Protein 3D37 (pdb70)

Organism: Neisseria meningitidis serogroup B (strain ATCC BAA-335 / MC58) (NCBI:txid122586)

Sequence (642 aa):
YGYAVSVRVGGKEHRHWERYDIDSDFLIPADSFDFVIGRPDLSGESCEVVIDGQIVMTGIIGSQRHGKSKGSRELSLSGRDLAGFLVDCSAPQLNVKGMTVLDAAKKLAAPWPQIKAVVLKAENNPALGKIDIEPGETVWQALTHIANSVGLHPWLEPDGTLVVGGADYSSPPVATLCWSRTDSRCNIERMDIEWDTDNRFSEVTFLAQSHGHDLKWVYKDPTMTLHRPKTVVVSDNLAALQKQAKKQLADWRLEGFTLTITVGGHKTRDGVLWQPGLRVHVIDDEHGIDAVFFLMGRRFMLSRMDGTQTELRLKEDGIWTPDAYPYGYAVSVRVGGKEHRHWERYDIDSDFLIPADSFDFVIPDLSGESCEVVIDGQIVMTGIIGSQRHGKSKGSRELSLSGRDLAGFLVDCSAPQLNVKGMTVLDAAKKLAAPWPQIKAVVLKAENNPALGKIDIEPGETVWQALTHIANSVGLHPWLEPDGTLVVGGADYSSPPVATLCWSRTDSRCNIERMDIEWDTDNRFSEVTFLLKWVYKDPTMTLHRPKTVVVDNLAALQKQAKKQLADWRLEGFTLTITVGGHKTRDGVLWQPGLRVHVIDDEHGIDAVFFLMGRRFMLSRMDGTQTELRLKEDGIWTPDAYP

Solvent-accessible surface area: 32482 Å² total; per-residue (Å²): 174,23,41,50,8,3,0,68,12,74,72,137,57,42,110,137,19,18,87,7,50,0,30,3,17,12,86,103,54,14,18,43,2,57,0,14,30,24,193,127,109,20,44,56,79,82,5,50,1,4,0,64,63,99,52,5,5,26,2,39,0,58,43,48,110,94,36,146,77,210,86,67,116,66,46,14,1,21,8,94,4,7,0,3,56,0,47,90,44,72,14,54,112,32,94,4,100,53,55,34,0,32,66,0,1,101,106,0,2,62,79,27,93,81,11,188,47,21,58,32,66,17,114,105,59,42,72,7,47,130,28,113,20,128,110,69,24,29,0,12,90,0,1,31,77,4,0,41,30,20,7,4,13,0,26,13,51,35,99,4,17,0,0,1,0,6,5,41,48,95,50,106,52,44,20,73,10,27,64,37,132,66,58,65,186,22,47,12,90,140,37,54,34,105,167,70,88,90,50,115,18,12,81,0,37,0,43,6,64,40,162,108,131,100,17,116,45,52,69,134,32,130,123,22,134,127,160,89,77,79,95,30,92,22,124,74,76,80,74,30,2,58,95,63,0,108,37,59,32,21,44,29,138,8,97,18,45,24,0,21,0,14,6,32,6,0,62,9,144,104,43,59,11,4,43,17,27,35,28,0,43,0,46,8,90,64,104,67,26,97,42,40,18,0,0,4,0,0,81,0,28,40,38,195,177,79,29,34,23,0,26,0,42,0,22,59,42,32,27,3,3,68,74,2,59,136,172,24,31,32,4,0,5,84,4,61,82,139,66,47,120,157,24,62,88,4,39,0,16,9,20,13,81,98,55,14,15,44,7,58,3,7,79,132,116,29,45,56,75,77,5,76,1,14,0,46,77,64,62,8,4,22,2,35,1,58,59,50,142,105,11,152,69,222,74,74,173,62,35,25,5,34,10,88,3,6,1,4,56,0,43,93,46,82,17,64,140,34,93,0,112,55,52,30,0,38,67,0,0,89,116,3,3,63,89,31,91,78,14,180,42,14,53,41,84,16,117,102,56,38,70,7,37,122,18,109,13,105,125,68,41,30,1,12,94,0,0,30,76,0,0,44,16,19,1,5,14,0,26,13,28,22,89,3,15,1,0,0,0,6,6,55,44,91,54,98,51,57,17,64,7,28,65,40,123,66,53,64,158,27,30,12,99,138,38,48,36,107,170,78,78,98,50,127,20,11,78,0,29,0,78,140,130,55,59,60,141,33,120,119,25,132,125,155,79,77,81,81,29,133,78,129,92,86,69,31,10,60,86,46,0,108,18,57,33,15,34,26,141,5,89,20,46,24,1,20,0,16,4,33,12,0,48,9,108,128,38,61,11,4,67,16,29,38,29,0,47,0,44,7,103,73,107,67,32,100,42,45,17,1,0,6,0,3,73,0,36,30,40,160,175,85,29,36,21,0,37,0,44,0,23,55,39,34,28,1,1,60,53,2,65,133

Radius of gyration: 34.71 Å; Cα contacts (8 Å, |Δi|>4): 1489; chains: 2; bounding box: 81×76×82 Å

InterPro domains:
  IPR023399 Baseplate-like, two-layer sandwich fold [G3DSA:3.30.1920.10] (208-276)
  IPR026276 Baseplate protein GpP [PIRSF004440] (9-359)
  IPR049354 Baseplate hub protein gp44-like, N-terminal [PF21683] (10-93)
  IPR053981 Baseplate hub protein gp44/GpP-like, second domain [PF22255] (95-177)
  IPR054034 Tail protein NMB1110-like, C-terminal domain [PF22174] (272-340)
  IPR054482 Tail protein NMB1110-like, third domain [PF22630] (212-270)

Secondary structure (DSSP, 8-state):
----EEEEETTEEE---SEEEEEEESSSSS-EEEEEE-----TT-EEEEEETTEEEEEEEEEEEEEEEETTEEEEEEEEEETHHHHHHSBP-----BTSBHHHHHHHHHTT-TTS--EEEESS--PBB------TT-BHHHHHHHHHHHTT-EEEE-TTS-EEEE---TTSPPSEEEEE-SS-TT---SEEEEEE--TT--SEEEEEE------EEEEEE-TT--S---EEEE----HHHHHHHHHHHHHHHHHHTEEEEEEEESSB-TTSPBP-BTBEEEEEETTTTEEEEEEEEEEEEEEETTTEEEEEEEEEETT-SSTTS--/----EEEEETTEEE---SEEEEEEESSSSS-EEEEE----TT-EEEEEETTEEEEEEEEEEEEEEE-SS-EEEEEEEEETHHHHHHSBPP----TTSBHHHHHHHHHTT-TTS--EEEESS--PBP------TT-BHHHHHHHHHHHTT-EEEE-TTS-EEEE-----SPP--EEEE-SS-TT--EEEEEEEE--TT--SEEEE---EEEE-SS--S--EEEE----SHHHHHHHHHHHHHHHHHTEEEEEEEESSB-TTSPBP-TT-EEEEEETTTTEEEEEEEEEEEEEEETTTEEEEEEEEEETT-S-TTT--

Foldseek 3Di:
DAKFKFKQFPNDTDTAFQKKKWKDFQPPQWTKMKTKHKVPDQAQTWIFIAINRHTFATWGFHDWDWDDDVPIIMIMTMTTGPSVQQQVAWFDPDWPAFDWLQVVLCVLCVVPCVQVAEEEAFPDGGGFHTQDDDGRHGSQNSNQSRLVLQLWGWHAGRVRHIYTFWADPVDDFPEEAEDDPPDPVHFWPDKDKAFDCPLPAAKEWEAEDAPVSPAIDMDGDPVDPDHGYYYYYDPHDNVSSVVNVLLVVLVSVFVGIKMKTKGFGQAHPVGHGDDFNHKYFYYYPVVPDTDIWGFRMKMWIAHPVRGTMMITITTDPCRRSNNRYD/DAKQWWKAWPRDIDGDFQKKKWKDFQPDQWTKMKTKRPDQAQTWMWIDIPPHTFATQGFHDWDWDDDPVDTMIMTMTTGPSVQQQPAAFDFDFQAQPWLQVVLCVLCVVPCSQPAEDELFDDTDRFHGDGDDPPDGSQNVNQLSLLLQLWGWDAGRVNHIYTFWADLPDDFDAEAEDDPPDPVHFFPDKDKAFDCPLPAQWEWEVCIDIDGDDPPPDHGYYYYYRPDVVSGCSSVLQVVLVSQFVRIKMKTKGFDQAHPVGHGDDFRHKYFYYYVPVPDTDIWGFRMKMWIAHPVRGTMMITITTDPCRGSVNRYD

B-factor: mean 41.51, std 10.55, range [17.81, 77.07]
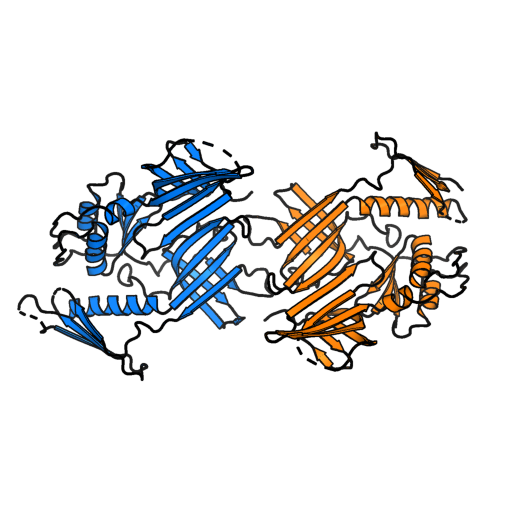
CATH classification: 2.30.300.10 (+2 more: 3.55.50.10, 3.30.1920.10)

Structure (mmCIF, N/CA/C/O backbone):
data_3D37
#
_entry.id   3D37
#
_cell.length_a   137.460
_cell.length_b   137.460
_cell.length_c   137.460
_cell.angle_alpha   90.00
_cell.angle_beta   90.00
_cell.angle_gamma   90.00
#
_symmetry.space_group_name_H-M   'P 21 3'
#
loop_
_entity.id
_entity.type
_entity.pdbx_description
1 polymer 'Tail protein, 43 kDa'
2 non-polymer 'CHLORIDE ION'
3 water water
#
loop_
_atom_site.group_PDB
_atom_site.id
_atom_site.type_symbol
_atom_site.label_atom_id
_atom_site.label_alt_id
_atom_site.label_comp_id
_atom_site.label_asym_id
_atom_site.label_entity_id
_atom_site.label_seq_id
_atom_site.pdbx_PDB_ins_code
_atom_site.Cartn_x
_atom_site.Cartn_y
_atom_site.Cartn_z
_atom_site.occupancy
_atom_site.B_iso_or_equiv
_atom_site.auth_seq_id
_atom_site.auth_comp_id
_atom_site.auth_asym_id
_atom_site.auth_atom_id
_atom_site.pdbx_PDB_model_num
ATOM 1 N N . TYR A 1 6 ? -8.706 54.439 110.650 1.00 55.48 6 TYR A N 1
ATOM 2 C CA . TYR A 1 6 ? -9.099 54.469 109.185 1.00 54.88 6 TYR A CA 1
ATOM 3 C C . TYR A 1 6 ? -10.610 54.644 108.884 1.00 54.73 6 TYR A C 1
ATOM 4 O O . TYR A 1 6 ? -10.973 54.947 107.710 1.00 55.76 6 TYR A O 1
ATOM 13 N N . GLY A 1 7 ? -11.463 54.386 109.896 1.00 52.62 7 GLY A N 1
ATOM 14 C CA . GLY A 1 7 ? -12.902 54.744 109.895 1.00 50.38 7 GLY A CA 1
ATOM 15 C C . GLY A 1 7 ? -13.150 55.602 111.141 1.00 48.60 7 GLY A C 1
ATOM 16 O O . GLY A 1 7 ? -12.203 56.112 111.728 1.00 50.20 7 GLY A O 1
ATOM 17 N N . TYR A 1 8 ? -14.395 55.716 111.593 1.00 45.70 8 TYR A N 1
ATOM 18 C CA . TYR A 1 8 ? -14.715 56.508 112.795 1.00 42.86 8 TYR A CA 1
ATOM 19 C C . TYR A 1 8 ? -14.490 55.756 114.115 1.00 40.78 8 TYR A C 1
ATOM 20 O O . TYR A 1 8 ? -14.914 54.619 114.260 1.00 39.86 8 TYR A O 1
ATOM 29 N N . ALA A 1 9 ? -13.887 56.429 115.095 1.00 38.46 9 ALA A N 1
ATOM 30 C CA . ALA A 1 9 ? -13.874 55.957 116.464 1.00 37.59 9 ALA A CA 1
ATOM 31 C C . ALA A 1 9 ? -15.143 56.493 117.146 1.00 35.95 9 ALA A C 1
ATOM 32 O O . ALA A 1 9 ? -15.298 57.688 117.348 1.00 35.75 9 ALA A O 1
ATOM 34 N N . VAL A 1 10 ? -16.067 55.586 117.434 1.00 34.50 10 VAL A N 1
ATOM 35 C CA . VAL A 1 10 ? -17.328 55.922 118.062 1.00 33.87 10 VAL A CA 1
ATOM 36 C C . VAL A 1 10 ? -17.322 55.232 119.421 1.00 34.21 10 VAL A C 1
ATOM 37 O O . VAL A 1 10 ? -17.174 53.973 119.503 1.00 34.14 10 VAL A O 1
ATOM 41 N N . SER A 1 11 ? -17.494 56.014 120.487 1.00 34.36 11 SER A N 1
ATOM 42 C CA . SER A 1 11 ? -17.583 55.418 121.818 1.00 35.11 11 SER A CA 1
ATOM 43 C C . SER A 1 11 ? -18.739 55.927 122.677 1.00 34.90 11 SER A C 1
ATOM 44 O O . SER A 1 11 ? -19.282 57.010 122.457 1.00 35.31 11 SER A O 1
ATOM 47 N N . VAL A 1 12 ? -19.081 55.121 123.681 1.00 34.70 12 VAL A N 1
ATOM 48 C CA . VAL A 1 12 ? -19.976 55.504 124.754 1.00 34.48 12 VAL A CA 1
ATOM 49 C C . VAL A 1 12 ? -19.043 55.667 125.917 1.00 34.69 12 VAL A C 1
ATOM 50 O O . VAL A 1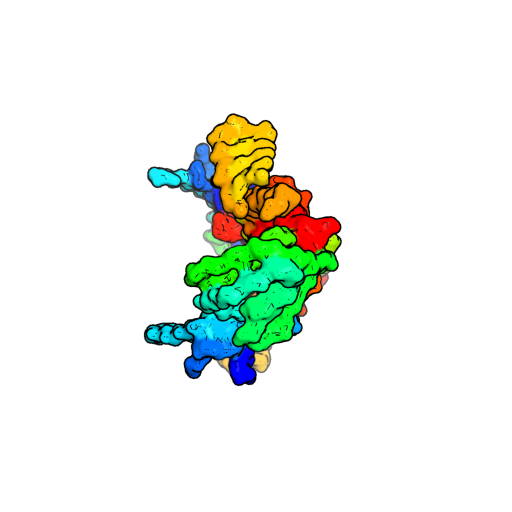 12 ? -18.476 54.693 126.377 1.00 34.17 12 VAL A O 1
ATOM 54 N N . ARG A 1 13 ? -18.827 56.911 126.338 1.00 34.75 13 ARG A N 1
ATOM 55 C CA . ARG A 1 13 ? -17.941 57.207 127.431 1.00 36.44 13 ARG A CA 1
ATOM 56 C C . ARG A 1 13 ? -18.735 57.186 128.739 1.00 37.29 13 ARG A C 1
ATOM 57 O O . ARG A 1 13 ? -19.695 57.929 128.884 1.00 35.23 13 ARG A O 1
ATOM 65 N N . VAL A 1 14 ? -18.364 56.298 129.661 1.00 39.06 14 VAL A N 1
ATOM 66 C CA . VAL A 1 14 ? -19.008 56.201 130.967 1.00 41.33 14 VAL A CA 1
ATOM 67 C C . VAL A 1 14 ? -17.912 56.071 132.024 1.00 43.53 14 VAL A C 1
ATOM 68 O O . VAL A 1 14 ? -17.089 55.114 131.954 1.00 44.53 14 VAL A O 1
ATOM 72 N N . GLY A 1 15 ? -17.897 56.980 132.997 1.00 45.42 15 GLY A N 1
ATOM 73 C CA . GLY A 1 15 ? -16.885 56.939 134.055 1.00 47.15 15 GLY A CA 1
ATOM 74 C C . GLY A 1 15 ? -15.499 56.907 133.434 1.00 48.87 15 GLY A C 1
ATOM 75 O O . GLY A 1 15 ? -14.743 55.938 133.609 1.00 49.11 15 GLY A O 1
ATOM 76 N N . GLY A 1 16 ? -15.219 57.952 132.638 1.00 50.40 16 GLY A N 1
ATOM 77 C CA . GLY A 1 16 ? -13.922 58.162 131.979 1.00 50.14 16 GLY A CA 1
ATOM 78 C C . GLY A 1 16 ? -13.533 57.070 131.009 1.00 50.82 16 GLY A C 1
ATOM 79 O O . GLY A 1 16 ? -12.560 57.208 130.261 1.00 52.89 16 GLY A O 1
ATOM 80 N N . LYS A 1 17 ? -14.305 55.996 131.002 1.00 50.20 17 LYS A N 1
ATOM 81 C CA . LYS A 1 17 ? -13.974 54.787 130.309 1.00 49.62 17 LYS A CA 1
ATOM 82 C C . LYS A 1 17 ? -14.687 54.799 128.962 1.00 48.41 17 LYS A C 1
ATOM 83 O O . LYS A 1 17 ? -15.862 55.122 128.891 1.00 46.98 17 LYS A O 1
ATOM 89 N N . GLU A 1 18 ? -13.950 54.470 127.908 1.00 47.48 18 GLU A N 1
ATOM 90 C CA . GLU A 1 18 ? -14.453 54.464 126.546 1.00 47.17 18 GLU A CA 1
ATOM 91 C C . GLU A 1 18 ? -14.893 53.071 126.219 1.00 46.59 18 GLU A C 1
ATOM 92 O O . GLU A 1 18 ? -14.116 52.135 126.375 1.00 46.67 18 GLU A O 1
ATOM 98 N N . HIS A 1 19 ? -16.120 52.922 125.758 1.00 45.77 19 HIS A N 1
ATOM 99 C CA . HIS A 1 19 ? -16.574 51.667 125.182 1.00 45.52 19 HIS A CA 1
ATOM 100 C C . HIS A 1 19 ? -16.753 51.854 123.691 1.00 46.49 19 HIS A C 1
ATOM 101 O O . HIS A 1 19 ? -17.568 52.673 123.219 1.00 45.34 19 HIS A O 1
ATOM 108 N N . ARG A 1 20 ? -16.014 51.027 122.968 1.00 47.16 20 ARG A N 1
ATOM 109 C CA . ARG A 1 20 ? -15.710 51.196 121.574 1.00 48.34 20 ARG A CA 1
ATOM 110 C C . ARG A 1 20 ? -16.084 49.881 120.858 1.00 47.64 20 ARG A C 1
ATOM 111 O O . ARG A 1 20 ? -16.609 48.966 121.468 1.00 47.88 20 ARG A O 1
ATOM 119 N N . HIS A 1 21 ? -15.855 49.793 119.569 1.00 47.03 21 HIS A N 1
ATOM 120 C CA . HIS A 1 21 ? -15.919 48.486 118.902 1.00 47.29 21 HIS A CA 1
ATOM 121 C C . HIS A 1 21 ? -17.347 47.903 118.716 1.00 46.08 21 HIS A C 1
ATOM 122 O O . HIS A 1 21 ? -17.548 46.713 118.777 1.00 47.79 21 HIS A O 1
ATOM 129 N N . TRP A 1 22 ? -18.295 48.740 118.379 1.00 43.25 22 TRP A N 1
ATOM 130 C CA . TRP A 1 22 ? -19.671 48.333 118.161 1.00 41.81 22 TRP A CA 1
ATOM 131 C C . TRP A 1 22 ? -19.852 47.623 116.855 1.00 40.13 22 TRP A C 1
ATOM 132 O O . TRP A 1 22 ? -19.193 47.943 115.884 1.00 38.60 22 TRP A O 1
ATOM 143 N N . GLU A 1 23 ? -20.756 46.656 116.809 1.00 38.33 23 GLU A N 1
ATOM 144 C CA . GLU A 1 23 ? -21.162 46.146 115.532 1.00 37.50 23 GLU A CA 1
ATOM 145 C C . GLU A 1 23 ? -22.280 46.918 114.876 1.00 35.74 23 GLU A C 1
ATOM 146 O O . GLU A 1 23 ? -22.360 46.936 113.670 1.00 32.93 23 GLU A O 1
ATOM 152 N N . ARG A 1 24 ? -23.174 47.541 115.676 1.00 33.96 24 ARG A N 1
ATOM 153 C CA . ARG A 1 24 ? -24.224 48.354 115.112 1.00 34.08 24 ARG A CA 1
ATOM 154 C C . ARG A 1 24 ? -24.621 49.490 116.090 1.00 30.10 24 ARG A C 1
ATOM 155 O O . ARG A 1 24 ? -24.369 49.404 117.264 1.00 29.54 24 ARG A O 1
ATOM 163 N N . TYR A 1 25 ? -25.068 50.610 115.553 1.00 27.46 25 TYR A N 1
ATOM 164 C CA . TYR A 1 25 ? -25.624 51.658 116.394 1.00 26.73 25 TYR A CA 1
ATOM 165 C C . TYR A 1 25 ? -26.568 52.514 115.591 1.00 25.23 25 TYR A C 1
ATOM 166 O O . TYR A 1 25 ? -26.585 52.486 114.348 1.00 25.51 25 TYR A O 1
ATOM 175 N N . ASP A 1 26 ? -27.360 53.277 116.337 1.00 24.61 26 ASP A N 1
ATOM 176 C CA . ASP A 1 26 ? -28.285 54.254 115.824 1.00 25.29 26 ASP A CA 1
ATOM 177 C C . ASP A 1 26 ? -28.249 55.387 116.812 1.00 25.00 26 ASP A C 1
ATOM 178 O O . ASP A 1 26 ? -28.538 55.189 117.988 1.00 24.73 26 ASP A O 1
ATOM 183 N N . ILE A 1 27 ? -27.935 56.597 116.339 1.00 26.07 27 ILE A N 1
ATOM 184 C CA . ILE A 1 27 ? -27.857 57.789 117.175 1.00 25.03 27 ILE A CA 1
ATOM 185 C C . ILE A 1 27 ? -28.742 58.825 116.487 1.00 25.31 27 ILE A C 1
ATOM 186 O O . ILE A 1 27 ? -28.410 59.288 115.392 1.00 24.24 27 ILE A O 1
ATOM 191 N N . ASP A 1 28 ? -29.881 59.137 117.124 1.00 25.11 28 ASP A N 1
ATOM 192 C CA . ASP A 1 28 ? -30.917 59.895 116.519 1.00 26.04 28 ASP A CA 1
ATOM 193 C C . ASP A 1 28 ? -31.190 61.197 117.236 1.00 25.57 28 ASP A C 1
ATOM 194 O O . ASP A 1 28 ? -31.423 61.217 118.445 1.00 26.64 28 ASP A O 1
ATOM 199 N N . SER A 1 29 ? -30.990 62.288 116.497 1.00 25.45 29 SER A N 1
ATOM 200 C CA . SER A 1 29 ? -31.312 63.660 116.958 1.00 26.69 29 SER A CA 1
ATOM 201 C C . SER A 1 29 ? -32.316 64.352 116.041 1.00 26.16 29 SER A C 1
ATOM 202 O O . SER A 1 29 ? -32.253 64.230 114.830 1.00 25.37 29 SER A O 1
ATOM 205 N N . ASP A 1 30 ? -33.206 65.111 116.653 1.00 27.40 30 ASP A N 1
ATOM 206 C CA . ASP A 1 30 ? -34.402 65.677 115.995 1.00 28.42 30 ASP A CA 1
ATOM 207 C C . ASP A 1 30 ? -34.903 66.900 116.763 1.00 28.49 30 ASP A C 1
ATOM 208 O O . ASP A 1 30 ? -35.030 66.883 117.971 1.00 30.23 30 ASP A O 1
ATOM 213 N N . PHE A 1 31 ? -35.177 67.997 116.082 1.00 28.36 31 PHE A N 1
ATOM 214 C CA . PHE A 1 31 ? -35.700 69.153 116.805 1.00 29.05 31 PHE A CA 1
ATOM 215 C C . PHE A 1 31 ? -37.104 68.936 117.434 1.00 28.82 31 PHE A C 1
ATOM 216 O O . PHE A 1 31 ? -37.407 69.530 118.448 1.00 28.59 31 PHE A O 1
ATOM 224 N N . LEU A 1 32 ? -37.924 68.106 116.808 1.00 29.46 32 LEU A N 1
ATOM 225 C CA . LEU A 1 32 ? -39.292 67.925 117.196 1.00 30.85 32 LEU A CA 1
ATOM 226 C C . LEU A 1 32 ? -39.486 66.743 118.123 1.00 30.87 32 LEU A C 1
ATOM 227 O O . LEU A 1 32 ? -40.280 66.838 119.039 1.00 34.95 32 LEU A O 1
ATOM 232 N N . ILE A 1 33 ? -38.743 65.672 117.993 1.00 29.62 33 ILE A N 1
ATOM 233 C CA . ILE A 1 33 ? -38.834 64.622 118.991 1.00 29.33 33 ILE A CA 1
ATOM 234 C C . ILE A 1 33 ? -38.074 65.110 120.249 1.00 28.93 33 ILE A C 1
ATOM 235 O O . ILE A 1 33 ? -36.911 65.445 120.166 1.00 29.79 33 ILE A O 1
ATOM 240 N N . PRO A 1 34 ? -38.755 65.199 121.411 1.00 28.60 34 PRO A N 1
ATOM 241 C CA . PRO A 1 34 ? -38.187 65.759 122.658 1.00 29.40 34 PRO A CA 1
ATOM 242 C C . PRO A 1 34 ? -36.805 65.220 123.074 1.00 29.36 34 PRO A C 1
ATOM 243 O O . PRO A 1 34 ? -35.859 65.990 123.162 1.00 31.54 34 PRO A O 1
ATOM 247 N N . ALA A 1 35 ? -36.688 63.922 123.298 1.00 29.36 35 ALA A N 1
ATOM 248 C CA . ALA A 1 35 ? -35.441 63.331 123.801 1.00 29.30 35 ALA A CA 1
ATOM 249 C C . ALA A 1 35 ? -34.730 62.597 122.656 1.00 29.34 35 ALA A C 1
ATOM 250 O O . ALA A 1 35 ? -35.249 61.607 122.155 1.00 30.98 35 ALA A O 1
ATOM 252 N N . ASP A 1 36 ? -33.571 63.106 122.233 1.00 28.90 36 ASP A N 1
ATOM 253 C CA . ASP A 1 36 ? -32.702 62.400 121.293 1.00 28.01 36 ASP A CA 1
ATOM 254 C C . ASP A 1 36 ? -32.294 61.067 121.950 1.00 27.95 36 ASP A C 1
ATOM 255 O O . ASP A 1 36 ? -32.331 60.929 123.162 1.00 28.46 36 ASP A O 1
ATOM 260 N N . SER A 1 37 ? -31.985 60.065 121.134 1.00 28.79 37 SER A N 1
ATOM 261 C CA . SER A 1 37 ? -31.723 58.750 121.626 1.00 28.70 37 SER A CA 1
ATOM 262 C C . SER A 1 37 ? -30.560 58.050 120.920 1.00 27.89 37 SER A C 1
ATOM 263 O O . SER A 1 3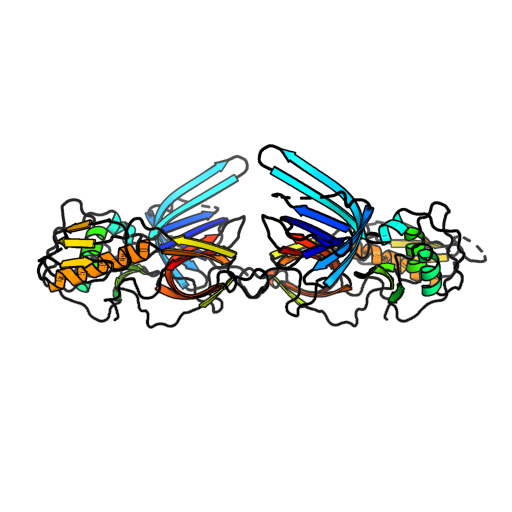7 ? -30.061 58.428 119.851 1.00 26.11 37 SER A O 1
ATOM 266 N N . PHE A 1 38 ? -30.110 57.025 121.590 1.00 28.12 38 PHE A N 1
ATOM 267 C CA . PHE A 1 38 ? -29.028 56.225 121.114 1.00 28.90 38 PHE A CA 1
ATOM 268 C C . PHE A 1 38 ? -29.276 54.767 121.450 1.00 29.11 38 PHE A C 1
ATOM 269 O O . PHE A 1 38 ? -29.956 54.427 122.433 1.00 27.02 38 PHE A O 1
ATOM 277 N N . ASP A 1 39 ? -28.673 53.944 120.601 1.00 29.44 39 ASP A N 1
ATOM 278 C CA . ASP A 1 39 ? -28.730 52.511 120.658 1.00 30.97 39 ASP A CA 1
ATOM 279 C C . ASP A 1 39 ? -27.452 51.863 120.094 1.00 29.53 39 ASP A C 1
ATOM 280 O O . ASP A 1 39 ? -27.089 52.155 118.971 1.00 28.17 39 ASP A O 1
ATOM 285 N N . PHE A 1 40 ? -26.770 51.055 120.900 1.00 29.52 40 PHE A N 1
ATOM 286 C CA . PHE A 1 40 ? -25.504 50.397 120.545 1.00 31.48 40 PHE A CA 1
ATOM 287 C C . PHE A 1 40 ? -25.529 48.881 120.806 1.00 32.15 40 PHE A C 1
ATOM 288 O O . PHE A 1 40 ? -26.050 48.444 121.825 1.00 30.45 40 PHE A O 1
ATOM 296 N N . VAL A 1 41 ? -24.947 48.105 119.897 1.00 33.62 41 VAL A N 1
ATOM 297 C CA . VAL A 1 41 ? -24.826 46.667 120.039 1.00 37.19 41 VAL A CA 1
ATOM 298 C C . VAL A 1 41 ? -23.402 46.243 119.651 1.00 40.00 41 VAL A C 1
ATOM 299 O O . VAL A 1 41 ? -22.859 46.725 118.659 1.00 38.21 41 VAL A O 1
ATOM 303 N N . ILE A 1 42 ? -22.782 45.409 120.476 1.00 42.82 42 ILE A N 1
ATOM 304 C CA . ILE A 1 42 ? -21.613 44.648 120.010 1.00 45.72 42 ILE A CA 1
ATOM 305 C C . ILE A 1 42 ? -21.963 43.142 120.113 1.00 48.12 42 ILE A C 1
ATOM 306 O O . ILE A 1 42 ? -22.742 42.713 120.987 1.00 45.70 42 ILE A O 1
ATOM 311 N N . GLY A 1 43 ? -21.416 42.350 119.192 1.00 51.07 43 GLY A N 1
ATOM 312 C CA . GLY A 1 43 ? -21.754 40.920 119.113 1.00 53.22 43 GLY A CA 1
ATOM 313 C C . GLY A 1 43 ? -20.572 39.988 118.872 1.00 55.73 43 GLY A C 1
ATOM 314 O O . GLY A 1 43 ? -20.428 39.454 117.757 1.00 56.71 43 GLY A O 1
ATOM 315 N N . ARG A 1 44 ? -19.711 39.832 119.891 1.00 57.77 44 ARG A N 1
ATOM 316 C CA . ARG A 1 44 ? -18.540 38.938 119.812 1.00 59.60 44 ARG A CA 1
ATOM 317 C C . ARG A 1 44 ? -18.368 38.186 121.132 1.00 60.03 44 ARG A C 1
ATOM 318 O O . ARG A 1 44 ? -18.223 38.807 122.186 1.00 60.04 44 ARG A O 1
ATOM 326 N N . PRO A 1 52 ? -20.360 44.369 132.751 1.00 51.41 52 PRO A N 1
ATOM 327 C CA . PRO A 1 52 ? -20.621 45.410 133.743 1.00 51.01 52 PRO A CA 1
ATOM 328 C C . PRO A 1 52 ? -22.010 46.079 133.543 1.00 50.36 52 PRO A C 1
ATOM 329 O O . PRO A 1 52 ? -22.361 46.421 132.422 1.00 50.01 52 PRO A O 1
ATOM 333 N N . ASP A 1 53 ? -22.796 46.248 134.599 1.00 50.12 53 ASP A N 1
ATOM 334 C CA . ASP A 1 53 ? -24.080 46.971 134.459 1.00 49.58 53 ASP A CA 1
ATOM 335 C C . ASP A 1 53 ? -23.901 48.513 134.407 1.00 48.78 53 ASP A C 1
ATOM 336 O O . ASP A 1 53 ? -23.615 49.162 135.423 1.00 49.39 53 ASP A O 1
ATOM 341 N N . LEU A 1 54 ? -24.107 49.076 133.215 1.00 47.28 54 LEU A N 1
ATOM 342 C CA . LEU A 1 54 ? -23.997 50.513 132.985 1.00 45.95 54 LEU A CA 1
ATOM 343 C C . LEU A 1 54 ? -25.370 51.191 132.975 1.00 44.69 54 LEU A C 1
ATOM 344 O O . LEU A 1 54 ? -25.441 52.374 132.773 1.00 43.24 54 LEU A O 1
ATOM 349 N N . SER A 1 55 ? -26.452 50.444 133.196 1.00 43.87 55 SER A N 1
ATOM 350 C CA . SER A 1 55 ? -27.783 51.033 133.174 1.00 43.13 55 SER A CA 1
ATOM 351 C C . SER A 1 55 ? -27.891 52.050 134.283 1.00 41.74 55 SER A C 1
ATOM 352 O O . SER A 1 55 ? -27.423 51.830 135.417 1.00 41.47 55 SER A O 1
ATOM 355 N N . GLY A 1 56 ? -28.483 53.190 133.934 1.00 39.70 56 GLY A N 1
ATOM 356 C CA . GLY A 1 56 ? -28.630 54.279 134.839 1.00 38.72 56 GLY A CA 1
ATOM 357 C C . GLY A 1 56 ? -27.416 55.163 134.964 1.00 37.91 56 GLY A C 1
ATOM 358 O O . GLY A 1 56 ? -27.478 56.133 135.692 1.00 39.38 56 GLY A O 1
ATOM 359 N N . GLU A 1 57 ? -26.324 54.840 134.275 1.00 37.42 57 GLU A N 1
ATOM 360 C CA . GLU A 1 57 ? -25.086 55.653 134.301 1.00 36.82 57 GLU A CA 1
ATOM 361 C C . GLU A 1 57 ? -25.166 56.824 133.312 1.00 35.22 57 GLU A C 1
ATOM 362 O O . GLU A 1 57 ? -25.780 56.718 132.266 1.00 34.58 57 GLU A O 1
ATOM 368 N N . SER A 1 58 ? -24.510 57.919 133.659 1.00 34.25 58 SER A N 1
ATOM 369 C CA . SER A 1 58 ? -24.381 59.070 132.808 1.00 34.06 58 SER A CA 1
ATOM 370 C C . SER A 1 58 ? -23.392 58.750 131.717 1.00 32.78 58 SER A C 1
ATOM 371 O O . SER A 1 58 ? -22.433 58.043 131.946 1.00 31.76 58 SER A O 1
ATOM 374 N N . CYS A 1 59 ? -23.637 59.243 130.513 1.00 31.58 59 CYS A N 1
ATOM 375 C CA . CYS A 1 59 ? -22.721 58.927 129.414 1.00 31.05 59 CYS A CA 1
ATOM 376 C C . CYS A 1 59 ? -22.598 60.060 128.402 1.00 29.79 59 CYS A C 1
ATOM 377 O O . CYS A 1 59 ? -23.385 60.976 128.377 1.00 29.15 59 CYS A O 1
ATOM 380 N N . GLU A 1 60 ? -21.599 59.931 127.561 1.00 30.21 60 GLU A N 1
ATOM 381 C CA . GLU A 1 60 ? -21.435 60.791 126.401 1.00 31.12 60 GLU A CA 1
ATOM 382 C C . GLU A 1 60 ? -21.197 59.906 125.208 1.00 29.98 60 GLU A C 1
ATOM 383 O O . GLU A 1 60 ? -20.539 58.866 125.306 1.00 30.47 60 GLU A O 1
ATOM 389 N N . VAL A 1 61 ? -21.787 60.288 124.078 1.00 29.42 61 VAL A N 1
ATOM 390 C CA . VAL A 1 61 ? -21.582 59.567 122.869 1.00 27.93 61 VAL A CA 1
ATOM 391 C C . VAL A 1 61 ? -20.532 60.381 122.112 1.00 28.61 61 VAL A C 1
ATOM 392 O O . VAL A 1 61 ? -20.652 61.566 122.006 1.00 28.62 61 VAL A O 1
ATOM 396 N N . VAL A 1 62 ? -19.467 59.743 121.647 1.00 29.74 62 VAL A N 1
ATOM 397 C CA . VAL A 1 62 ? -18.340 60.500 121.092 1.00 30.10 62 VAL A CA 1
ATOM 398 C C . VAL A 1 62 ? -17.980 59.899 119.736 1.00 29.90 62 VAL A C 1
ATOM 399 O O . VAL A 1 62 ? -17.868 58.692 119.590 1.00 28.89 62 VAL A O 1
ATOM 403 N N . ILE A 1 63 ? -17.823 60.757 118.749 1.00 29.96 63 ILE A N 1
ATOM 404 C CA . ILE A 1 63 ? -17.340 60.355 117.430 1.00 31.08 63 ILE A CA 1
ATOM 405 C C . ILE A 1 63 ? -16.049 61.154 117.162 1.00 31.62 63 ILE A C 1
ATOM 406 O O . ILE A 1 63 ? -16.078 62.376 117.163 1.00 32.57 63 ILE A O 1
ATOM 411 N N . ASP A 1 64 ? -14.950 60.444 116.947 1.00 32.82 64 ASP A N 1
ATOM 412 C CA . ASP A 1 64 ? -13.612 61.033 116.682 1.00 34.22 64 ASP A CA 1
ATOM 413 C C . ASP A 1 64 ? -13.324 62.113 117.672 1.00 34.19 64 ASP A C 1
ATOM 414 O O . ASP A 1 64 ? -12.936 63.210 117.282 1.00 34.77 64 ASP A O 1
ATOM 419 N N . GLY A 1 65 ? -13.543 61.800 118.953 1.00 34.28 65 GLY A N 1
ATOM 420 C CA . GLY A 1 65 ? -13.271 62.714 120.052 1.00 33.84 65 GLY A CA 1
ATOM 421 C C . GLY A 1 65 ? -14.208 63.861 120.169 1.00 34.28 65 GLY A C 1
ATOM 422 O O . GLY A 1 65 ? -14.031 64.705 121.029 1.00 32.77 65 GLY A O 1
ATOM 423 N N . GLN A 1 66 ? -15.246 63.912 119.337 1.00 34.01 66 GLN A N 1
ATOM 424 C CA . GLN A 1 66 ? -16.229 64.977 119.509 1.00 34.53 66 GLN A CA 1
ATOM 425 C C . GLN A 1 66 ? -17.528 64.417 120.108 1.00 33.59 66 GLN A C 1
ATOM 426 O O . GLN A 1 66 ? -18.117 63.422 119.598 1.00 32.86 66 GLN A O 1
ATOM 432 N N . ILE A 1 67 ? -17.940 65.019 121.208 1.00 31.44 67 ILE A N 1
ATOM 433 C CA . ILE A 1 67 ? -19.157 64.608 121.867 1.00 31.76 67 ILE A CA 1
ATOM 434 C C . ILE A 1 67 ? -20.352 65.013 120.967 1.00 31.10 67 ILE A C 1
ATOM 435 O O . ILE A 1 67 ? -20.475 66.176 120.572 1.00 29.67 67 ILE A O 1
ATOM 440 N N . VAL A 1 68 ? -21.216 64.040 120.656 1.00 29.01 68 VAL A N 1
ATOM 441 C CA . VAL A 1 68 ? -22.414 64.282 119.843 1.00 27.58 68 VAL A CA 1
ATOM 442 C C . VAL A 1 68 ? -23.721 64.220 120.659 1.00 27.15 68 VAL A C 1
ATOM 443 O O . VAL A 1 68 ? -24.784 64.682 120.201 1.00 27.48 68 VAL A O 1
ATOM 447 N N . MET A 1 69 ? -23.646 63.699 121.875 1.00 26.51 69 MET A N 1
ATOM 448 C CA . MET A 1 69 ? -24.822 63.573 122.748 1.00 27.13 69 MET A CA 1
ATOM 449 C C . MET A 1 69 ? -24.372 63.322 124.175 1.00 26.60 69 MET A C 1
ATOM 450 O O . MET A 1 69 ? -23.422 62.573 124.400 1.00 26.59 69 MET A O 1
ATOM 455 N N . THR A 1 70 ? -25.104 63.923 125.112 1.00 27.88 70 THR A N 1
ATOM 456 C CA . THR A 1 70 ? -24.901 63.773 126.537 1.00 28.17 70 THR A CA 1
ATOM 457 C C . THR A 1 70 ? -26.198 63.210 127.096 1.00 28.42 70 THR A C 1
ATOM 458 O O . THR A 1 70 ? -27.255 63.757 126.864 1.00 30.38 70 THR A O 1
ATOM 462 N N . GLY A 1 71 ? -26.138 62.103 127.819 1.00 29.29 71 GLY A N 1
ATOM 463 C CA . GLY A 1 71 ? -27.352 61.473 128.321 1.00 29.34 71 GLY A CA 1
ATOM 464 C C . GLY A 1 71 ? -27.150 60.417 129.383 1.00 29.13 71 GLY A C 1
ATOM 465 O O . GLY A 1 71 ? -26.175 60.423 130.092 1.00 27.81 71 GLY A O 1
ATOM 466 N N . ILE A 1 72 ? -28.087 59.481 129.436 1.00 29.73 72 ILE A N 1
ATOM 467 C CA . ILE A 1 72 ? -28.169 58.499 130.497 1.00 29.85 72 ILE A CA 1
ATOM 468 C C . ILE A 1 72 ? -28.516 57.189 129.814 1.00 29.96 72 ILE A C 1
ATOM 469 O O . ILE A 1 72 ? -29.427 57.133 128.987 1.00 29.60 72 ILE A O 1
ATOM 474 N N . ILE A 1 73 ? -27.786 56.142 130.177 1.00 29.97 73 ILE A N 1
ATOM 475 C CA . ILE A 1 73 ? -28.104 54.771 129.736 1.00 30.54 73 ILE A CA 1
ATOM 476 C C . ILE A 1 73 ? -29.386 54.357 130.481 1.00 30.87 73 ILE A C 1
ATOM 477 O O . ILE A 1 73 ? -29.442 54.326 131.733 1.00 30.92 73 ILE A O 1
ATOM 482 N N . GLY A 1 74 ? -30.441 54.129 129.709 1.00 30.69 74 GLY A N 1
ATOM 483 C CA . GLY A 1 74 ? -31.705 53.738 130.269 1.00 31.51 74 GLY A CA 1
ATOM 484 C C . GLY A 1 74 ? -31.825 52.248 130.401 1.00 32.49 74 GLY A C 1
ATOM 485 O O . GLY A 1 74 ? -32.529 51.758 131.256 1.00 34.55 74 GLY A O 1
ATOM 486 N N . SER A 1 75 ? -31.186 51.503 129.526 1.00 32.88 75 SER A N 1
ATOM 487 C CA . SER A 1 75 ? -31.353 50.082 129.545 1.00 33.02 75 SER A CA 1
ATOM 488 C C . SER A 1 75 ? -30.193 49.341 128.920 1.00 31.93 75 SER A C 1
ATOM 489 O O . SER A 1 75 ? -29.443 49.865 128.096 1.00 30.02 75 SER A O 1
ATOM 492 N N . GLN A 1 76 ? -30.041 48.110 129.373 1.00 31.69 76 GLN A N 1
ATOM 493 C CA . GLN A 1 76 ? -28.957 47.245 128.932 1.00 31.80 76 GLN A CA 1
ATOM 494 C C . GLN A 1 76 ? -29.450 45.830 128.784 1.00 30.44 76 GLN A C 1
ATOM 495 O O . GLN A 1 76 ? -30.176 45.325 129.626 1.00 29.95 76 GLN A O 1
ATOM 501 N N . ARG A 1 77 ? -29.033 45.167 127.713 1.00 31.71 77 ARG A N 1
ATOM 502 C CA . ARG A 1 77 ? -29.298 43.765 127.497 1.00 32.42 77 ARG A CA 1
ATOM 503 C C . ARG A 1 77 ? -27.997 42.951 127.231 1.00 32.84 77 ARG A C 1
ATOM 504 O O . ARG A 1 77 ? -27.079 43.374 126.504 1.00 30.95 77 ARG A O 1
ATOM 512 N N . HIS A 1 78 ? -27.901 41.801 127.877 1.00 33.52 78 HIS A N 1
ATOM 513 C CA . HIS A 1 78 ? -26.949 40.794 127.464 1.00 33.07 78 HIS A CA 1
ATOM 514 C C . HIS A 1 78 ? -27.656 39.518 127.018 1.00 32.46 78 HIS A C 1
ATOM 515 O O . HIS A 1 78 ? -28.532 38.975 127.709 1.00 31.46 78 HIS A O 1
ATOM 522 N N . GLY A 1 79 ? -27.307 39.055 125.845 1.00 30.57 79 GLY A N 1
ATOM 523 C CA . GLY A 1 79 ? -27.870 37.839 125.298 1.00 32.15 79 GLY A CA 1
ATOM 524 C C . GLY A 1 79 ? -26.770 36.919 124.812 1.00 32.40 79 GLY A C 1
ATOM 525 O O . GLY A 1 79 ? -25.793 37.394 124.224 1.00 29.66 79 GLY A O 1
ATOM 526 N N . LYS A 1 80 ? -26.949 35.626 125.096 1.00 32.10 80 LYS A N 1
ATOM 527 C CA . LYS A 1 80 ? -26.021 34.533 124.813 1.00 34.30 80 LYS A CA 1
ATOM 528 C C . LYS A 1 80 ? -26.820 33.361 124.250 1.00 34.78 80 LYS A C 1
ATOM 529 O O . LYS A 1 80 ? -27.835 32.951 124.846 1.00 32.43 80 LYS A O 1
ATOM 535 N N . SER A 1 81 ? -26.347 32.783 123.166 1.00 35.54 81 SER A N 1
ATOM 536 C CA . SER A 1 81 ? -26.737 31.433 122.776 1.00 38.54 81 SER A CA 1
ATOM 537 C C . SER A 1 81 ? -25.448 30.747 122.281 1.00 39.03 81 SER A C 1
ATOM 538 O O . SER A 1 81 ? -24.384 31.335 122.387 1.00 37.77 81 SER A O 1
ATOM 541 N N . LYS A 1 82 ? -25.511 29.506 121.801 1.00 41.44 82 LYS A N 1
ATOM 542 C CA . LYS A 1 82 ? -24.273 28.843 121.342 1.00 42.63 82 LYS A CA 1
ATOM 543 C C . LYS A 1 82 ? -23.960 29.511 120.015 1.00 42.67 82 LYS A C 1
ATOM 544 O O . LYS A 1 82 ? -24.824 29.665 119.170 1.00 43.27 82 LYS A O 1
ATOM 550 N N . GLY A 1 83 ? -22.767 30.034 119.878 1.00 44.07 83 GLY A N 1
ATOM 551 C CA . GLY A 1 83 ? -22.469 30.856 118.704 1.00 45.15 83 GLY A CA 1
ATOM 552 C C . GLY A 1 83 ? -22.598 32.375 118.766 1.00 46.07 83 GLY A C 1
ATOM 553 O O . GLY A 1 83 ? -22.019 33.035 117.940 1.00 47.28 83 GLY A O 1
ATOM 554 N N . SER A 1 84 ? -23.334 32.968 119.704 1.00 47.26 84 SER A N 1
ATOM 555 C CA . SER A 1 84 ? -23.395 34.457 119.758 1.00 47.59 84 SER A CA 1
ATOM 556 C C . SER A 1 84 ? -23.544 34.977 121.147 1.00 47.33 84 SER A C 1
ATOM 557 O O . SER A 1 84 ? -24.134 34.305 121.970 1.00 46.47 84 SER A O 1
ATOM 560 N N . ARG A 1 85 ? -22.929 36.133 121.417 1.00 47.23 85 ARG A N 1
ATOM 561 C CA . ARG A 1 85 ? -23.128 36.917 122.628 1.00 47.91 85 ARG A CA 1
ATOM 562 C C . ARG A 1 85 ? -23.341 38.320 122.111 1.00 47.71 85 ARG A C 1
ATOM 563 O O . ARG A 1 85 ? -22.612 38.776 121.194 1.00 47.15 85 ARG A O 1
ATOM 571 N N . GLU A 1 86 ? -24.359 38.987 122.639 1.00 46.30 86 GLU A N 1
ATOM 572 C CA . GLU A 1 86 ? -24.697 40.339 122.222 1.00 46.68 86 GLU A CA 1
ATOM 573 C C . GLU A 1 86 ? -24.937 41.172 123.457 1.00 44.93 86 GLU A C 1
ATOM 574 O O . GLU A 1 86 ? -25.667 40.747 124.337 1.00 43.84 86 GLU A O 1
ATOM 580 N N . LEU A 1 87 ? -24.223 42.289 123.582 1.00 43.49 87 LEU A N 1
ATOM 581 C CA . LEU A 1 87 ? -24.468 43.261 124.634 1.00 42.46 87 LEU A CA 1
ATOM 582 C C . LEU A 1 87 ? -25.047 44.503 123.950 1.00 40.99 87 LEU A C 1
ATOM 583 O O . LEU A 1 87 ? -24.481 44.987 122.959 1.00 39.38 87 LEU A O 1
ATOM 588 N N . SER A 1 88 ? -26.194 44.977 124.435 1.00 38.36 88 SER A N 1
ATOM 589 C CA . SER A 1 88 ? -26.748 46.246 123.958 1.00 37.40 88 SER A CA 1
ATOM 590 C C . SER A 1 88 ? -27.058 47.228 125.047 1.00 35.11 88 SER A C 1
ATOM 591 O O . SER A 1 88 ? -27.282 46.854 126.199 1.00 34.20 88 SER A O 1
ATOM 594 N N . LEU A 1 89 ? -26.978 48.504 124.663 1.00 34.34 89 LEU A N 1
ATOM 595 C CA . LEU A 1 89 ? -27.235 49.691 125.517 1.00 34.13 89 LEU A CA 1
ATOM 596 C C . LEU A 1 89 ? -28.169 50.659 124.773 1.00 32.88 89 LEU A C 1
ATOM 597 O O . LEU A 1 89 ? -27.952 50.916 123.564 1.00 32.03 89 LEU A O 1
ATOM 602 N N . SER A 1 90 ? -29.150 51.210 125.485 1.00 30.40 90 SER A N 1
ATOM 603 C CA . SER A 1 90 ? -29.939 52.308 124.961 1.00 31.01 90 SER A CA 1
ATOM 604 C C . SER A 1 90 ? -30.065 53.383 125.981 1.00 27.83 90 SER A C 1
ATOM 605 O O . SER A 1 90 ? -29.941 53.155 127.172 1.00 27.66 90 SER A O 1
ATOM 608 N N . GLY A 1 91 ? -30.428 54.527 125.472 1.00 26.17 91 GLY A N 1
ATOM 609 C CA . GLY A 1 91 ? -30.664 55.674 126.281 1.00 26.41 91 GLY A CA 1
ATOM 610 C C . GLY A 1 91 ? -31.151 56.870 125.530 1.00 26.03 91 GLY A C 1
ATOM 611 O O . GLY A 1 91 ? -31.442 56.852 124.303 1.00 23.36 91 GLY A O 1
ATOM 612 N N . ARG A 1 92 ? -31.284 57.916 126.319 1.00 26.23 92 ARG A N 1
ATOM 613 C CA . ARG A 1 92 ? -31.796 59.207 125.857 1.00 28.53 92 ARG A CA 1
ATOM 614 C C . ARG A 1 92 ? -30.883 60.316 126.319 1.00 28.27 92 ARG A C 1
ATOM 615 O O . ARG A 1 92 ? -30.095 60.118 127.240 1.00 27.49 92 ARG A O 1
ATOM 623 N N . ASP A 1 93 ? -30.995 61.469 125.660 1.00 29.24 93 ASP A N 1
ATOM 624 C CA . ASP A 1 93 ? -30.323 62.712 126.117 1.00 29.92 93 ASP A CA 1
ATOM 625 C C . ASP A 1 93 ? -30.971 63.270 127.407 1.00 29.75 93 ASP A C 1
ATOM 626 O O . ASP A 1 93 ? -31.891 62.670 127.948 1.00 29.21 93 ASP A O 1
ATOM 631 N N . LEU A 1 94 ? -30.472 64.408 127.901 1.00 31.32 94 LEU A N 1
ATOM 632 C CA . LEU A 1 94 ? -30.886 64.905 129.205 1.00 32.87 94 LEU A CA 1
ATOM 633 C C . LEU A 1 94 ? -32.322 65.427 129.206 1.00 33.92 94 LEU A C 1
ATOM 634 O O . LEU A 1 94 ? -32.903 65.626 130.272 1.00 35.10 94 LEU A O 1
ATOM 639 N N . ALA A 1 95 ? -32.898 65.651 128.017 1.00 34.10 95 ALA A N 1
ATOM 640 C CA . ALA A 1 95 ? -34.322 65.969 127.907 1.00 33.68 95 ALA A CA 1
ATOM 641 C C . ALA A 1 95 ? -35.155 64.865 128.454 1.00 33.59 95 ALA A C 1
ATOM 642 O O . ALA A 1 95 ? -36.242 65.114 128.802 1.00 34.14 95 ALA A O 1
ATOM 644 N N . GLY A 1 96 ? -34.670 63.617 128.470 1.00 34.66 96 GLY A N 1
ATOM 645 C CA . GLY A 1 96 ? -35.368 62.512 129.122 1.00 34.70 96 GLY A CA 1
ATOM 646 C C . GLY A 1 96 ? -35.872 62.796 130.538 1.00 35.90 96 GLY A C 1
ATOM 647 O O . GLY A 1 96 ? -36.962 62.417 130.865 1.00 34.43 96 GLY A O 1
ATOM 648 N N . PHE A 1 97 ? -35.065 63.447 131.378 1.00 36.84 97 PHE A N 1
ATOM 649 C CA . PHE A 1 97 ? -35.525 63.962 132.659 1.00 38.40 97 PHE A CA 1
ATOM 650 C C . PHE A 1 97 ? -36.748 64.897 132.567 1.00 39.55 97 PHE A C 1
ATOM 651 O O . PHE A 1 97 ? -37.732 64.733 133.280 1.00 39.69 97 PHE A O 1
ATOM 659 N N . LEU A 1 98 ? -36.672 65.894 131.694 1.00 40.37 98 LEU A N 1
ATOM 660 C CA . LEU A 1 98 ? -37.772 66.857 131.533 1.00 40.15 98 LEU A CA 1
ATOM 661 C C . LEU A 1 98 ? -39.030 66.214 130.937 1.00 39.84 98 LEU A C 1
ATOM 662 O O . LEU A 1 98 ? -40.129 66.541 131.332 1.00 39.74 98 LEU A O 1
ATOM 667 N N . VAL A 1 99 ? -38.852 65.269 130.009 1.00 39.53 99 VAL A N 1
ATOM 668 C CA . VAL A 1 99 ? -39.957 64.488 129.435 1.00 39.36 99 VAL A CA 1
ATOM 669 C C . VAL A 1 99 ? -40.648 63.600 130.446 1.00 40.07 99 VAL A C 1
ATOM 670 O O . VAL A 1 99 ? -41.878 63.367 130.373 1.00 39.79 99 VAL A O 1
ATOM 674 N N . ASP A 1 100 ? -39.857 63.064 131.370 1.00 40.79 100 ASP A N 1
ATOM 675 C CA . ASP A 1 100 ? -40.359 62.121 132.363 1.00 41.66 100 ASP A CA 1
ATOM 676 C C . ASP A 1 100 ? -40.960 62.854 133.571 1.00 42.67 100 ASP A C 1
ATOM 677 O O . ASP A 1 100 ? -41.981 62.449 134.085 1.00 41.73 100 ASP A O 1
ATOM 682 N N . CYS A 1 101 ? -40.278 63.902 134.029 1.00 44.72 101 CYS A N 1
ATOM 683 C CA . CYS A 1 101 ? -40.550 64.551 135.332 1.00 46.08 101 CYS A CA 1
ATOM 684 C C . CYS A 1 101 ? -41.570 65.680 135.232 1.00 46.69 101 CYS A C 1
ATOM 685 O O . CYS A 1 101 ? -41.947 66.110 134.135 1.00 47.06 101 CYS A O 1
ATOM 688 N N . SER A 1 102 ? -42.043 66.144 136.372 1.00 46.92 102 SER A N 1
ATOM 689 C CA . SER A 1 102 ? -43.159 67.124 136.343 1.00 48.06 102 SER A CA 1
ATOM 690 C C . SER A 1 102 ? -42.742 68.584 136.408 1.00 48.09 102 SER A C 1
ATOM 691 O O . SER A 1 102 ? -41.796 68.941 137.112 1.00 47.53 102 SER A O 1
ATOM 694 N N . ALA A 1 103 ? -43.453 69.415 135.642 1.00 48.78 103 ALA A N 1
ATOM 695 C CA . ALA A 1 103 ? -43.223 70.842 135.693 1.00 50.33 103 ALA A CA 1
ATOM 696 C C . ALA A 1 103 ? -43.653 71.293 137.097 1.00 50.76 103 ALA A C 1
ATOM 697 O O . ALA A 1 103 ? -44.521 70.648 137.704 1.00 50.85 103 ALA A O 1
ATOM 699 N N . PRO A 1 104 ? -42.977 72.317 137.648 1.00 52.08 104 PRO A N 1
ATOM 700 C CA . PRO A 1 104 ? -43.571 73.101 138.756 1.00 52.25 104 PRO A CA 1
ATOM 701 C C . PRO A 1 104 ? -44.711 73.997 138.257 1.00 52.65 104 PRO A C 1
ATOM 702 O O . PRO A 1 104 ? -44.948 74.092 137.031 1.00 51.65 104 PRO A O 1
ATOM 706 N N . GLN A 1 105 ? -45.404 74.682 139.177 1.00 53.39 105 GLN A N 1
ATOM 707 C CA . GLN A 1 105 ? -46.384 75.662 138.729 1.00 53.36 105 GLN A CA 1
ATOM 708 C C . GLN A 1 105 ? -45.828 77.097 138.835 1.00 53.55 105 GLN A C 1
ATOM 709 O O . GLN A 1 105 ? -46.276 77.958 139.619 1.00 54.37 105 GLN A O 1
ATOM 715 N N . LEU A 1 106 ? -44.809 77.298 138.010 1.00 52.41 106 LEU A N 1
ATOM 716 C CA . LEU A 1 106 ? -44.190 78.576 137.734 1.00 51.29 106 LEU A CA 1
ATOM 717 C C . LEU A 1 106 ? -45.162 79.445 136.912 1.00 50.32 106 LEU A C 1
ATOM 718 O O . LEU A 1 106 ? -45.873 78.933 136.044 1.00 50.83 106 LEU A O 1
ATOM 723 N N . ASN A 1 107 ? -45.214 80.739 137.221 1.00 48.24 107 ASN A N 1
ATOM 724 C CA . ASN A 1 107 ? -45.879 81.725 136.403 1.00 47.41 107 ASN A CA 1
ATOM 725 C C . ASN A 1 107 ? -44.772 82.501 135.657 1.00 46.64 107 ASN A C 1
ATOM 726 O O . ASN A 1 107 ? -43.835 82.973 136.303 1.00 46.31 107 ASN A O 1
ATOM 731 N N . VAL A 1 108 ? -44.863 82.670 134.334 1.00 45.26 108 VAL A N 1
ATOM 732 C CA . VAL A 1 108 ? -43.685 83.142 133.544 1.00 45.06 108 VAL A CA 1
ATOM 733 C C . VAL A 1 108 ? -43.683 84.642 133.065 1.00 44.11 108 VAL A C 1
ATOM 734 O O . VAL A 1 108 ? -42.734 85.179 132.496 1.00 43.95 108 VAL A O 1
ATOM 738 N N . LYS A 1 109 ? -44.726 85.329 133.426 1.00 43.87 109 LYS A N 1
ATOM 739 C CA . LYS A 1 109 ? -45.102 86.585 132.812 1.00 42.70 109 LYS A CA 1
ATOM 740 C C . LYS A 1 109 ? -44.436 87.708 133.590 1.00 43.86 109 LYS A C 1
ATOM 741 O O . LYS A 1 109 ? -44.481 87.722 134.863 1.00 44.65 109 LYS A O 1
ATOM 747 N N . GLY A 1 110 ? -43.756 88.655 132.948 1.00 44.07 110 GLY A N 1
ATOM 748 C CA . GLY A 1 110 ? -42.920 88.525 131.831 1.00 43.27 110 GLY A CA 1
ATOM 749 C C . GLY A 1 110 ? -41.511 88.520 132.435 1.00 43.32 110 GLY A C 1
ATOM 750 O O . GLY A 1 110 ? -40.797 89.554 132.525 1.00 41.80 110 GLY A O 1
ATOM 751 N N . MET A 1 111 ? -41.210 87.329 132.954 1.00 43.59 111 MET A N 1
ATOM 752 C CA . MET A 1 111 ? -39.920 86.671 132.815 1.00 43.57 111 MET A CA 1
ATOM 753 C C . MET A 1 111 ? -39.646 86.503 131.313 1.00 42.73 111 MET A C 1
ATOM 754 O O . MET A 1 111 ? -40.509 86.070 130.556 1.00 41.71 111 MET A O 1
ATOM 759 N N . THR A 1 112 ? -38.459 86.936 130.921 1.00 41.67 112 THR A N 1
ATOM 760 C CA . THR A 1 112 ? -37.744 86.516 129.741 1.00 41.00 112 THR A CA 1
ATOM 761 C C . THR A 1 112 ? -37.883 84.995 129.458 1.00 40.91 112 THR A C 1
ATOM 762 O O . THR A 1 112 ? -38.128 84.184 130.395 1.00 39.90 112 THR A O 1
ATOM 766 N N . VAL A 1 113 ? -37.794 84.613 128.171 1.00 39.19 113 VAL A N 1
ATOM 767 C CA . VAL A 1 113 ? -37.938 83.192 127.803 1.00 38.99 113 VAL A CA 1
ATOM 768 C C . VAL A 1 113 ? -36.696 82.465 128.351 1.00 37.74 113 VAL A C 1
ATOM 769 O O . VAL A 1 113 ? -36.825 81.404 128.904 1.00 35.89 113 VAL A O 1
ATOM 773 N N . LEU A 1 114 ? -35.522 83.107 128.305 1.00 37.73 114 LEU A N 1
ATOM 774 C CA . LEU A 1 114 ? -34.285 82.497 128.772 1.00 37.80 114 LEU A CA 1
ATOM 775 C C . LEU A 1 114 ? -34.320 82.209 130.247 1.00 38.39 114 LEU A C 1
ATOM 776 O O . LEU A 1 114 ? -33.726 81.240 130.660 1.00 37.46 114 LEU A O 1
ATOM 781 N N . ASP A 1 115 ? -34.982 83.090 131.036 1.00 38.71 115 ASP A N 1
ATOM 782 C CA . ASP A 1 115 ? -35.118 82.929 132.498 1.00 38.65 115 ASP A CA 1
ATOM 783 C C . ASP A 1 115 ? -36.194 81.944 132.901 1.00 37.85 115 ASP A C 1
ATOM 784 O O . ASP A 1 115 ? -35.982 81.173 133.823 1.00 38.57 115 ASP A O 1
ATOM 789 N N . ALA A 1 116 ? -37.332 81.925 132.230 1.00 37.36 116 ALA A N 1
ATOM 790 C CA . ALA A 1 116 ? -38.301 80.835 132.454 1.00 38.07 116 ALA A CA 1
ATOM 791 C C . ALA A 1 116 ? -37.730 79.423 132.036 1.00 38.99 116 ALA A C 1
ATOM 792 O O . ALA A 1 116 ? -38.122 78.383 132.623 1.00 38.98 116 ALA A O 1
ATOM 794 N N . ALA A 1 117 ? -36.798 79.383 131.076 1.00 38.86 117 ALA A N 1
ATOM 795 C CA . ALA A 1 117 ? -36.160 78.084 130.707 1.00 39.89 117 ALA A CA 1
ATOM 796 C C . ALA A 1 117 ? -35.150 77.668 131.782 1.00 40.38 117 ALA A C 1
ATOM 797 O O . ALA A 1 117 ? -35.124 76.492 132.188 1.00 40.63 117 ALA A O 1
ATOM 799 N N . LYS A 1 118 ? -34.321 78.639 132.208 1.00 41.01 118 LYS A N 1
ATOM 800 C CA . LYS A 1 118 ? -33.322 78.457 133.271 1.00 42.11 118 LYS A CA 1
ATOM 801 C C . LYS A 1 118 ? -34.018 77.916 134.505 1.00 43.02 118 LYS A C 1
ATOM 802 O O . LYS A 1 118 ? -33.518 76.974 135.151 1.00 43.96 118 LYS A O 1
ATOM 808 N N . LYS A 1 119 ? -35.181 78.480 134.803 1.00 43.80 119 LYS A N 1
ATOM 809 C CA . LYS A 1 119 ? -35.934 78.090 135.995 1.00 44.10 119 LYS A CA 1
ATOM 810 C C . LYS A 1 119 ? -36.285 76.642 135.900 1.00 43.70 119 LYS A C 1
ATOM 811 O O . LYS A 1 119 ? -35.894 75.869 136.747 1.00 43.50 119 LYS A O 1
ATOM 817 N N . LEU A 1 120 ? -36.977 76.276 134.837 1.00 44.23 120 LEU A N 1
ATOM 818 C CA . LEU A 1 120 ? -37.508 74.896 134.634 1.00 43.33 120 LEU A CA 1
ATOM 819 C C . LEU A 1 120 ? -36.463 73.796 134.554 1.00 42.75 120 LEU A C 1
ATOM 820 O O . LEU A 1 120 ? -36.755 72.643 134.856 1.00 43.41 120 LEU A O 1
ATOM 825 N N . ALA A 1 121 ? -35.259 74.138 134.105 1.00 42.53 121 ALA A N 1
ATOM 826 C CA . ALA A 1 121 ? -34.130 73.190 134.025 1.00 42.11 121 ALA A CA 1
ATOM 827 C C . ALA A 1 121 ? -33.273 73.156 135.319 1.00 41.97 121 ALA A C 1
ATOM 828 O O . ALA A 1 121 ? -32.373 72.329 135.447 1.00 40.35 121 ALA A O 1
ATOM 830 N N . ALA A 1 122 ? -33.510 74.120 136.217 1.00 40.98 122 ALA A N 1
ATOM 831 C CA . ALA A 1 122 ? -32.759 74.256 137.477 1.00 41.87 122 ALA A CA 1
ATOM 832 C C . ALA A 1 122 ? -32.574 72.959 138.288 1.00 41.61 122 ALA A C 1
ATOM 833 O O . ALA A 1 122 ? -31.434 72.664 138.670 1.00 41.78 122 ALA A O 1
ATOM 835 N N . PRO A 1 123 ? -33.672 72.192 138.545 1.00 42.01 123 PRO A N 1
ATOM 836 C CA . PRO A 1 123 ? -33.565 70.900 139.267 1.00 42.75 123 PRO A CA 1
ATOM 837 C C . PRO A 1 123 ? -32.626 69.842 138.666 1.00 43.38 123 PRO A C 1
ATOM 838 O O . PRO A 1 123 ? -32.307 68.854 139.327 1.00 44.75 123 PRO A O 1
ATOM 842 N N . TRP A 1 124 ? -32.187 70.020 137.422 1.00 43.74 124 TRP A N 1
ATOM 843 C CA . TRP A 1 124 ? -31.322 69.083 136.794 1.00 43.10 124 TRP A CA 1
ATOM 844 C C . TRP A 1 124 ? -29.997 69.711 136.519 1.00 44.01 124 TRP A C 1
ATOM 845 O O . TRP A 1 124 ? -29.716 70.114 135.393 1.00 42.99 124 TRP A O 1
ATOM 856 N N . PRO A 1 125 ? -29.139 69.762 137.570 1.00 45.64 125 PRO A N 1
ATOM 857 C CA . PRO A 1 125 ? -27.870 70.448 137.445 1.00 45.93 125 PRO A CA 1
ATOM 858 C C . PRO A 1 125 ? -26.997 69.785 136.445 1.00 46.37 125 PRO A C 1
ATOM 859 O O . PRO A 1 125 ? -26.049 70.413 135.948 1.00 46.58 125 PRO A O 1
ATOM 863 N N . GLN A 1 126 ? -27.334 68.521 136.160 1.00 47.12 126 GLN A N 1
ATOM 864 C CA . GLN A 1 126 ? -26.809 67.771 135.035 1.00 47.00 126 GLN A CA 1
ATOM 865 C C . GLN A 1 126 ? -26.909 68.582 133.696 1.00 47.32 126 GLN A C 1
ATOM 866 O O . GLN A 1 126 ? -26.002 68.547 132.840 1.00 46.71 126 GLN A O 1
ATOM 872 N N . ILE A 1 127 ? -27.979 69.366 133.549 1.00 47.63 127 ILE A N 1
ATOM 873 C CA . ILE A 1 127 ? -28.061 70.396 132.492 1.00 47.76 127 ILE A CA 1
ATOM 874 C C . ILE A 1 127 ? -27.288 71.635 133.009 1.00 48.07 127 ILE A C 1
ATOM 875 O O . ILE A 1 127 ? -27.789 72.407 133.818 1.00 47.78 127 ILE A O 1
ATOM 880 N N . LYS A 1 128 ? -26.065 71.812 132.521 1.00 48.75 128 LYS A N 1
ATOM 881 C CA . LYS A 1 128 ? -25.120 72.760 133.100 1.00 48.87 128 LYS A CA 1
ATOM 882 C C . LYS A 1 128 ? -25.129 74.162 132.479 1.00 48.31 128 LYS A C 1
ATOM 883 O O . LYS A 1 128 ? -24.464 75.052 133.012 1.00 49.33 128 LYS A O 1
ATOM 889 N N . ALA A 1 129 ? -25.850 74.367 131.371 1.00 47.27 129 ALA A N 1
ATOM 890 C CA . ALA A 1 129 ? -26.104 75.716 130.840 1.00 46.07 129 ALA A CA 1
ATOM 891 C C . ALA A 1 129 ? -27.409 75.745 130.084 1.00 45.68 129 ALA A C 1
ATOM 892 O O . ALA A 1 129 ? -27.808 74.742 129.469 1.00 43.86 129 ALA A O 1
ATOM 894 N N . VAL A 1 130 ? -28.086 76.896 130.157 1.00 44.12 130 VAL A N 1
ATOM 895 C CA . VAL A 1 130 ? -29.263 77.178 129.340 1.00 44.02 130 VAL A CA 1
ATOM 896 C C . VAL A 1 130 ? -28.959 78.423 128.478 1.00 44.72 130 VAL A C 1
ATOM 897 O O . VAL A 1 130 ? -28.543 79.460 128.989 1.00 45.08 130 VAL A O 1
ATOM 901 N N . VAL A 1 131 ? -29.192 78.306 127.183 1.00 44.93 131 VAL A N 1
ATOM 902 C CA . VAL A 1 131 ? -28.793 79.298 126.205 1.00 45.42 131 VAL A CA 1
ATOM 903 C C . VAL A 1 131 ? -30.030 79.632 125.369 1.00 45.75 131 VAL A C 1
ATOM 904 O O . VAL A 1 131 ? -30.989 78.822 125.278 1.00 44.30 131 VAL A O 1
ATOM 908 N N . LEU A 1 132 ? -30.048 80.858 124.832 1.00 46.00 132 LEU A N 1
ATOM 909 C CA . LEU A 1 132 ? -31.140 81.319 123.968 1.00 46.49 132 LEU A CA 1
ATOM 910 C C . LEU A 1 132 ? -30.516 81.350 122.590 1.00 47.11 132 LEU A C 1
ATOM 911 O O . LEU A 1 132 ? -29.404 81.861 122.391 1.00 47.20 132 LEU A O 1
ATOM 916 N N . LYS A 1 133 ? -31.198 80.708 121.652 1.00 47.95 133 LYS A N 1
ATOM 917 C CA . LYS A 1 133 ? -30.695 80.612 120.283 1.00 48.56 133 LYS A CA 1
ATOM 918 C C . LYS A 1 133 ? -31.656 81.439 119.411 1.00 48.77 133 LYS A C 1
ATOM 919 O O . LYS A 1 133 ? -32.410 80.929 118.563 1.00 48.35 133 LYS A O 1
ATOM 925 N N . ALA A 1 134 ? -31.628 82.749 119.668 1.00 49.39 134 ALA A N 1
ATOM 926 C CA . ALA A 1 134 ? -32.589 83.690 119.085 1.00 49.87 134 ALA A CA 1
ATOM 927 C C . ALA A 1 134 ? -32.058 85.143 119.188 1.00 50.83 134 ALA A C 1
ATOM 928 O O . ALA A 1 134 ? -31.184 85.445 120.015 1.00 50.97 134 ALA A O 1
ATOM 930 N N . GLU A 1 135 ? -32.554 86.030 118.329 1.00 51.95 135 GLU A N 1
ATOM 931 C CA . GLU A 1 135 ? -32.065 87.403 118.300 1.00 53.09 135 GLU A CA 1
ATOM 932 C C . GLU A 1 135 ? -32.486 88.131 119.583 1.00 53.81 135 GLU A C 1
ATOM 933 O O . GLU A 1 135 ? -31.697 88.862 120.217 1.00 53.87 135 GLU A O 1
ATOM 939 N N . ASN A 1 136 ? -33.745 87.905 119.944 1.00 54.10 136 ASN A N 1
ATOM 940 C CA . ASN A 1 136 ? -34.395 88.606 121.006 1.00 54.11 136 ASN A CA 1
ATOM 941 C C . ASN A 1 136 ? -34.900 87.657 122.071 1.00 53.84 136 ASN A C 1
ATOM 942 O O . ASN A 1 136 ? -35.187 86.495 121.820 1.00 54.30 136 ASN A O 1
ATOM 947 N N . ASN A 1 137 ? -34.994 88.174 123.280 1.00 53.24 137 ASN A N 1
ATOM 948 C CA . ASN A 1 137 ? -35.226 87.376 124.458 1.00 52.32 137 ASN A CA 1
ATOM 949 C C . ASN A 1 137 ? -36.498 87.872 125.119 1.00 52.82 137 ASN A C 1
ATOM 950 O O . ASN A 1 137 ? -36.456 88.587 126.164 1.00 52.03 137 ASN A O 1
ATOM 955 N N . PRO A 1 138 ? -37.642 87.534 124.497 1.00 52.42 138 PRO A N 1
ATOM 956 C CA . PRO A 1 138 ? -38.893 88.211 124.821 1.00 52.30 138 PRO A CA 1
ATOM 957 C C . PRO A 1 138 ? -39.328 87.955 126.241 1.00 51.98 138 PRO A C 1
ATOM 958 O O . PRO A 1 138 ? -39.159 86.836 126.744 1.00 51.56 138 PRO A O 1
ATOM 962 N N . ALA A 1 139 ? -39.870 89.007 126.861 1.00 51.66 139 ALA A N 1
ATOM 963 C CA . ALA A 1 139 ? -40.711 88.881 128.047 1.00 50.96 139 ALA A CA 1
ATOM 964 C C . ALA A 1 139 ? -41.902 88.036 127.631 1.00 50.06 139 ALA A C 1
ATOM 965 O O . ALA A 1 139 ? -42.499 88.273 126.601 1.00 50.30 139 ALA A O 1
ATOM 967 N N . LEU A 1 140 ? -42.207 87.026 128.424 1.00 49.66 140 LEU A N 1
ATOM 968 C CA . LEU A 1 140 ? -43.278 86.094 128.128 1.00 49.15 140 LEU A CA 1
ATOM 969 C C . LEU A 1 140 ? -44.588 86.691 128.508 1.00 49.75 140 LEU A C 1
ATOM 970 O O . LEU A 1 140 ? -44.653 87.538 129.423 1.00 49.81 140 LEU A O 1
ATOM 975 N N . GLY A 1 141 ? -45.636 86.243 127.831 1.00 50.37 141 GLY A N 1
ATOM 976 C CA . GLY A 1 141 ? -47.001 86.615 128.146 1.00 51.04 141 GLY A CA 1
ATOM 977 C C . GLY A 1 141 ? -47.554 85.726 129.236 1.00 51.33 141 GLY A C 1
ATOM 978 O O . GLY A 1 141 ? -46.819 85.243 130.074 1.00 51.56 141 GLY A O 1
ATOM 979 N N . LYS A 1 142 ? -48.859 85.513 129.219 1.00 52.49 142 LYS A N 1
ATOM 980 C CA . LYS A 1 142 ? -49.526 84.634 130.170 1.00 53.66 142 LYS A CA 1
ATOM 981 C C . LYS A 1 142 ? -49.550 83.203 129.663 1.00 54.43 142 LYS A C 1
ATOM 982 O O . LYS A 1 142 ? -50.239 82.904 128.697 1.00 55.46 142 LYS A O 1
ATOM 988 N N . ILE A 1 143 ? -48.808 82.312 130.304 1.00 55.53 143 ILE A N 1
ATOM 989 C CA . ILE A 1 143 ? -48.804 80.903 129.878 1.00 56.18 143 ILE A CA 1
ATOM 990 C C . ILE A 1 143 ? -49.408 80.027 130.984 1.00 57.50 143 ILE A C 1
ATOM 991 O O . ILE A 1 143 ? -48.841 79.899 132.076 1.00 58.04 143 ILE A O 1
ATOM 996 N N . ASP A 1 144 ? -50.589 79.477 130.681 1.00 58.48 144 ASP A N 1
ATOM 997 C CA . ASP A 1 144 ? -51.377 78.666 131.595 1.00 58.74 144 ASP A CA 1
ATOM 998 C C . ASP A 1 144 ? -51.047 77.219 131.288 1.00 59.75 144 ASP A C 1
ATOM 999 O O . ASP A 1 144 ? -51.443 76.702 130.236 1.00 60.47 144 ASP A O 1
ATOM 1004 N N . ILE A 1 145 ? -50.322 76.576 132.200 1.00 60.31 145 ILE A N 1
ATOM 1005 C CA . ILE A 1 145 ? -49.944 75.166 132.080 1.00 60.43 145 ILE A CA 1
ATOM 1006 C C . ILE A 1 145 ? -50.761 74.286 133.054 1.00 60.93 145 ILE A C 1
ATOM 1007 O O . ILE A 1 145 ? -51.069 74.715 134.175 1.00 61.93 145 ILE A O 1
ATOM 1012 N N . GLU A 1 146 ? -51.122 73.072 132.641 1.00 60.81 146 GLU A N 1
ATOM 1013 C CA . GLU A 1 146 ? -51.909 72.166 133.510 1.00 60.96 146 GLU A CA 1
ATOM 1014 C C . GLU A 1 146 ? -51.009 71.194 134.329 1.00 60.57 146 GLU A C 1
ATOM 1015 O O . GLU A 1 146 ? -49.988 70.737 133.827 1.00 60.80 146 GLU A O 1
ATOM 1021 N N . PRO A 1 147 ? -51.401 70.865 135.587 1.00 60.04 147 PRO A N 1
ATOM 1022 C CA . PRO A 1 147 ? -50.441 70.366 136.631 1.00 59.24 147 PRO A CA 1
ATOM 1023 C C . PRO A 1 147 ? -49.634 69.080 136.336 1.00 58.69 147 PRO A C 1
ATOM 1024 O O . PRO A 1 147 ? -48.431 68.991 136.689 1.00 59.18 147 PRO A O 1
ATOM 1028 N N . GLY A 1 148 ? -50.256 68.095 135.692 1.00 57.37 148 GLY A N 1
ATOM 1029 C CA . GLY A 1 148 ? -49.506 66.911 135.222 1.00 55.91 148 GLY A CA 1
ATOM 1030 C C . GLY A 1 148 ? -48.594 67.148 134.010 1.00 54.75 148 GLY A C 1
ATOM 1031 O O . GLY A 1 148 ? -48.077 66.200 133.424 1.00 53.38 148 GLY A O 1
ATOM 1032 N N . GLU A 1 149 ? -48.408 68.407 133.607 1.00 53.32 149 GLU A N 1
ATOM 1033 C CA . GLU A 1 149 ? -47.500 68.703 132.489 1.00 52.60 149 GLU A CA 1
ATOM 1034 C C . GLU A 1 149 ? -46.070 68.408 132.907 1.00 49.31 149 GLU A C 1
ATOM 1035 O O . GLU A 1 149 ? -45.677 68.566 134.111 1.00 49.20 149 GLU A O 1
ATOM 1041 N N . THR A 1 150 ? -45.321 67.958 131.902 1.00 45.19 150 THR A N 1
ATOM 1042 C CA . THR A 1 150 ? -43.992 67.565 132.084 1.00 42.07 150 THR A CA 1
ATOM 1043 C C . THR A 1 150 ? -43.217 68.842 131.964 1.00 41.31 150 THR A C 1
ATOM 1044 O O . THR A 1 150 ? -43.680 69.807 131.390 1.00 39.74 150 THR A O 1
ATOM 1048 N N . VAL A 1 151 ? -42.010 68.854 132.475 1.00 40.18 151 VAL A N 1
ATOM 1049 C CA . VAL A 1 151 ? -41.131 70.005 132.249 1.00 39.70 151 VAL A CA 1
ATOM 1050 C C . VAL A 1 151 ? -41.011 70.330 130.727 1.00 38.66 151 VAL A C 1
ATOM 1051 O O . VAL A 1 151 ? -41.045 71.521 130.319 1.00 37.43 151 VAL A O 1
ATOM 1055 N N . TRP A 1 152 ? -40.861 69.265 129.917 1.00 37.91 152 TRP A N 1
ATOM 1056 C CA . TRP A 1 152 ? -40.750 69.360 128.466 1.00 36.89 152 TRP A CA 1
ATOM 1057 C C . TRP A 1 152 ? -41.972 70.007 127.810 1.00 35.94 152 TRP A C 1
ATOM 1058 O O . TRP A 1 152 ? -41.827 70.971 127.094 1.00 35.39 152 TRP A O 1
ATOM 1069 N N . GLN A 1 153 ? -43.150 69.464 128.044 1.00 36.92 153 GLN A N 1
ATOM 1070 C CA . GLN A 1 153 ? -44.406 70.094 127.600 1.00 38.21 153 GLN A CA 1
ATOM 1071 C C . GLN A 1 153 ? -44.504 71.549 127.954 1.00 38.85 153 GLN A C 1
ATOM 1072 O O . GLN A 1 153 ? -44.873 72.368 127.106 1.00 39.73 153 GLN A O 1
ATOM 1078 N N . ALA A 1 154 ? -44.140 71.878 129.197 1.00 38.88 154 ALA A N 1
ATOM 1079 C CA . ALA A 1 154 ? -44.220 73.226 129.675 1.00 38.65 154 ALA A CA 1
ATOM 1080 C C . ALA A 1 154 ? -43.212 74.091 128.955 1.00 38.64 154 ALA A C 1
ATOM 1081 O O . ALA A 1 154 ? -43.469 75.255 128.619 1.00 37.52 154 ALA A O 1
ATOM 1083 N N . LEU A 1 155 ? -42.042 73.526 128.732 1.00 37.76 155 LEU A N 1
ATOM 1084 C CA . LEU A 1 155 ? -41.000 74.261 128.085 1.00 38.20 155 LEU A CA 1
ATOM 1085 C C . LEU A 1 155 ? -41.363 74.537 126.589 1.00 37.62 155 LEU A C 1
ATOM 1086 O O . LEU A 1 155 ? -41.023 75.599 126.038 1.00 35.67 155 LEU A O 1
ATOM 1091 N N . THR A 1 156 ? -42.049 73.579 125.978 1.00 37.91 156 THR A N 1
ATOM 1092 C CA . THR A 1 156 ? -42.426 73.649 124.570 1.00 39.28 156 THR A CA 1
ATOM 1093 C C . THR A 1 156 ? -43.489 74.754 124.396 1.00 39.91 156 THR A C 1
ATOM 1094 O O . THR A 1 156 ? -43.328 75.671 123.582 1.00 39.56 156 THR A O 1
ATOM 1098 N N . HIS A 1 157 ? -44.506 74.700 125.253 1.00 41.29 157 HIS A N 1
ATOM 1099 C CA . HIS A 1 157 ? -45.563 75.742 125.389 1.00 40.52 157 HIS A CA 1
ATOM 1100 C C . HIS A 1 157 ? -44.960 77.148 125.489 1.00 40.40 157 HIS A C 1
ATOM 1101 O O . HIS A 1 157 ? -45.144 78.009 124.630 1.00 40.47 157 HIS A O 1
ATOM 1108 N N . ILE A 1 158 ? -44.174 77.364 126.520 1.00 39.54 158 ILE A N 1
ATOM 1109 C CA . ILE A 1 158 ? -43.512 78.617 126.731 1.00 38.46 158 ILE A CA 1
ATOM 1110 C C . ILE A 1 158 ? -42.707 79.077 125.507 1.00 37.00 158 ILE A C 1
ATOM 1111 O O . ILE A 1 158 ? -42.830 80.226 125.019 1.00 35.33 158 ILE A O 1
ATOM 1116 N N . ALA A 1 159 ? -41.855 78.178 125.038 1.00 35.87 159 ALA A N 1
ATOM 1117 C CA . ALA A 1 159 ? -40.969 78.441 123.908 1.00 36.02 159 ALA A CA 1
ATOM 1118 C C . ALA A 1 159 ? -41.790 78.802 122.666 1.00 34.45 159 ALA A C 1
ATOM 1119 O O . ALA A 1 159 ? -41.479 79.781 121.981 1.00 33.92 159 ALA A O 1
ATOM 1121 N N . ASN A 1 160 ? -42.849 78.034 122.438 1.00 34.51 160 ASN A N 1
ATOM 1122 C CA . ASN A 1 160 ? -43.613 78.102 121.219 1.00 35.17 160 ASN A CA 1
ATOM 1123 C C . ASN A 1 160 ? -44.446 79.389 121.199 1.00 36.44 160 ASN A C 1
ATOM 1124 O O . ASN A 1 160 ? -44.602 80.017 120.125 1.00 35.86 160 ASN A O 1
ATOM 1129 N N . SER A 1 161 ? -44.866 79.845 122.405 1.00 36.15 161 SER A N 1
ATOM 1130 C CA . SER A 1 161 ? -45.554 81.128 122.601 1.00 35.46 161 SER A CA 1
ATOM 1131 C C . SER A 1 161 ? -44.818 82.297 121.978 1.00 36.28 161 SER A C 1
ATOM 1132 O O . SER A 1 161 ? -45.426 83.324 121.646 1.00 37.39 161 SER A O 1
ATOM 1135 N N . VAL A 1 162 ? -43.504 82.202 121.922 1.00 36.46 162 VAL A N 1
ATOM 1136 C CA . VAL A 1 162 ? -42.673 83.279 121.406 1.00 36.60 162 VAL A CA 1
ATOM 1137 C C . VAL A 1 162 ? -42.010 82.827 120.125 1.00 36.85 162 VAL A C 1
ATOM 1138 O O . VAL A 1 162 ? -40.958 83.366 119.759 1.00 38.04 162 VAL A O 1
ATOM 1142 N N . GLY A 1 163 ? -42.637 81.866 119.448 1.00 36.83 163 GLY A N 1
ATOM 1143 C CA . GLY A 1 163 ? -42.131 81.340 118.161 1.00 37.06 163 GLY A CA 1
ATOM 1144 C C . GLY A 1 163 ? -40.766 80.660 118.283 1.00 37.55 163 GLY A C 1
ATOM 1145 O O . GLY A 1 163 ? -39.929 80.738 117.358 1.00 39.28 163 GLY A O 1
ATOM 1146 N N . LEU A 1 164 ? -40.529 80.019 119.428 1.00 36.30 164 LEU A N 1
ATOM 1147 C CA . LEU A 1 164 ? -39.276 79.301 119.664 1.00 34.93 164 LEU A CA 1
ATOM 1148 C C . LEU A 1 164 ? -39.552 77.827 119.978 1.00 33.23 164 LEU A C 1
ATOM 1149 O O . LEU A 1 164 ? -40.697 77.377 119.979 1.00 32.15 164 LEU A O 1
ATOM 1154 N N . HIS A 1 165 ? -38.482 77.056 120.178 1.00 32.10 165 HIS A N 1
ATOM 1155 C CA . HIS A 1 165 ? -38.619 75.656 120.526 1.00 31.62 165 HIS A CA 1
ATOM 1156 C C . HIS A 1 165 ? -37.429 75.231 121.376 1.00 30.28 165 HIS A C 1
ATOM 1157 O O . HIS A 1 165 ? -36.324 75.719 121.153 1.00 29.79 165 HIS A O 1
ATOM 1164 N N . PRO A 1 166 ? -37.625 74.280 122.312 1.00 30.00 166 PRO A N 1
ATOM 1165 C CA . PRO A 1 166 ? -36.509 73.764 123.090 1.00 30.28 166 PRO A CA 1
ATOM 1166 C C . PRO A 1 166 ? -35.787 72.569 122.455 1.00 30.15 166 PRO A C 1
ATOM 1167 O O . PRO A 1 166 ? -36.433 71.732 121.835 1.00 27.70 166 PRO A O 1
ATOM 1171 N N . TRP A 1 167 ? -34.466 72.493 122.639 1.00 30.72 167 TRP A N 1
ATOM 1172 C CA . TRP A 1 167 ? -33.748 71.235 122.417 1.00 31.72 167 TRP A CA 1
ATOM 1173 C C . TRP A 1 167 ? -32.515 71.189 123.247 1.00 32.15 167 TRP A C 1
ATOM 1174 O O . TRP A 1 167 ? -32.037 72.226 123.675 1.00 29.50 167 TRP A O 1
ATOM 1185 N N . LEU A 1 168 ? -31.985 69.977 123.414 1.00 31.88 168 LEU A N 1
ATOM 1186 C CA . LEU A 1 168 ? -30.630 69.763 123.909 1.00 32.07 168 LEU A CA 1
ATOM 1187 C C . LEU A 1 168 ? -29.591 69.720 122.814 1.00 32.16 168 LEU A C 1
ATOM 1188 O O . LEU A 1 168 ? -29.769 69.077 121.778 1.00 31.77 168 LEU A O 1
ATOM 1193 N N . GLU A 1 169 ? -28.480 70.392 123.095 1.00 33.09 169 GLU A N 1
ATOM 1194 C CA . GLU A 1 169 ? -27.297 70.352 122.289 1.00 34.11 169 GLU A CA 1
ATOM 1195 C C . GLU A 1 169 ? -26.418 69.195 122.690 1.00 32.63 169 GLU A C 1
ATOM 1196 O O . GLU A 1 169 ? -26.570 68.632 123.762 1.00 32.76 169 GLU A O 1
ATOM 1202 N N . PRO A 1 170 ? -25.519 68.817 121.810 1.00 31.65 170 PRO A N 1
ATOM 1203 C CA . PRO A 1 170 ? -24.605 67.724 122.055 1.00 32.58 170 PRO A CA 1
ATOM 1204 C C . PRO A 1 170 ? -23.891 67.695 123.425 1.00 32.35 170 PRO A C 1
ATOM 1205 O O . PRO A 1 170 ? -23.740 66.614 124.027 1.00 32.03 170 PRO A O 1
ATOM 1209 N N . ASP A 1 171 ? -23.421 68.837 123.894 1.00 32.06 171 ASP A N 1
ATOM 1210 C CA . ASP A 1 171 ? -22.757 68.891 125.194 1.00 32.67 171 ASP A CA 1
ATOM 1211 C C . ASP A 1 171 ? -23.691 68.959 126.392 1.00 31.95 171 ASP A C 1
ATOM 1212 O O . ASP A 1 171 ? -23.216 69.175 127.470 1.00 32.48 171 ASP A O 1
ATOM 1217 N N . GLY A 1 172 ? -25.004 68.818 126.209 1.00 31.43 172 GLY A N 1
ATOM 1218 C CA . GLY A 1 172 ? -25.924 68.798 127.335 1.00 31.63 172 GLY A CA 1
ATOM 1219 C C . GLY A 1 172 ? -26.556 70.158 127.700 1.00 31.89 172 GLY A C 1
ATOM 1220 O O . GLY A 1 172 ? -27.315 70.227 128.662 1.00 30.08 172 GLY A O 1
ATOM 1221 N N . THR A 1 173 ? -26.247 71.214 126.936 1.00 32.65 173 THR A N 1
ATOM 1222 C CA . THR A 1 173 ? -26.887 72.551 127.114 1.00 33.39 173 THR A CA 1
ATOM 1223 C C . THR A 1 173 ? -28.309 72.510 126.579 1.00 33.70 173 THR A C 1
ATOM 1224 O O . THR A 1 173 ? -28.561 71.994 125.487 1.00 32.21 173 THR A O 1
ATOM 1228 N N . LEU A 1 174 ? -29.248 73.034 127.373 1.00 33.64 174 LEU A N 1
ATOM 1229 C CA . LEU A 1 174 ? -30.600 73.225 126.936 1.00 34.20 174 LEU A CA 1
ATOM 1230 C C . LEU A 1 174 ? -30.659 74.558 126.120 1.00 35.02 174 LEU A C 1
ATOM 1231 O O . LEU A 1 174 ? -30.139 75.597 126.570 1.00 34.35 174 LEU A O 1
ATOM 1236 N N . VAL A 1 175 ? -31.250 74.505 124.924 1.00 34.48 175 VAL A N 1
ATOM 1237 C CA . VAL A 1 175 ? -31.397 75.678 124.085 1.00 34.67 175 VAL A CA 1
ATOM 1238 C C . VAL A 1 175 ? -32.884 75.926 123.990 1.00 35.50 175 VAL A C 1
ATOM 1239 O O . VAL A 1 175 ? -33.639 74.974 123.968 1.00 35.14 175 VAL A O 1
ATOM 1243 N N . VAL A 1 176 ? -33.312 77.197 124.100 1.00 37.14 176 VAL A N 1
ATOM 1244 C CA . VAL A 1 176 ? -34.637 77.626 123.579 1.00 37.35 176 VAL A CA 1
ATOM 1245 C C . VAL A 1 176 ? -34.275 78.560 122.464 1.00 37.18 176 VAL A C 1
ATOM 1246 O O . VAL A 1 176 ? -33.380 79.418 122.604 1.00 38.43 176 VAL A O 1
ATOM 1250 N N . GLY A 1 177 ? -34.885 78.329 121.311 1.00 36.41 177 GLY A N 1
ATOM 1251 C CA . GLY A 1 177 ? -34.430 78.992 120.109 1.00 36.42 177 GLY A CA 1
ATOM 1252 C C . GLY A 1 177 ? -35.118 78.567 118.833 1.00 36.01 177 GLY A C 1
ATOM 1253 O O . GLY A 1 177 ? -36.227 78.056 118.836 1.00 35.78 177 GLY A O 1
ATOM 1254 N N . GLY A 1 178 ? -34.445 78.825 117.725 1.00 37.11 178 GLY A N 1
ATOM 1255 C CA . GLY A 1 178 ? -35.001 78.539 116.416 1.00 37.26 178 GLY A CA 1
ATOM 1256 C C . GLY A 1 178 ? -33.930 78.475 115.379 1.00 38.15 178 GLY A C 1
ATOM 1257 O O . GLY A 1 178 ? -32.731 78.566 115.688 1.00 38.18 178 GLY A O 1
ATOM 1258 N N . ALA A 1 179 ? -34.365 78.312 114.138 1.00 38.46 179 ALA A N 1
ATOM 1259 C CA . ALA A 1 179 ? -33.441 78.167 113.035 1.00 39.56 179 ALA A CA 1
ATOM 1260 C C . ALA A 1 179 ? -32.788 79.500 112.626 1.00 40.08 179 ALA A C 1
ATOM 1261 O O . ALA A 1 179 ? -33.439 80.555 112.581 1.00 39.32 179 ALA A O 1
ATOM 1263 N N . ASP A 1 180 ? -31.520 79.409 112.236 1.00 40.70 180 ASP A N 1
ATOM 1264 C CA . ASP A 1 180 ? -30.864 80.508 111.583 1.00 41.73 180 ASP A CA 1
ATOM 1265 C C . ASP A 1 180 ? -30.641 80.262 110.096 1.00 41.67 180 ASP A C 1
ATOM 1266 O O . ASP A 1 180 ? -29.741 79.505 109.720 1.00 43.30 180 ASP A O 1
ATOM 1271 N N . TYR A 1 181 ? -31.451 80.915 109.269 1.00 40.47 181 TYR A N 1
ATOM 1272 C CA . TYR A 1 181 ? -31.390 80.784 107.836 1.00 40.86 181 TYR A CA 1
ATOM 1273 C C . TYR A 1 181 ? -30.382 81.726 107.148 1.00 41.56 181 TYR A C 1
ATOM 1274 O O . TYR A 1 181 ? -30.311 81.766 105.918 1.00 41.46 181 TYR A O 1
ATOM 1283 N N . SER A 1 182 ? -29.638 82.502 107.938 1.00 42.95 182 SER A N 1
ATOM 1284 C CA . SER A 1 182 ? -28.538 83.328 107.442 1.00 43.48 182 SER A CA 1
ATOM 1285 C C . SER A 1 182 ? -27.288 82.474 107.249 1.00 44.52 182 SER A C 1
ATOM 1286 O O . SER A 1 182 ? -26.510 82.722 106.340 1.00 45.78 182 SER A O 1
ATOM 1289 N N . SER A 1 183 ? -27.129 81.432 108.065 1.00 44.77 183 SER A N 1
ATOM 1290 C CA . SER A 1 183 ? -26.001 80.505 107.951 1.00 44.94 183 SER A CA 1
ATOM 1291 C C . SER A 1 183 ? -25.946 79.829 106.569 1.00 45.01 183 SER A C 1
ATOM 1292 O O . SER A 1 183 ? -26.909 79.170 106.171 1.00 45.21 183 SER A O 1
ATOM 1295 N N . PRO A 1 184 ? -24.821 80.002 105.831 1.00 44.31 184 PRO A N 1
ATOM 1296 C CA . PRO A 1 184 ? -24.678 79.393 104.508 1.00 42.89 184 PRO A CA 1
ATOM 1297 C C . PRO A 1 184 ? -24.768 77.868 104.557 1.00 41.35 184 PRO A C 1
ATOM 1298 O O . PRO A 1 184 ? -24.346 77.264 105.543 1.00 41.47 184 PRO A O 1
ATOM 1302 N N . PRO A 1 185 ? -25.322 77.246 103.509 1.00 39.94 185 PRO A N 1
ATOM 1303 C CA . PRO A 1 185 ? -25.419 75.776 103.553 1.00 39.61 185 PRO A CA 1
ATOM 1304 C C . PRO A 1 185 ? -24.045 75.163 103.799 1.00 39.13 185 PRO A C 1
ATOM 1305 O O . PRO A 1 185 ? -23.068 75.700 103.323 1.00 38.49 185 PRO A O 1
ATOM 1309 N N . VAL A 1 186 ? -23.964 74.031 104.498 1.00 38.85 186 VAL A N 1
ATOM 1310 C CA . VAL A 1 186 ? -22.664 73.500 104.900 1.00 38.79 186 VAL A CA 1
ATOM 1311 C C . VAL A 1 186 ? -22.119 72.544 103.908 1.00 37.25 186 VAL A C 1
ATOM 1312 O O . VAL A 1 186 ? -20.950 72.178 104.008 1.00 37.70 186 VAL A O 1
ATOM 1316 N N . ALA A 1 187 ? -22.969 72.123 102.976 1.00 36.35 187 ALA A N 1
ATOM 1317 C CA . ALA A 1 187 ? -22.658 71.065 102.051 1.00 35.53 187 ALA A CA 1
ATOM 1318 C C . ALA A 1 187 ? -23.634 71.137 100.881 1.00 35.65 187 ALA A C 1
ATOM 1319 O O . ALA A 1 187 ? -24.734 71.674 101.017 1.00 34.50 187 ALA A O 1
ATOM 1321 N N . THR A 1 188 ? -23.172 70.637 99.738 1.00 35.67 188 THR A N 1
ATOM 1322 C CA . THR A 1 188 ? -23.961 70.356 98.573 1.00 35.97 188 THR A CA 1
ATOM 1323 C C . THR A 1 188 ? -23.915 68.864 98.316 1.00 36.00 188 THR A C 1
ATOM 1324 O O . THR A 1 188 ? -22.844 68.261 98.103 1.00 36.69 188 THR A O 1
ATOM 1328 N N . LEU A 1 189 ? -25.091 68.249 98.377 1.00 35.59 189 LEU A N 1
ATOM 1329 C CA . LEU A 1 189 ? -25.216 66.830 98.106 1.00 34.74 189 LEU A CA 1
ATOM 1330 C C . LEU A 1 189 ? -25.929 66.668 96.774 1.00 34.27 189 LEU A C 1
ATOM 1331 O O . LEU A 1 189 ? -26.823 67.427 96.443 1.00 33.23 189 LEU A O 1
ATOM 1336 N N . CYS A 1 190 ? -25.520 65.683 96.000 1.00 35.02 190 CYS A N 1
ATOM 1337 C CA . CYS A 1 190 ? -26.134 65.460 94.701 1.00 36.34 190 CYS A CA 1
ATOM 1338 C C . CYS A 1 190 ? -26.325 63.981 94.414 1.00 35.56 190 CYS A C 1
ATOM 1339 O O . CYS A 1 190 ? -25.655 63.107 94.980 1.00 33.56 190 CYS A O 1
ATOM 1342 N N . TRP A 1 191 ? -27.330 63.729 93.584 1.00 36.84 191 TRP A N 1
ATOM 1343 C CA . TRP A 1 191 ? -27.722 62.399 93.160 1.00 38.48 191 TRP A CA 1
ATOM 1344 C C . TRP A 1 191 ? -27.388 62.248 91.701 1.00 40.25 191 TRP A C 1
ATOM 1345 O O . TRP A 1 191 ? -27.761 63.094 90.892 1.00 40.61 191 TRP A O 1
ATOM 1356 N N . SER A 1 192 ? -26.706 61.161 91.358 1.00 43.18 192 SER A N 1
ATOM 1357 C CA . SER A 1 192 ? -26.477 60.816 89.958 1.00 45.35 192 SER A CA 1
ATOM 1358 C C . SER A 1 192 ? -26.181 59.322 89.752 1.00 47.25 192 SER A C 1
ATOM 1359 O O . SER A 1 192 ? -25.384 58.731 90.474 1.00 47.96 192 SER A O 1
ATOM 1362 N N . ARG A 1 193 ? -26.819 58.724 88.747 1.00 49.21 193 ARG A N 1
ATOM 1363 C CA . ARG A 1 193 ? -26.532 57.336 88.365 1.00 50.48 193 ARG A CA 1
ATOM 1364 C C . ARG A 1 193 ? -25.312 57.200 87.470 1.00 50.65 193 ARG A C 1
ATOM 1365 O O . ARG A 1 193 ? -24.903 56.086 87.145 1.00 51.68 193 ARG A O 1
ATOM 1373 N N . THR A 1 194 ? -24.735 58.324 87.048 1.00 51.21 194 THR A N 1
ATOM 1374 C CA . THR A 1 194 ? -23.526 58.317 86.212 1.00 50.82 194 THR A CA 1
ATOM 1375 C C . THR A 1 194 ? -22.390 59.196 86.752 1.00 50.77 194 THR A C 1
ATOM 1376 O O . THR A 1 194 ? -21.219 58.941 86.465 1.00 49.94 194 THR A O 1
ATOM 1380 N N . ASP A 1 195 ? -22.716 60.233 87.521 1.00 50.93 195 ASP A N 1
ATOM 1381 C CA . ASP A 1 195 ? -21.677 61.058 88.144 1.00 50.82 195 ASP A CA 1
ATOM 1382 C C . ASP A 1 195 ? -21.243 60.449 89.497 1.00 51.01 195 ASP A C 1
ATOM 1383 O O . ASP A 1 195 ? -22.004 60.428 90.489 1.00 49.22 195 ASP A O 1
ATOM 1388 N N . SER A 1 196 ? -20.005 59.928 89.501 1.00 51.04 196 SER A N 1
ATOM 1389 C CA . SER A 1 196 ? -19.387 59.317 90.693 1.00 51.28 196 SER A CA 1
ATOM 1390 C C . SER A 1 196 ? -19.037 60.343 91.786 1.00 50.76 196 SER A C 1
ATOM 1391 O O . SER A 1 196 ? -18.823 59.974 92.949 1.00 49.65 196 SER A O 1
ATOM 1394 N N . ARG A 1 197 ? -18.953 61.619 91.402 1.00 50.33 197 ARG A N 1
ATOM 1395 C CA . ARG A 1 197 ? -18.740 62.691 92.362 1.00 50.59 197 ARG A CA 1
ATOM 1396 C C . ARG A 1 197 ? -20.026 62.840 93.272 1.00 49.73 197 ARG A C 1
ATOM 1397 O O . ARG A 1 197 ? -19.959 63.358 94.397 1.00 49.56 197 ARG A O 1
ATOM 1405 N N . CYS A 1 198 ? -21.171 62.345 92.785 1.00 48.14 198 CYS A N 1
ATOM 1406 C CA . CYS A 1 198 ? -22.419 62.419 93.511 1.00 47.25 198 CYS A CA 1
ATOM 1407 C C . CYS A 1 198 ? -22.537 61.263 94.461 1.00 45.83 198 CYS A C 1
ATOM 1408 O O . CYS A 1 198 ? -22.404 60.100 94.131 1.00 47.34 198 CYS A O 1
ATOM 1411 N N . ASN A 1 199 ? -22.880 61.631 95.655 1.00 43.83 199 ASN A N 1
ATOM 1412 C CA . ASN A 1 199 ? -22.598 60.876 96.828 1.00 41.52 199 ASN A CA 1
ATOM 1413 C C . ASN A 1 199 ? -23.873 60.386 97.578 1.00 40.05 199 ASN A C 1
ATOM 1414 O O . ASN A 1 199 ? -23.791 59.610 98.513 1.00 40.12 199 ASN A O 1
ATOM 1419 N N . ILE A 1 200 ? -25.042 60.869 97.186 1.00 37.32 200 ILE A N 1
ATOM 1420 C CA . ILE A 1 200 ? -26.310 60.418 97.805 1.00 36.46 200 ILE A CA 1
ATOM 1421 C C . ILE A 1 200 ? -26.498 58.929 97.480 1.00 35.01 200 ILE A C 1
ATOM 1422 O O . ILE A 1 200 ? -26.463 58.552 96.319 1.00 31.85 200 ILE A O 1
ATOM 1427 N N . GLU A 1 201 ? -26.662 58.111 98.513 1.00 33.66 201 GLU A N 1
ATOM 1428 C CA . GLU A 1 201 ? -26.908 56.676 98.369 1.00 35.74 201 GLU A CA 1
ATOM 1429 C C . GLU A 1 201 ? -28.404 56.301 98.217 1.00 35.64 201 GLU A C 1
ATOM 1430 O O . GLU A 1 201 ? -28.755 55.354 97.525 1.00 33.84 201 GLU A O 1
ATOM 1436 N N . ARG A 1 202 ? -29.263 57.124 98.812 1.00 35.33 202 ARG A N 1
ATOM 1437 C CA . ARG A 1 202 ? -30.648 56.872 98.838 1.00 36.74 202 ARG A CA 1
ATOM 1438 C C . ARG A 1 202 ? -31.375 58.220 99.066 1.00 35.56 202 ARG A C 1
ATOM 1439 O O . ARG A 1 202 ? -30.941 59.096 99.863 1.00 33.01 202 ARG A O 1
ATOM 1447 N N . MET A 1 203 ? -32.410 58.445 98.268 1.00 35.06 203 MET A N 1
ATOM 1448 C CA . MET A 1 203 ? -33.237 59.655 98.338 1.00 36.49 203 MET A CA 1
ATOM 1449 C C . MET A 1 203 ? -34.712 59.217 98.442 1.00 35.65 203 MET A C 1
ATOM 1450 O O . MET A 1 203 ? -35.171 58.431 97.596 1.00 35.12 203 MET A O 1
ATOM 1455 N N . ASP A 1 204 ? -35.398 59.621 99.520 1.00 33.79 204 ASP A N 1
ATOM 1456 C CA . ASP A 1 204 ? -36.825 59.358 99.708 1.00 33.72 204 ASP A CA 1
ATOM 1457 C C . ASP A 1 204 ? -37.595 60.669 99.917 1.00 31.58 204 ASP A C 1
ATOM 1458 O O . ASP A 1 204 ? -37.242 61.459 100.777 1.00 30.27 204 ASP A O 1
ATOM 1463 N N . ILE A 1 205 ? -38.598 60.917 99.096 1.00 30.07 205 ILE A N 1
ATOM 1464 C CA . ILE A 1 205 ? -39.439 62.077 99.234 1.00 32.25 205 ILE A CA 1
ATOM 1465 C C . ILE A 1 205 ? -40.881 61.644 99.575 1.00 31.79 205 ILE A C 1
ATOM 1466 O O . ILE A 1 205 ? -41.405 60.683 99.005 1.00 29.36 205 ILE A O 1
ATOM 1471 N N . GLU A 1 206 ? -41.468 62.333 100.545 1.00 31.71 206 GLU A N 1
ATOM 1472 C CA . GLU A 1 206 ? -42.830 62.117 100.956 1.00 34.42 206 GLU A CA 1
ATOM 1473 C C . GLU A 1 206 ? -43.624 63.386 101.002 1.00 33.23 206 GLU A C 1
ATOM 1474 O O . GLU A 1 206 ? -43.208 64.376 101.627 1.00 30.69 206 GLU A O 1
ATOM 1480 N N . TRP A 1 207 ? -44.785 63.335 100.363 1.00 33.45 207 TRP A N 1
ATOM 1481 C CA . TRP A 1 207 ? -45.734 64.396 100.389 1.00 34.27 207 TRP A CA 1
ATOM 1482 C C . TRP A 1 207 ? -47.021 63.842 100.992 1.00 34.02 207 TRP A C 1
ATOM 1483 O O . TRP A 1 207 ? -47.497 62.746 100.630 1.00 30.84 207 TRP A O 1
ATOM 1494 N N . ASP A 1 208 ? -47.602 64.641 101.859 1.00 33.72 208 ASP A N 1
ATOM 1495 C CA . ASP A 1 208 ? -48.759 64.246 102.630 1.00 35.75 208 ASP A CA 1
ATOM 1496 C C . ASP A 1 208 ? -49.686 65.456 102.740 1.00 35.71 208 ASP A C 1
ATOM 1497 O O . ASP A 1 208 ? -49.255 66.523 103.125 1.00 34.56 208 ASP A O 1
ATOM 1502 N N . THR A 1 209 ? -50.953 65.281 102.407 1.00 36.74 209 THR A N 1
ATOM 1503 C CA . THR A 1 209 ? -51.923 66.368 102.427 1.00 37.24 209 THR A CA 1
ATOM 1504 C C . THR A 1 209 ? -52.917 66.288 103.609 1.00 37.52 209 THR A C 1
ATOM 1505 O O . THR A 1 209 ? -53.952 66.952 103.628 1.00 36.94 209 THR A O 1
ATOM 1509 N N . ASP A 1 210 ? -52.594 65.486 104.610 1.00 38.17 210 ASP A N 1
ATOM 1510 C CA . ASP A 1 210 ? -53.427 65.338 105.797 1.00 39.33 210 ASP A CA 1
ATOM 1511 C C . ASP A 1 210 ? -53.934 66.648 106.418 1.00 39.73 210 ASP A C 1
ATOM 1512 O O . ASP A 1 210 ? -55.097 66.784 106.811 1.00 39.46 210 ASP A O 1
ATOM 1517 N N . ASN A 1 211 ? -52.999 67.566 106.610 1.00 39.72 211 ASN A N 1
ATOM 1518 C CA . ASN A 1 211 ? -53.230 68.768 107.359 1.00 40.21 211 ASN A CA 1
ATOM 1519 C C . ASN A 1 211 ? -53.149 69.980 106.449 1.00 40.25 211 ASN A C 1
ATOM 1520 O O . ASN A 1 211 ? -52.723 71.047 106.851 1.00 39.57 211 ASN A O 1
ATOM 1525 N N . ARG A 1 212 ? -53.574 69.778 105.208 1.00 41.73 212 ARG A N 1
ATOM 1526 C CA . ARG A 1 212 ? -53.703 70.845 104.253 1.00 42.80 212 ARG A CA 1
ATOM 1527 C C . ARG A 1 212 ? -55.188 71.174 104.138 1.00 43.82 212 ARG A C 1
ATOM 1528 O O . ARG A 1 212 ? -55.986 70.434 103.535 1.00 44.46 212 ARG A O 1
ATOM 1536 N N . PHE A 1 213 ? -55.557 72.293 104.742 1.00 43.60 213 PHE A N 1
ATOM 1537 C CA . PHE A 1 213 ? -56.934 72.666 104.871 1.00 43.91 213 PHE A CA 1
ATOM 1538 C C . PHE A 1 213 ? -57.261 73.796 103.899 1.00 44.32 213 PHE A C 1
ATOM 1539 O O . PHE A 1 213 ? -56.361 74.539 103.466 1.00 44.45 213 PHE A O 1
ATOM 1547 N N . SER A 1 214 ? -58.542 73.880 103.531 1.00 44.51 214 SER A N 1
ATOM 1548 C CA . SER A 1 214 ? -59.018 74.867 102.569 1.00 44.79 214 SER A CA 1
ATOM 1549 C C . SER A 1 214 ? -59.208 76.252 103.223 1.00 45.04 214 SER A C 1
ATOM 1550 O O . SER A 1 214 ? -58.680 77.257 102.732 1.00 45.52 214 SER A O 1
ATOM 1553 N N . GLU A 1 215 ? -59.992 76.298 104.299 1.00 44.76 215 GLU A N 1
ATOM 1554 C CA . GLU A 1 215 ? -60.084 77.463 105.150 1.00 44.79 215 GLU A CA 1
ATOM 1555 C C . GLU A 1 215 ? -59.822 76.971 106.564 1.00 44.15 215 GLU A C 1
ATOM 1556 O O . GLU A 1 215 ? -60.215 75.856 106.915 1.00 44.66 215 GLU A O 1
ATOM 1562 N N . VAL A 1 216 ? -59.175 77.792 107.381 1.00 42.91 216 VAL A N 1
ATOM 1563 C CA . VAL A 1 216 ? -59.008 77.457 108.786 1.00 41.95 216 VAL A CA 1
ATOM 1564 C C . VAL A 1 216 ? -59.411 78.670 109.576 1.00 42.10 216 VAL A C 1
ATOM 1565 O O . VAL A 1 216 ? -58.871 79.750 109.389 1.00 41.06 216 VAL A O 1
ATOM 1569 N N . THR A 1 217 ? -60.387 78.486 110.443 1.00 42.65 217 THR A N 1
ATOM 1570 C CA . THR A 1 217 ? -60.851 79.565 111.246 1.00 43.18 217 THR A CA 1
ATOM 1571 C C . THR A 1 217 ? -60.235 79.408 112.628 1.00 43.25 217 THR A C 1
ATOM 1572 O O . THR A 1 217 ? -60.396 78.379 113.283 1.00 42.53 217 THR A O 1
ATOM 1576 N N . PHE A 1 218 ? -59.475 80.428 113.035 1.00 43.77 218 PHE A N 1
ATOM 1577 C CA . PHE A 1 218 ? -58.802 80.457 114.327 1.00 44.12 218 PHE A CA 1
ATOM 1578 C C . PHE A 1 218 ? -59.601 81.352 115.275 1.00 45.44 218 PHE A C 1
ATOM 1579 O O . PHE A 1 218 ? -59.995 82.477 114.897 1.00 44.66 218 PHE A O 1
ATOM 1587 N N . LEU A 1 219 ? -59.839 80.844 116.495 1.00 46.42 219 LEU A N 1
ATOM 1588 C CA . LEU A 1 219 ? -60.672 81.535 117.490 1.00 47.10 219 LEU A CA 1
ATOM 1589 C C . LEU A 1 219 ? -59.898 81.739 118.772 1.00 48.02 219 LEU A C 1
ATOM 1590 O O . LEU A 1 219 ? -59.093 80.887 119.173 1.00 47.93 219 LEU A O 1
ATOM 1595 N N . ALA A 1 220 ? -60.131 82.877 119.411 1.00 49.05 220 ALA A N 1
ATOM 1596 C CA . ALA A 1 220 ? -59.617 83.098 120.760 1.00 50.46 220 ALA A CA 1
ATOM 1597 C C . ALA A 1 220 ? -60.510 84.078 121.516 1.00 51.16 220 ALA A C 1
ATOM 1598 O O . ALA A 1 220 ? -61.297 84.832 120.920 1.00 51.19 220 ALA A O 1
ATOM 1600 N N . GLN A 1 221 ? -60.418 84.014 122.833 1.00 52.50 221 GLN A N 1
ATOM 1601 C CA . GLN A 1 221 ? -61.188 84.875 123.696 1.00 53.81 221 GLN A CA 1
ATOM 1602 C C . GLN A 1 221 ? -60.220 85.890 124.324 1.00 54.98 221 GLN A C 1
ATOM 1603 O O . GLN A 1 221 ? -59.164 85.499 124.844 1.00 55.39 221 GLN A O 1
ATOM 1605 N N . SER A 1 222 ? -60.581 87.180 124.244 1.00 56.22 222 SER A N 1
ATOM 1606 C CA . SER A 1 222 ? -59.777 88.316 124.779 1.00 56.92 222 SER A CA 1
ATOM 1607 C C . SER A 1 222 ? -59.507 88.316 126.284 1.00 57.84 222 SER A C 1
ATOM 1608 O O . SER A 1 222 ? -60.178 87.631 127.058 1.00 58.41 222 SER A O 1
ATOM 1611 N N . HIS A 1 223 ? -58.534 89.138 126.676 1.00 58.56 223 HIS A N 1
ATOM 1612 C CA . HIS A 1 223 ? -58.289 89.477 128.079 1.00 58.73 223 HIS A CA 1
ATOM 1613 C C . HIS A 1 223 ? -59.552 90.050 128.747 1.00 58.67 223 HIS A C 1
ATOM 1614 O O . HIS A 1 223 ? -59.884 89.682 129.869 1.00 59.26 223 HIS A O 1
ATOM 1621 N N . GLY A 1 224 ? -60.262 90.933 128.055 1.00 58.53 224 GLY A N 1
ATOM 1622 C CA . GLY A 1 224 ? -61.491 91.503 128.605 1.00 58.49 224 GLY A CA 1
ATOM 1623 C C . GLY A 1 224 ? -62.376 92.141 127.559 1.00 58.21 224 GLY A C 1
ATOM 1624 O O . GLY A 1 224 ? -63.029 93.144 127.834 1.00 58.04 224 GLY A O 1
ATOM 1625 N N . HIS A 1 232 ? -66.038 83.726 121.898 1.00 50.75 232 HIS A N 1
ATOM 1626 C CA . HIS A 1 232 ? -64.804 83.899 121.123 1.00 50.78 232 HIS A CA 1
ATOM 1627 C C . HIS A 1 232 ? -64.865 85.198 120.309 1.00 50.82 232 HIS A C 1
ATOM 1628 O O . HIS A 1 232 ? -65.365 85.221 119.169 1.00 50.99 232 HIS A O 1
ATOM 1635 N N . ASP A 1 233 ? -64.346 86.273 120.908 1.00 50.58 233 ASP A N 1
ATOM 1636 C CA . ASP A 1 233 ? -64.374 87.607 120.269 1.00 50.27 233 ASP A CA 1
ATOM 1637 C C . ASP A 1 233 ? -63.199 87.824 119.296 1.00 49.73 233 ASP A C 1
ATOM 1638 O O . ASP A 1 233 ? -63.256 88.734 118.465 1.00 50.46 233 ASP A O 1
ATOM 1643 N N . LEU A 1 234 ? -62.160 86.996 119.394 1.00 48.70 234 LEU A N 1
ATOM 1644 C CA . LEU A 1 234 ? -61.014 87.062 118.486 1.00 48.12 234 LEU A CA 1
ATOM 1645 C C . LEU A 1 234 ? -61.096 85.951 117.432 1.00 46.89 234 LEU A C 1
ATOM 1646 O O . LEU A 1 234 ? -61.351 84.788 117.741 1.00 45.58 234 LEU A O 1
ATOM 1651 N N . LYS A 1 235 ? -60.835 86.346 116.196 1.00 45.88 235 LYS A N 1
ATOM 1652 C CA . LYS A 1 235 ? -61.146 85.555 115.053 1.00 45.78 235 LYS A CA 1
ATOM 1653 C C . LYS A 1 235 ? -60.284 86.065 113.892 1.00 45.80 235 LYS A C 1
ATOM 1654 O O . LYS A 1 235 ? -60.256 87.278 113.591 1.00 44.73 235 LYS A O 1
ATOM 1660 N N . TRP A 1 236 ? -59.540 85.117 113.306 1.00 45.23 236 TRP A N 1
ATOM 1661 C CA . TRP A 1 236 ? -58.763 85.326 112.093 1.00 45.04 236 TRP A CA 1
ATOM 1662 C C . TRP A 1 236 ? -58.937 84.081 111.237 1.00 44.81 236 TRP A C 1
ATOM 1663 O O . TRP A 1 236 ? -58.734 82.966 111.712 1.00 44.96 236 TRP A O 1
ATOM 1674 N N . VAL A 1 237 ? -59.292 84.247 109.972 1.00 45.18 237 VAL A N 1
ATOM 1675 C CA . VAL A 1 237 ? -59.422 83.092 109.085 1.00 45.21 237 VAL A CA 1
ATOM 1676 C C . VAL A 1 237 ? -58.438 83.143 107.922 1.00 45.52 237 VAL A C 1
ATOM 1677 O O . VAL A 1 237 ? -58.191 84.195 107.319 1.00 45.34 237 VAL A O 1
ATOM 1681 N N . TYR A 1 238 ? -57.870 81.974 107.654 1.00 45.06 238 TYR A N 1
ATOM 1682 C CA . TYR A 1 238 ? -56.880 81.778 106.646 1.00 45.94 238 TYR A CA 1
ATOM 1683 C C . TYR A 1 238 ? -57.581 81.033 105.516 1.00 46.30 238 TYR A C 1
ATOM 1684 O O . TYR A 1 238 ? -58.466 80.230 105.773 1.00 45.70 238 TYR A O 1
ATOM 1693 N N . LYS A 1 239 ? -57.198 81.329 104.277 1.00 47.93 239 LYS A N 1
ATOM 1694 C CA . LYS A 1 239 ? -57.657 80.597 103.082 1.00 49.58 239 LYS A CA 1
ATOM 1695 C C . LYS A 1 239 ? -56.473 80.454 102.127 1.00 50.20 239 LYS A C 1
ATOM 1696 O O . LYS A 1 239 ? -55.677 81.368 101.997 1.00 49.47 239 LYS A O 1
ATOM 1702 N N . ASP A 1 240 ? -56.311 79.300 101.491 1.00 52.49 240 ASP A N 1
ATOM 1703 C CA . ASP A 1 240 ? -55.456 79.252 100.283 1.00 54.39 240 ASP A CA 1
ATOM 1704 C C . ASP A 1 240 ? -56.384 79.123 99.082 1.00 55.76 240 ASP A C 1
ATOM 1705 O O . ASP A 1 240 ? -57.128 78.134 98.975 1.00 56.18 240 ASP A O 1
ATOM 1710 N N . PRO A 1 241 ? -56.399 80.147 98.203 1.00 56.97 241 PRO A N 1
ATOM 1711 C CA . PRO A 1 241 ? -57.254 80.017 97.031 1.00 57.51 241 PRO A CA 1
ATOM 1712 C C . PRO A 1 241 ? -56.843 78.919 96.035 1.00 58.36 241 PRO A C 1
ATOM 1713 O O . PRO A 1 241 ? -57.544 78.736 95.035 1.00 59.46 241 PRO A O 1
ATOM 1717 N N . THR A 1 242 ? -55.752 78.191 96.299 1.00 58.61 242 THR A N 1
ATOM 1718 C CA . THR A 1 242 ? -55.369 77.036 95.456 1.00 58.53 242 THR A CA 1
ATOM 1719 C C . THR A 1 242 ? -55.991 75.678 95.887 1.00 58.58 242 THR A C 1
ATOM 1720 O O . THR A 1 242 ? -55.894 74.698 95.146 1.00 58.79 242 THR A O 1
ATOM 1724 N N . MET A 1 243 ? -56.603 75.630 97.076 1.00 58.40 243 MET A N 1
ATOM 1725 C CA . MET A 1 243 ? -57.442 74.493 97.523 1.00 57.73 243 MET A CA 1
ATOM 1726 C C . MET A 1 243 ? -58.835 74.579 96.882 1.00 57.08 243 MET A C 1
ATOM 1727 O O . MET A 1 243 ? -59.601 75.500 97.189 1.00 56.88 243 MET A O 1
ATOM 1732 N N . THR A 1 244 ? -59.170 73.624 96.013 1.00 55.96 244 THR A N 1
ATOM 1733 C CA . THR A 1 244 ? -60.542 73.514 95.503 1.00 55.49 244 THR A CA 1
ATOM 1734 C C . THR A 1 244 ? -61.432 72.689 96.448 1.00 54.86 244 THR A C 1
ATOM 1735 O O . THR A 1 244 ? -62.619 73.001 96.627 1.00 55.14 244 THR A O 1
ATOM 1739 N N . LEU A 1 245 ? -60.847 71.663 97.065 1.00 53.76 245 LEU A N 1
ATOM 1740 C CA . LEU A 1 245 ? -61.583 70.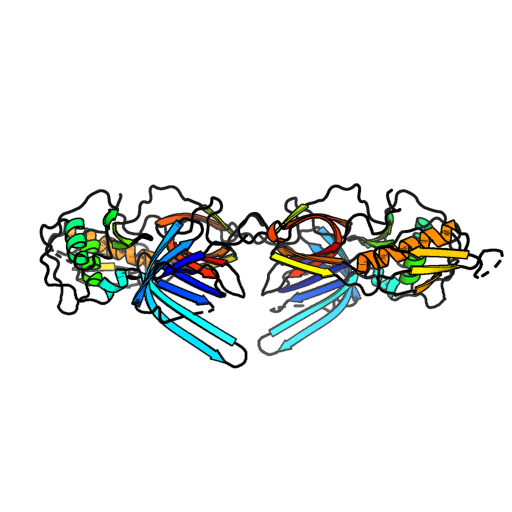736 97.938 1.00 52.64 245 LEU A CA 1
ATOM 1741 C C . LEU A 1 245 ? -62.008 71.405 99.239 1.00 51.45 245 LEU A C 1
ATOM 1742 O O . LEU A 1 245 ? -61.227 72.099 99.875 1.00 52.21 245 LEU A O 1
ATOM 1747 N N . HIS A 1 246 ? -63.254 71.180 99.630 1.00 49.86 246 HIS A N 1
ATOM 1748 C CA . HIS A 1 246 ? -63.780 71.664 100.891 1.00 49.00 246 HIS A CA 1
ATOM 1749 C C . HIS A 1 246 ? -63.217 70.862 102.069 1.00 47.68 246 HIS A C 1
ATOM 1750 O O . HIS A 1 246 ? -63.574 69.705 102.271 1.00 45.87 246 HIS A O 1
ATOM 1757 N N . ARG A 1 247 ? -62.372 71.504 102.870 1.00 47.01 247 ARG A N 1
ATOM 1758 C CA . ARG A 1 247 ? -61.771 70.846 104.024 1.00 46.91 247 ARG A CA 1
ATOM 1759 C C . ARG A 1 247 ? -61.528 71.864 105.140 1.00 46.69 247 ARG A C 1
ATOM 1760 O O . ARG A 1 247 ? -60.385 72.231 105.416 1.00 46.27 247 ARG A O 1
ATOM 1768 N N . PRO A 1 248 ? -62.621 72.355 105.758 1.00 46.65 248 PRO A N 1
ATOM 1769 C CA . PRO A 1 248 ? -62.559 73.394 106.773 1.00 46.83 248 PRO A CA 1
ATOM 1770 C C . PRO A 1 248 ? -62.185 72.892 108.151 1.00 46.48 248 PRO A C 1
ATOM 1771 O O . PRO A 1 248 ? -62.533 71.781 108.548 1.00 46.78 248 PRO A O 1
ATOM 1775 N N . LYS A 1 249 ? -61.491 73.727 108.889 1.00 45.66 249 LYS A N 1
ATOM 1776 C CA . LYS A 1 249 ? -61.089 73.357 110.218 1.00 45.42 249 LYS A CA 1
ATOM 1777 C C . LYS A 1 249 ? -61.264 74.586 111.086 1.00 44.94 249 LYS A C 1
ATOM 1778 O O . LYS A 1 249 ? -61.123 75.717 110.624 1.00 44.38 249 LYS A O 1
ATOM 1784 N N . THR A 1 250 ? -61.595 74.367 112.342 1.00 45.06 250 THR A N 1
ATOM 1785 C CA . THR A 1 250 ? -61.665 75.471 113.248 1.00 45.90 250 THR A CA 1
ATOM 1786 C C . THR A 1 250 ? -60.782 75.083 114.404 1.00 46.20 250 THR A C 1
ATOM 1787 O O . THR A 1 250 ? -60.850 73.947 114.872 1.00 46.16 250 THR A O 1
ATOM 1791 N N . VAL A 1 251 ? -59.937 76.015 114.848 1.00 46.65 251 VAL A N 1
ATOM 1792 C CA . VAL A 1 251 ? -58.992 75.766 115.938 1.00 46.61 251 VAL A CA 1
ATOM 1793 C C . VAL A 1 251 ? -59.157 76.863 117.028 1.00 46.87 251 VAL A C 1
ATOM 1794 O O . VAL A 1 251 ? -59.188 78.046 116.702 1.00 46.15 251 VAL A O 1
ATOM 1798 N N . VAL A 1 252 ? -59.254 76.460 118.298 1.00 47.56 252 VAL A N 1
ATOM 1799 C CA . VAL A 1 252 ? -59.206 77.409 119.404 1.00 48.80 252 VAL A CA 1
ATOM 1800 C C . VAL A 1 252 ? -57.762 77.571 119.877 1.00 49.85 252 VAL A C 1
ATOM 1801 O O . VAL A 1 252 ? -57.096 76.600 120.206 1.00 50.75 252 VAL A O 1
ATOM 1805 N N . VAL A 1 253 ? -57.297 78.820 119.908 1.00 50.98 253 VAL A N 1
ATOM 1806 C CA . VAL A 1 253 ? -55.953 79.173 120.353 1.00 51.34 253 VAL A CA 1
ATOM 1807 C C . VAL A 1 253 ? -56.011 79.814 121.747 1.00 52.43 253 VAL A C 1
ATOM 1808 O O . VAL A 1 253 ? -56.754 80.786 121.959 1.00 52.40 253 VAL A O 1
ATOM 1812 N N . SER A 1 254 ? -55.225 79.281 122.688 1.00 53.06 254 SER A N 1
ATOM 1813 C CA . SER A 1 254 ? -55.074 79.895 124.028 1.00 53.22 254 SER A CA 1
ATOM 1814 C C . SER A 1 254 ? -53.670 80.499 124.190 1.00 53.47 254 SER A C 1
ATOM 1815 O O . SER A 1 254 ? -53.515 81.718 124.351 1.00 53.93 254 SER A O 1
ATOM 1818 N N . ASP A 1 257 ? -54.456 87.053 123.025 1.00 60.41 257 ASP A N 1
ATOM 1819 C CA . ASP A 1 257 ? -55.468 87.907 123.653 1.00 59.88 257 ASP A CA 1
ATOM 1820 C C . ASP A 1 257 ? -55.747 89.184 122.860 1.00 59.59 257 ASP A C 1
ATOM 1821 O O . ASP A 1 257 ? -56.275 90.167 123.395 1.00 60.05 257 ASP A O 1
ATOM 1826 N N . ASN A 1 258 ? -55.414 89.144 121.579 1.00 59.02 258 ASN A N 1
ATOM 1827 C CA . ASN A 1 258 ? -55.611 90.257 120.641 1.00 58.53 258 ASN A CA 1
ATOM 1828 C C . ASN A 1 258 ? -55.401 89.696 119.221 1.00 57.73 258 ASN A C 1
ATOM 1829 O O . ASN A 1 258 ? -54.781 88.635 119.067 1.00 57.05 258 ASN A O 1
ATOM 1834 N N . LEU A 1 259 ? -55.919 90.392 118.203 1.00 57.20 259 LEU A N 1
ATOM 1835 C CA . LEU A 1 259 ? -55.809 89.923 116.807 1.00 56.65 259 LEU A CA 1
ATOM 1836 C C . LEU A 1 259 ? -54.353 89.695 116.380 1.00 56.01 259 LEU A C 1
ATOM 1837 O O . LEU A 1 259 ? -54.098 88.868 115.499 1.00 55.97 259 LEU A O 1
ATOM 1842 N N . ALA A 1 260 ? -53.419 90.418 117.002 1.00 55.01 260 ALA A N 1
ATOM 1843 C CA . ALA A 1 260 ? -51.976 90.243 116.773 1.00 54.53 260 ALA A CA 1
ATOM 1844 C C . ALA A 1 260 ? -51.431 88.917 117.326 1.00 53.83 260 ALA A C 1
ATOM 1845 O O . ALA A 1 260 ? -50.720 88.191 116.619 1.00 53.96 260 ALA A O 1
ATOM 1847 N N . ALA A 1 261 ? -51.736 88.619 118.588 1.00 52.80 261 ALA A N 1
ATOM 1848 C CA . ALA A 1 261 ? -51.299 87.367 119.202 1.00 52.13 261 ALA A CA 1
ATOM 1849 C C . ALA A 1 261 ? -52.023 86.148 118.607 1.00 51.83 261 ALA A C 1
ATOM 1850 O O . ALA A 1 261 ? -51.424 85.060 118.502 1.00 51.05 261 ALA A O 1
ATOM 1852 N N . LEU A 1 262 ? -53.302 86.311 118.240 1.00 51.11 262 LEU A N 1
ATOM 1853 C CA . LEU A 1 262 ? -54.045 85.209 117.596 1.00 50.68 262 LEU A CA 1
ATOM 1854 C C . LEU A 1 262 ? -53.415 84.867 116.248 1.00 49.94 262 LEU A C 1
ATOM 1855 O O . LEU A 1 262 ? -53.184 83.699 115.954 1.00 49.95 262 LEU A O 1
ATOM 1860 N N . GLN A 1 263 ? -53.129 85.900 115.457 1.00 49.50 263 GLN A N 1
ATOM 1861 C CA . GLN A 1 263 ? -52.522 85.772 114.126 1.00 49.70 263 GLN A CA 1
ATOM 1862 C C . GLN A 1 263 ? -51.101 85.189 114.148 1.00 49.32 263 GLN A C 1
ATOM 1863 O O . GLN A 1 263 ? -50.775 84.310 113.329 1.00 49.30 263 GLN A O 1
ATOM 1869 N N . LYS A 1 264 ? -50.263 85.666 115.070 1.00 49.08 264 LYS A N 1
ATOM 1870 C CA . LYS A 1 264 ? -48.925 85.082 115.288 1.00 48.70 264 LYS A CA 1
ATOM 1871 C C . LYS A 1 264 ? -48.979 83.564 115.536 1.00 47.62 264 LYS A C 1
ATOM 1872 O O . LYS A 1 264 ? -48.242 82.783 114.925 1.00 47.50 264 LYS A O 1
ATOM 1878 N N . GLN A 1 265 ? -49.842 83.138 116.447 1.00 46.52 265 GLN A N 1
ATOM 1879 C CA . GLN A 1 265 ? -49.876 81.711 116.802 1.00 45.66 265 GLN A CA 1
ATOM 1880 C C . GLN A 1 265 ? -50.556 80.798 115.776 1.00 43.70 265 GLN A C 1
ATOM 1881 O O . GLN A 1 265 ? -50.184 79.612 115.655 1.00 41.80 265 GLN A O 1
ATOM 1887 N N . ALA A 1 266 ? -51.571 81.347 115.092 1.00 41.68 266 ALA A N 1
ATOM 1888 C CA . ALA A 1 266 ? -52.272 80.652 114.018 1.00 41.47 266 ALA A CA 1
ATOM 1889 C C . ALA A 1 266 ? -51.270 80.368 112.927 1.00 39.66 266 ALA A C 1
ATOM 1890 O O . ALA A 1 266 ? -51.245 79.287 112.380 1.00 39.11 266 ALA A O 1
ATOM 1892 N N . LYS A 1 267 ? -50.450 81.371 112.632 1.00 39.53 267 LYS A N 1
ATOM 1893 C CA . LYS A 1 267 ? -49.430 81.276 111.600 1.00 40.11 267 LYS A CA 1
ATOM 1894 C C . LYS A 1 267 ? -48.356 80.256 111.954 1.00 39.17 267 LYS A C 1
ATOM 1895 O O . LYS A 1 267 ? -47.857 79.551 111.073 1.00 39.04 267 LYS A O 1
ATOM 1901 N N . LYS A 1 268 ? -48.033 80.140 113.234 1.00 38.27 268 LYS A N 1
ATOM 1902 C CA . LYS A 1 268 ? -47.114 79.097 113.632 1.00 37.75 268 LYS A CA 1
ATOM 1903 C C . LYS A 1 268 ? -47.757 77.743 113.404 1.00 35.67 268 LYS A C 1
ATOM 1904 O O . LYS A 1 268 ? -47.089 76.861 112.871 1.00 35.00 268 LYS A O 1
ATOM 1910 N N . GLN A 1 269 ? -49.030 77.570 113.781 1.00 34.16 269 GLN A N 1
ATOM 1911 C CA . GLN A 1 269 ? -49.733 76.313 113.440 1.00 33.28 269 GLN A CA 1
ATOM 1912 C C . GLN A 1 269 ? -49.754 75.998 111.924 1.00 31.08 269 GLN A C 1
ATOM 1913 O O . GLN A 1 269 ? -49.613 74.842 111.523 1.00 29.69 269 GLN A O 1
ATOM 1919 N N . LEU A 1 270 ? -49.966 77.016 111.094 1.00 28.87 270 LEU A N 1
ATOM 1920 C CA . LEU A 1 270 ? -49.996 76.797 109.654 1.00 28.86 270 LEU A CA 1
ATOM 1921 C C . LEU A 1 270 ? -48.631 76.356 109.191 1.00 27.89 270 LEU A C 1
ATOM 1922 O O . LEU A 1 270 ? -48.551 75.562 108.297 1.00 25.79 270 LEU A O 1
ATOM 1927 N N . ALA A 1 271 ? -47.558 76.850 109.820 1.00 27.70 271 ALA A N 1
ATOM 1928 C CA . ALA A 1 271 ? -46.190 76.513 109.386 1.00 28.07 271 ALA A CA 1
ATOM 1929 C C . ALA A 1 271 ? -45.842 75.105 109.833 1.00 28.05 271 ALA A C 1
ATOM 1930 O O . ALA A 1 271 ? -45.183 74.340 109.112 1.00 28.74 271 ALA A O 1
ATOM 1932 N N . ASP A 1 272 ? -46.324 74.736 111.009 1.00 28.66 272 ASP A N 1
ATOM 1933 C CA . ASP A 1 272 ? -46.132 73.386 111.493 1.00 29.29 272 ASP A CA 1
ATOM 1934 C C . ASP A 1 272 ? -46.811 72.384 110.571 1.00 28.45 272 ASP A C 1
ATOM 1935 O O . ASP A 1 272 ? -46.241 71.359 110.232 1.00 27.53 272 ASP A O 1
ATOM 1940 N N . TRP A 1 273 ? -48.038 72.683 110.157 1.00 28.52 273 TRP A N 1
ATOM 1941 C CA . TRP A 1 273 ? -48.748 71.811 109.240 1.00 29.34 273 TRP A CA 1
ATOM 1942 C C . TRP A 1 273 ? -48.025 71.717 107.886 1.00 28.98 273 TRP A C 1
ATOM 1943 O O . TRP A 1 273 ? -47.926 70.642 107.267 1.00 26.97 273 TRP A O 1
ATOM 1954 N N . ARG A 1 274 ? -47.511 72.861 107.435 1.00 29.05 274 ARG A N 1
ATOM 1955 C CA . ARG A 1 274 ? -46.852 72.910 106.136 1.00 29.83 274 ARG A CA 1
ATOM 1956 C C . ARG A 1 274 ? -45.586 72.036 106.158 1.00 27.60 274 ARG A C 1
ATOM 1957 O O . ARG A 1 274 ? -45.268 71.394 105.217 1.00 27.70 274 ARG A O 1
ATOM 1965 N N . LEU A 1 275 ? -44.848 72.065 107.248 1.00 27.74 275 LEU A N 1
ATOM 1966 C CA . LEU A 1 275 ? -43.674 71.212 107.415 1.00 28.29 275 LEU A CA 1
ATOM 1967 C C . LEU A 1 275 ? -44.009 69.735 107.399 1.00 28.78 275 LEU A C 1
ATOM 1968 O O . LEU A 1 275 ? -43.258 68.914 106.818 1.00 26.64 275 LEU A O 1
ATOM 1973 N N . GLU A 1 276 ? -45.124 69.381 108.050 1.00 29.72 276 GLU A N 1
ATOM 1974 C CA . GLU A 1 276 ? -45.573 67.981 108.077 1.00 31.43 276 GLU A CA 1
ATOM 1975 C C . GLU A 1 276 ? -45.884 67.417 106.712 1.00 31.05 276 GLU A C 1
ATOM 1976 O O . GLU A 1 276 ? -45.858 66.213 106.532 1.00 33.02 276 GLU A O 1
ATOM 1982 N N . GLY A 1 277 ? -46.202 68.290 105.763 1.00 30.71 277 GLY A N 1
ATOM 1983 C CA . GLY A 1 277 ? -46.602 67.894 104.451 1.00 30.21 277 GLY A CA 1
ATOM 1984 C C . GLY A 1 277 ? -45.501 67.459 103.521 1.00 30.54 277 GLY A C 1
ATOM 1985 O O . GLY A 1 277 ? -45.795 66.852 102.488 1.00 29.49 277 GLY A O 1
ATOM 1986 N N . PHE A 1 278 ? -44.232 67.727 103.864 1.00 29.97 278 PHE A N 1
ATOM 1987 C CA . PHE A 1 278 ? -43.131 67.386 102.936 1.00 29.85 278 PHE A CA 1
ATOM 1988 C C . PHE A 1 278 ? -41.900 66.977 103.736 1.00 28.88 278 PHE A C 1
ATOM 1989 O O . PHE A 1 278 ? -41.505 67.682 104.663 1.00 26.59 278 PHE A O 1
ATOM 1997 N N . THR A 1 279 ? -41.319 65.836 103.374 1.00 29.13 279 THR A N 1
ATOM 1998 C CA . THR A 1 279 ? -40.030 65.397 103.947 1.00 29.88 279 THR A CA 1
ATOM 1999 C C . THR A 1 279 ? -39.158 64.845 102.829 1.00 28.94 279 THR A C 1
ATOM 2000 O O . THR A 1 279 ? -39.619 64.048 102.020 1.00 29.73 279 THR A O 1
ATOM 2004 N N . LEU A 1 280 ? -37.908 65.296 102.798 1.00 28.65 280 LEU A N 1
ATOM 2005 C CA . LEU A 1 280 ? -36.848 64.751 101.960 1.00 27.94 280 LEU A CA 1
ATOM 2006 C C . LEU A 1 280 ? -35.870 64.046 102.878 1.00 27.35 280 LEU A C 1
ATOM 2007 O O . LEU A 1 280 ? -35.268 64.694 103.732 1.00 26.94 280 LEU A O 1
ATOM 2012 N N . THR A 1 281 ? -35.773 62.729 102.765 1.00 26.98 281 THR A N 1
ATOM 2013 C CA . THR A 1 281 ? -34.830 61.905 103.551 1.00 27.57 281 THR A CA 1
ATOM 2014 C C . THR A 1 281 ? -33.679 61.426 102.669 1.00 28.05 281 THR A C 1
ATOM 2015 O O . THR A 1 281 ? -33.869 60.661 101.715 1.00 28.51 281 THR A O 1
ATOM 2019 N N . ILE A 1 282 ? -32.477 61.946 102.932 1.00 28.26 282 ILE A N 1
ATOM 2020 C CA . ILE A 1 282 ? -31.294 61.542 102.178 1.00 27.99 282 ILE A CA 1
ATOM 2021 C C . ILE A 1 282 ? -30.390 60.667 103.028 1.00 28.52 282 ILE A C 1
ATOM 2022 O O . ILE A 1 282 ? -30.105 60.971 104.184 1.00 28.50 282 ILE A O 1
ATOM 2027 N N . THR A 1 283 ? -29.920 59.572 102.458 1.00 28.35 283 THR A N 1
ATOM 2028 C CA . THR A 1 283 ? -28.944 58.758 103.112 1.00 28.25 283 THR A CA 1
ATOM 2029 C C . THR A 1 283 ? -27.553 58.916 102.407 1.00 28.53 283 THR A C 1
ATOM 2030 O O . THR A 1 283 ? -27.487 58.852 101.159 1.00 27.11 283 THR A O 1
ATOM 2034 N N . VAL A 1 284 ? -26.513 59.176 103.231 1.00 27.77 284 VAL A N 1
ATOM 2035 C CA . VAL A 1 284 ? -25.129 59.372 102.815 1.00 27.52 284 VAL A CA 1
ATOM 2036 C C . VAL A 1 284 ? -24.220 58.420 103.541 1.00 27.70 284 VAL A C 1
ATOM 2037 O O . VAL A 1 284 ? -24.543 57.916 104.603 1.00 27.66 284 VAL A O 1
ATOM 2041 N N . GLY A 1 285 ? -23.065 58.122 102.931 1.00 28.50 285 GLY A N 1
ATOM 2042 C CA . GLY A 1 285 ? -22.092 57.263 103.593 1.00 27.48 285 GLY A CA 1
ATOM 2043 C C . GLY A 1 285 ? -21.322 58.190 104.536 1.00 27.30 285 GLY A C 1
ATOM 2044 O O . GLY A 1 285 ? -21.214 59.353 104.270 1.00 26.80 285 GLY A O 1
ATOM 2045 N N . GLY A 1 286 ? -20.773 57.653 105.613 1.00 28.45 286 GLY A N 1
ATOM 2046 C CA . GLY A 1 286 ? -20.052 58.491 106.623 1.00 28.67 286 GLY A CA 1
ATOM 2047 C C . GLY A 1 286 ? -20.988 59.226 107.572 1.00 28.63 286 GLY A C 1
ATOM 2048 O O . GLY A 1 286 ? -22.227 59.073 107.511 1.00 28.51 286 GLY A O 1
ATOM 2049 N N . HIS A 1 287 ? -20.365 60.042 108.423 1.00 27.05 287 HIS A N 1
ATOM 2050 C CA . HIS A 1 287 ? -20.981 60.891 109.403 1.00 27.43 287 HIS A CA 1
ATOM 2051 C C . HIS A 1 287 ? -20.611 62.375 109.310 1.00 27.41 287 HIS A C 1
ATOM 2052 O O . HIS A 1 287 ? -21.171 63.187 110.025 1.00 25.65 287 HIS A O 1
ATOM 2059 N N . LYS A 1 288 ? -19.687 62.715 108.399 1.00 27.09 288 LYS A N 1
ATOM 2060 C CA . LYS A 1 288 ? -19.182 64.091 108.249 1.00 28.28 288 LYS A CA 1
ATOM 2061 C C . LYS A 1 288 ? -19.341 64.596 106.839 1.00 28.54 288 LYS A C 1
ATOM 2062 O O . LYS A 1 288 ? -19.268 63.842 105.912 1.00 27.15 288 LYS A O 1
ATOM 2068 N N . THR A 1 289 ? -19.581 65.881 106.712 1.00 29.27 289 THR A N 1
ATOM 2069 C CA . THR A 1 289 ? -19.378 66.545 105.444 1.00 31.36 289 THR A CA 1
ATOM 2070 C C . THR A 1 289 ? -17.907 66.474 104.978 1.00 31.99 289 THR A C 1
ATOM 2071 O O . THR A 1 289 ? -16.995 66.195 105.738 1.00 29.46 289 THR A O 1
ATOM 2075 N N . ARG A 1 290 ? -17.707 66.782 103.710 1.00 34.33 290 ARG A N 1
ATOM 2076 C CA . ARG A 1 290 ? -16.376 66.870 103.141 1.00 36.15 290 ARG A CA 1
ATOM 2077 C C . ARG A 1 290 ? -15.428 67.800 103.923 1.00 34.26 290 ARG A C 1
ATOM 2078 O O . ARG A 1 290 ? -14.235 67.566 103.966 1.00 34.54 290 ARG A O 1
ATOM 2086 N N . ASP A 1 291 ? -15.950 68.849 104.524 1.00 35.06 291 ASP A N 1
ATOM 2087 C CA . ASP A 1 291 ? -15.120 69.743 105.332 1.00 34.69 291 ASP A CA 1
ATOM 2088 C C . ASP A 1 291 ? -15.156 69.418 106.824 1.00 32.97 291 ASP A C 1
ATOM 2089 O O . ASP A 1 291 ? -14.829 70.236 107.668 1.00 31.73 291 ASP A O 1
ATOM 2094 N N . GLY A 1 292 ? -15.506 68.184 107.138 1.00 31.58 292 GLY A N 1
ATOM 2095 C CA . GLY A 1 292 ? -15.250 67.651 108.463 1.00 30.82 292 GLY A CA 1
ATOM 2096 C C . GLY A 1 292 ? -16.274 67.970 109.501 1.00 29.28 292 GLY A C 1
ATOM 2097 O O . GLY A 1 292 ? -16.005 67.779 110.682 1.00 30.25 292 GLY A O 1
ATOM 2098 N N . VAL A 1 293 ? -17.458 68.407 109.081 1.00 28.07 293 VAL A N 1
ATOM 2099 C CA . VAL A 1 293 ? -18.544 68.792 110.042 1.00 27.94 293 VAL A CA 1
ATOM 2100 C C . VAL A 1 293 ? -19.473 67.564 110.237 1.00 27.88 293 VAL A C 1
ATOM 2101 O O . VAL A 1 293 ? -19.977 67.000 109.260 1.00 26.91 293 VAL A O 1
ATOM 2105 N N . LEU A 1 294 ? -19.631 67.142 111.488 1.00 27.74 294 LEU A N 1
ATOM 2106 C CA . LEU A 1 294 ? -20.627 66.165 111.872 1.00 28.34 294 LEU A CA 1
ATOM 2107 C C . LEU A 1 294 ? -22.043 66.651 111.540 1.00 27.68 294 LEU A C 1
ATOM 2108 O O . LEU A 1 294 ? -22.419 67.700 111.943 1.00 27.48 294 LEU A O 1
ATOM 2113 N N . TRP A 1 295 ? -22.797 65.843 110.785 1.00 27.86 295 TRP A N 1
ATOM 2114 C CA . TRP A 1 295 ? -24.190 66.150 110.484 1.00 27.00 295 TRP A CA 1
ATOM 2115 C C . TRP A 1 295 ? -24.928 66.343 111.815 1.00 26.62 295 TRP A C 1
ATOM 2116 O O . TRP A 1 295 ? -24.754 65.574 112.744 1.00 26.26 295 TRP A O 1
ATOM 2127 N N . GLN A 1 296 ? -25.732 67.382 111.877 1.00 27.94 296 GLN A N 1
ATOM 2128 C CA . GLN A 1 296 ? -26.394 67.809 113.101 1.00 28.07 296 GLN A CA 1
ATOM 2129 C C . GLN A 1 296 ? -27.589 68.637 112.714 1.00 27.15 296 GLN A C 1
ATOM 2130 O O . GLN A 1 296 ? -27.485 69.522 111.831 1.00 25.99 296 GLN A O 1
ATOM 2136 N N . PRO A 1 297 ? -28.737 68.429 113.401 1.00 27.66 297 PRO A N 1
ATOM 2137 C CA . PRO A 1 297 ? -29.902 69.299 113.063 1.00 27.27 297 PRO A CA 1
ATOM 2138 C C . PRO A 1 297 ? -29.571 70.770 113.176 1.00 28.02 297 PRO A C 1
ATOM 2139 O O . PRO A 1 297 ? -28.839 71.123 114.091 1.00 27.83 297 PRO A O 1
ATOM 2143 N N . GLY A 1 298 ? -30.138 71.632 112.290 1.00 28.48 298 GLY A N 1
ATOM 2144 C CA . GLY A 1 298 ? -29.842 73.063 112.316 1.00 28.98 298 GLY A CA 1
ATOM 2145 C C . GLY A 1 298 ? -28.965 73.517 111.177 1.00 29.95 298 GLY A C 1
ATOM 2146 O O . GLY A 1 298 ? -28.945 74.704 110.849 1.00 30.26 298 GLY A O 1
ATOM 2147 N N . LEU A 1 299 ? -28.287 72.568 110.545 1.00 29.32 299 LEU A N 1
ATOM 2148 C CA . LEU A 1 299 ? -27.580 72.790 109.278 1.00 29.82 299 LEU A CA 1
ATOM 2149 C C . LEU A 1 299 ? -28.525 72.928 108.074 1.00 30.18 299 LEU A C 1
ATOM 2150 O O . LEU A 1 299 ? -29.651 72.407 108.070 1.00 29.93 299 LEU A O 1
ATOM 2155 N N . ARG A 1 300 ? -28.076 73.683 107.078 1.00 29.74 300 ARG A N 1
ATOM 2156 C CA . ARG A 1 300 ? -28.787 73.793 105.801 1.00 30.00 300 ARG A CA 1
ATOM 2157 C C . ARG A 1 300 ? -27.935 73.097 104.762 1.00 30.26 300 ARG A C 1
ATOM 2158 O O . ARG A 1 300 ? -26.710 73.131 104.850 1.00 30.99 300 ARG A O 1
ATOM 2166 N N . VAL A 1 301 ? -28.597 72.384 103.842 1.00 29.67 301 VAL A N 1
ATOM 2167 C CA . VAL A 1 301 ? -27.965 71.520 102.888 1.00 29.94 301 VAL A CA 1
ATOM 2168 C C . VAL A 1 301 ? -28.510 71.838 101.487 1.00 31.58 301 VAL A C 1
ATOM 2169 O O . VAL A 1 301 ? -29.742 71.867 101.253 1.00 30.80 301 VAL A O 1
ATOM 2173 N N . HIS A 1 302 ? -27.595 72.164 100.578 1.00 31.55 302 HIS A N 1
ATOM 2174 C CA . HIS A 1 302 ? -27.953 72.353 99.192 1.00 32.23 302 HIS A CA 1
ATOM 2175 C C . HIS A 1 302 ? -28.041 70.986 98.526 1.00 31.37 302 HIS A C 1
ATOM 2176 O O . HIS A 1 302 ? -27.097 70.171 98.589 1.00 32.13 302 HIS A O 1
ATOM 2183 N N . VAL A 1 303 ? -29.190 70.682 97.941 1.00 31.02 303 VAL A N 1
ATOM 2184 C CA . VAL A 1 303 ? -29.392 69.379 97.270 1.00 31.30 303 VAL A CA 1
ATOM 2185 C C . VAL A 1 303 ? -29.617 69.543 95.778 1.00 31.14 303 VAL A C 1
ATOM 2186 O O . VAL A 1 303 ? -30.439 70.371 95.364 1.00 29.83 303 VAL A O 1
ATOM 2190 N N . ILE A 1 304 ? -28.879 68.751 94.983 1.00 32.99 304 ILE A N 1
ATOM 2191 C CA . ILE A 1 304 ? -29.075 68.689 93.526 1.00 34.53 304 ILE A CA 1
ATOM 2192 C C . ILE A 1 304 ? -29.426 67.272 93.051 1.00 35.26 304 ILE A C 1
ATOM 2193 O O . ILE A 1 304 ? -28.724 66.287 93.318 1.00 36.52 304 ILE A O 1
ATOM 2198 N N . ASP A 1 305 ? -30.547 67.175 92.363 1.00 36.86 305 ASP A N 1
ATOM 2199 C CA . ASP A 1 305 ? -30.912 65.944 91.672 1.00 38.59 305 ASP A CA 1
ATOM 2200 C C . ASP A 1 305 ? -31.396 66.361 90.294 1.00 39.68 305 ASP A C 1
ATOM 2201 O O . ASP A 1 305 ? -32.540 66.759 90.137 1.00 39.11 305 ASP A O 1
ATOM 2206 N N . ASP A 1 306 ? -30.504 66.294 89.313 1.00 41.83 306 ASP A N 1
ATOM 2207 C CA . ASP A 1 306 ? -30.861 66.621 87.920 1.00 43.37 306 ASP A CA 1
ATOM 2208 C C . ASP A 1 306 ? -31.980 65.740 87.364 1.00 44.42 306 ASP A C 1
ATOM 2209 O O . ASP A 1 306 ? -32.884 66.248 86.717 1.00 45.02 306 ASP A O 1
ATOM 2214 N N . GLU A 1 307 ? -31.932 64.436 87.625 1.00 46.06 307 GLU A N 1
ATOM 2215 C CA . GLU A 1 307 ? -33.020 63.511 87.214 1.00 46.63 307 GLU A CA 1
ATOM 2216 C C . GLU A 1 307 ? -34.388 64.037 87.632 1.00 46.84 307 GLU A C 1
ATOM 2217 O O . GLU A 1 307 ? -35.303 64.096 86.826 1.00 48.14 307 GLU A O 1
ATOM 2223 N N . HIS A 1 308 ? -34.506 64.435 88.885 1.00 46.50 308 HIS A N 1
ATOM 2224 C CA . HIS A 1 308 ? -35.770 64.891 89.475 1.00 45.69 308 HIS A CA 1
ATOM 2225 C C . HIS A 1 308 ? -36.055 66.399 89.261 1.00 44.73 308 HIS A C 1
ATOM 2226 O O . HIS A 1 308 ? -37.128 66.893 89.570 1.00 45.68 308 HIS A O 1
ATOM 2233 N N . GLY A 1 309 ? -35.081 67.155 88.787 1.00 43.53 309 GLY A N 1
ATOM 2234 C CA . GLY A 1 309 ? -35.238 68.599 88.696 1.00 41.90 309 GLY A CA 1
ATOM 2235 C C . GLY A 1 309 ? -35.137 69.324 90.015 1.00 40.82 309 GLY A C 1
ATOM 2236 O O . GLY A 1 309 ? -35.636 70.416 90.140 1.00 40.47 309 GLY A O 1
ATOM 2237 N N . ILE A 1 310 ? -34.507 68.736 91.030 1.00 39.55 310 ILE A N 1
ATOM 2238 C CA . ILE A 1 310 ? -34.294 69.474 92.294 1.00 38.03 310 ILE A CA 1
ATOM 2239 C C . ILE A 1 310 ? -32.953 70.205 92.296 1.00 36.50 310 ILE A C 1
ATOM 2240 O O . ILE A 1 310 ? -31.926 69.643 91.960 1.00 36.80 310 ILE A O 1
ATOM 2245 N N . ASP A 1 311 ? -32.982 71.459 92.695 1.00 36.19 311 ASP A N 1
ATOM 2246 C CA . ASP A 1 311 ? -31.784 72.229 92.992 1.00 35.53 311 ASP A CA 1
ATOM 2247 C C . ASP A 1 311 ? -32.228 73.311 93.968 1.00 34.23 311 ASP A C 1
ATOM 2248 O O . ASP A 1 311 ? -32.729 74.342 93.564 1.00 34.17 311 ASP A O 1
ATOM 2253 N N . ALA A 1 312 ? -32.077 73.039 95.266 1.00 32.86 312 ALA A N 1
ATOM 2254 C CA . ALA A 1 312 ? -32.591 73.906 96.334 1.00 31.34 312 ALA A CA 1
ATOM 2255 C C . ALA A 1 312 ? -31.880 73.626 97.636 1.00 29.67 312 ALA A C 1
ATOM 2256 O O . ALA A 1 312 ? -31.139 72.635 97.768 1.00 28.28 312 ALA A O 1
ATOM 2258 N N . VAL A 1 313 ? -32.083 74.523 98.585 1.00 28.02 313 VAL A N 1
ATOM 2259 C CA . VAL A 1 313 ? -31.544 74.401 99.912 1.00 28.82 313 VAL A CA 1
ATOM 2260 C C . VAL A 1 313 ? -32.698 73.925 100.822 1.00 28.68 313 VAL A C 1
ATOM 2261 O O . VAL A 1 313 ? -33.871 74.367 100.695 1.00 28.96 313 VAL A O 1
ATOM 2265 N N . PHE A 1 314 ? -32.336 72.991 101.688 1.00 28.23 314 PHE A N 1
ATOM 2266 C CA . PHE A 1 314 ? -33.210 72.398 102.670 1.00 28.36 314 PHE A CA 1
ATOM 2267 C C . PHE A 1 314 ? -32.578 72.530 104.059 1.00 27.88 314 PHE A C 1
ATOM 2268 O O . PHE A 1 314 ? -31.347 72.653 104.212 1.00 25.11 314 PHE A O 1
ATOM 2276 N N . PHE A 1 315 ? -33.472 72.511 105.043 1.00 27.86 315 PHE A N 1
ATOM 2277 C CA . PHE A 1 315 ? -33.162 72.638 106.456 1.00 28.00 315 PHE A CA 1
ATOM 2278 C C . PHE A 1 315 ? -33.187 71.267 107.149 1.00 27.73 315 PHE A C 1
ATOM 2279 O O . PHE A 1 315 ? -34.153 70.484 107.023 1.00 27.25 315 PHE A O 1
ATOM 2287 N N . LEU A 1 316 ? -32.094 70.954 107.819 1.00 26.56 316 LEU A N 1
ATOM 2288 C CA . LEU A 1 316 ? -31.927 69.665 108.457 1.00 27.23 316 LEU A CA 1
ATOM 2289 C C . LEU A 1 316 ? -32.578 69.627 109.844 1.00 26.15 316 LEU A C 1
ATOM 2290 O O . LEU A 1 316 ? -32.131 70.251 110.769 1.00 25.64 316 LEU A O 1
ATOM 2295 N N . MET A 1 317 ? -33.631 68.849 109.953 1.00 26.52 317 MET A N 1
ATOM 2296 C CA . MET A 1 317 ? -34.509 68.886 111.144 1.00 27.18 317 MET A CA 1
ATOM 2297 C C . MET A 1 317 ? -34.206 67.698 112.034 1.00 26.56 317 MET A C 1
ATOM 2298 O O . MET A 1 317 ? -34.477 67.716 113.208 1.00 27.44 317 MET A O 1
ATOM 2303 N N . GLY A 1 318 ? -33.698 66.636 111.429 1.00 26.90 318 GLY A N 1
ATOM 2304 C CA . GLY A 1 318 ? -33.388 65.387 112.094 1.00 26.18 318 GLY A CA 1
ATOM 2305 C C . GLY A 1 318 ? -32.274 64.639 111.409 1.00 26.53 318 GLY A C 1
ATOM 2306 O O . GLY A 1 318 ? -32.060 64.784 110.203 1.00 26.69 318 GLY A O 1
ATOM 2307 N N . ARG A 1 319 ? -31.488 63.908 112.200 1.00 26.53 319 ARG A N 1
ATOM 2308 C CA . ARG A 1 319 ? -30.439 63.125 111.656 1.00 27.48 319 ARG A CA 1
ATOM 2309 C C . ARG A 1 319 ? -30.087 61.915 112.481 1.00 25.89 319 ARG A C 1
ATOM 2310 O O . ARG A 1 319 ? -30.086 61.949 113.702 1.00 23.49 319 ARG A O 1
ATOM 2318 N N . ARG A 1 320 ? -29.768 60.849 111.769 1.00 25.95 320 ARG A N 1
ATOM 2319 C CA . ARG A 1 320 ? -29.462 59.573 112.392 1.00 27.46 320 ARG A CA 1
ATOM 2320 C C . ARG A 1 320 ? -28.137 59.026 111.876 1.00 25.46 320 ARG A C 1
ATOM 2321 O O . ARG A 1 320 ? -28.006 58.699 110.712 1.00 26.34 320 ARG A O 1
ATOM 2329 N N . PHE A 1 321 ? -27.153 58.973 112.781 1.00 25.95 321 PHE A N 1
ATOM 2330 C CA . PHE A 1 321 ? -25.919 58.238 112.603 1.00 26.17 321 PHE A CA 1
ATOM 2331 C C . PHE A 1 321 ? -26.193 56.736 112.784 1.00 25.98 321 PHE A C 1
ATOM 2332 O O . PHE A 1 321 ? -26.776 56.299 113.783 1.00 25.53 321 PHE A O 1
ATOM 2340 N N . MET A 1 322 ? -25.774 55.966 111.798 1.00 26.25 322 MET A N 1
ATOM 2341 C CA . MET A 1 322 ? -26.041 54.567 111.723 1.00 27.37 322 MET A CA 1
ATOM 2342 C C . MET A 1 322 ? -24.771 53.760 111.370 1.00 27.69 322 MET A C 1
ATOM 2343 O O . MET A 1 322 ? -23.949 54.191 110.581 1.00 27.81 322 MET A O 1
ATOM 2348 N N . LEU A 1 323 ? -24.636 52.604 111.986 1.00 29.16 323 LEU A N 1
ATOM 2349 C CA . LEU A 1 323 ? -23.704 51.561 111.585 1.00 30.37 323 LEU A CA 1
ATOM 2350 C C . LEU A 1 323 ? -24.494 50.263 111.521 1.00 31.48 323 LEU A C 1
ATOM 2351 O O . LEU A 1 323 ? -25.209 49.953 112.455 1.00 30.81 323 LEU A O 1
ATOM 2356 N N . SER A 1 324 ? -24.311 49.517 110.437 1.00 34.25 324 SER A N 1
ATOM 2357 C CA . SER A 1 324 ? -24.772 48.149 110.311 1.00 36.55 324 SER A CA 1
ATOM 2358 C C . SER A 1 324 ? -23.718 47.306 109.635 1.00 38.49 324 SER A C 1
ATOM 2359 O O . SER A 1 324 ? -22.856 47.820 108.900 1.00 37.33 324 SER A O 1
ATOM 2362 N N . ARG A 1 325 ? -23.817 45.991 109.836 1.00 41.39 325 ARG A N 1
ATOM 2363 C CA . ARG A 1 325 ? -22.961 45.056 109.107 1.00 44.37 325 ARG A CA 1
ATOM 2364 C C . ARG A 1 325 ? -23.240 45.135 107.625 1.00 43.29 325 ARG A C 1
ATOM 2365 O O . ARG A 1 325 ? -22.331 45.208 106.836 1.00 42.12 325 ARG A O 1
ATOM 2373 N N . MET A 1 326 ? -24.498 45.251 107.248 1.00 45.04 326 MET A N 1
ATOM 2374 C CA . MET A 1 326 ? -24.861 45.250 105.840 1.00 46.01 326 MET A CA 1
ATOM 2375 C C . MET A 1 326 ? -24.425 46.521 105.112 1.00 45.33 326 MET A C 1
ATOM 2376 O O . MET A 1 326 ? -23.883 46.456 104.011 1.00 45.58 326 MET A O 1
ATOM 2381 N N . ASP A 1 327 ? -24.648 47.691 105.727 1.00 43.58 327 ASP A N 1
ATOM 2382 C CA . ASP A 1 327 ? -24.444 48.960 105.053 1.00 41.92 327 ASP A CA 1
ATOM 2383 C C . ASP A 1 327 ? -23.271 49.783 105.600 1.00 39.90 327 ASP A C 1
ATOM 2384 O O . ASP A 1 327 ? -23.055 50.844 105.125 1.00 38.73 327 ASP A O 1
ATOM 2389 N N . GLY A 1 328 ? -22.502 49.294 106.576 1.00 37.36 328 GLY A N 1
ATOM 2390 C CA . GLY A 1 328 ? -21.478 50.120 107.211 1.00 35.33 328 GLY A CA 1
ATOM 2391 C C . GLY A 1 328 ? -21.996 51.428 107.832 1.00 33.43 328 GLY A C 1
ATOM 2392 O O . GLY A 1 328 ? -23.103 51.501 108.378 1.00 31.05 328 GLY A O 1
ATOM 2393 N N . THR A 1 329 ? -21.193 52.463 107.677 1.00 32.02 329 THR A N 1
ATOM 2394 C CA . THR A 1 329 ? -21.377 53.777 108.304 1.00 32.08 329 THR A CA 1
ATOM 2395 C C . THR A 1 329 ? -22.156 54.718 107.393 1.00 29.60 329 THR A C 1
ATOM 2396 O O . THR A 1 329 ? -21.749 54.987 106.300 1.00 29.57 329 THR A O 1
ATOM 2400 N N . GLN A 1 330 ? -23.290 55.212 107.861 1.00 27.24 330 GLN A N 1
ATOM 2401 C CA . GLN A 1 330 ? -24.115 56.162 107.141 1.00 28.40 330 GLN A CA 1
ATOM 2402 C C . GLN A 1 330 ? -24.778 57.184 108.051 1.00 26.45 330 GLN A C 1
ATOM 2403 O O . GLN A 1 330 ? -24.765 57.039 109.248 1.00 27.37 330 GLN A O 1
ATOM 2409 N N . THR A 1 331 ? -25.367 58.197 107.423 1.00 26.86 331 THR A N 1
ATOM 2410 C CA . THR A 1 331 ? -26.176 59.167 108.065 1.00 26.44 331 THR A CA 1
ATOM 2411 C C . THR A 1 331 ? -27.478 59.298 107.261 1.00 26.36 331 THR A C 1
ATOM 2412 O O . THR A 1 331 ? -27.473 59.472 106.026 1.00 25.85 331 THR A O 1
ATOM 2416 N N . GLU A 1 332 ? -28.593 59.206 107.985 1.00 27.15 332 GLU A N 1
ATOM 2417 C CA . GLU A 1 332 ? -29.890 59.632 107.439 1.00 27.00 332 GLU A CA 1
ATOM 2418 C C . GLU A 1 332 ? -30.138 61.041 107.790 1.00 25.55 332 GLU A C 1
ATOM 2419 O O . GLU A 1 332 ? -30.030 61.475 108.985 1.00 25.90 332 GLU A O 1
ATOM 2425 N N . LEU A 1 333 ? -30.458 61.807 106.764 1.00 26.16 333 LEU A N 1
ATOM 2426 C CA . LEU A 1 333 ? -30.669 63.245 106.869 1.00 25.45 333 LEU A CA 1
ATOM 2427 C C . LEU A 1 333 ? -32.142 63.558 106.568 1.00 25.97 333 LEU A C 1
ATOM 2428 O O . LEU A 1 333 ? -32.609 63.312 105.450 1.00 25.31 333 LEU A O 1
ATOM 2433 N N . ARG A 1 334 ? -32.879 63.998 107.580 1.00 24.76 334 ARG A N 1
ATOM 2434 C CA . ARG A 1 334 ? -34.312 64.296 107.431 1.00 26.24 334 ARG A CA 1
ATOM 2435 C C . ARG A 1 334 ? -34.426 65.784 107.201 1.00 25.60 334 ARG A C 1
ATOM 2436 O O . ARG A 1 334 ? -34.272 66.582 108.096 1.00 25.70 334 ARG A O 1
ATOM 2444 N N . LEU A 1 335 ? -34.668 66.123 105.948 1.00 26.43 335 LEU A N 1
ATOM 2445 C CA . LEU A 1 335 ? -34.630 67.471 105.445 1.00 25.73 335 LEU A CA 1
ATOM 2446 C C . LEU A 1 335 ? -36.032 68.0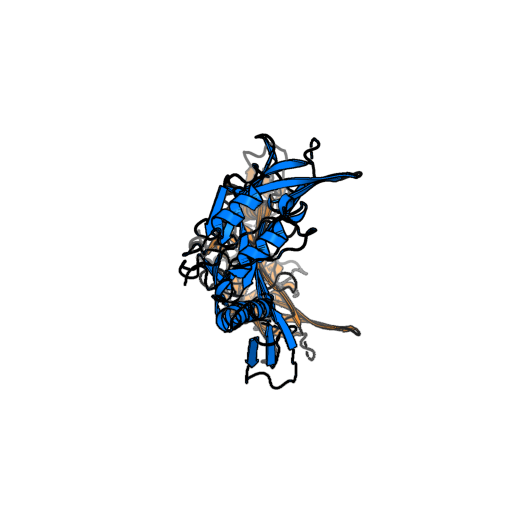35 105.186 1.00 26.18 335 LEU A C 1
ATOM 2447 O O . LEU A 1 335 ? -36.964 67.326 104.763 1.00 25.40 335 LEU A O 1
ATOM 2452 N N . LYS A 1 336 ? -36.178 69.327 105.452 1.00 27.14 336 LYS A N 1
ATOM 2453 C CA . LYS A 1 336 ? -37.434 70.021 105.342 1.00 27.45 336 LYS A CA 1
ATOM 2454 C C . LYS A 1 336 ? -37.260 71.245 104.481 1.00 28.53 336 LYS A C 1
ATOM 2455 O O . LYS A 1 336 ? -36.142 71.724 104.301 1.00 28.31 336 LYS A O 1
ATOM 2461 N N . GLU A 1 337 ? -38.380 71.725 103.928 1.00 29.00 337 GLU A N 1
ATOM 2462 C CA . GLU A 1 337 ? -38.431 72.999 103.248 1.00 29.23 337 GLU A CA 1
ATOM 2463 C C . GLU A 1 337 ? -37.708 74.080 104.064 1.00 29.88 337 GLU A C 1
ATOM 2464 O O . GLU A 1 337 ? -37.919 74.247 105.286 1.00 28.83 337 GLU A O 1
ATOM 2470 N N . ASP A 1 338 ? -36.895 74.855 103.359 1.00 30.43 338 ASP A N 1
ATOM 2471 C CA . ASP A 1 338 ? -36.136 75.965 103.967 1.00 30.20 338 ASP A CA 1
ATOM 2472 C C . ASP A 1 338 ? -36.967 77.168 104.374 1.00 30.35 338 ASP A C 1
ATOM 2473 O O . ASP A 1 338 ? -37.965 77.495 103.747 1.00 31.16 338 ASP A O 1
ATOM 2478 N N . GLY A 1 339 ? -36.589 77.797 105.487 1.00 30.42 339 GLY A N 1
ATOM 2479 C CA . GLY A 1 339 ? -37.153 79.069 105.897 1.00 30.54 339 GLY A CA 1
ATOM 2480 C C . GLY A 1 339 ? -38.499 78.994 106.613 1.00 31.36 339 GLY A C 1
ATOM 2481 O O . GLY A 1 339 ? -39.022 80.015 106.992 1.00 31.60 339 GLY A O 1
ATOM 2482 N N . ILE A 1 340 ? -39.043 77.799 106.834 1.00 31.95 340 ILE A N 1
ATOM 2483 C CA . ILE A 1 340 ? -40.418 77.636 107.343 1.00 31.64 340 ILE A CA 1
ATOM 2484 C C . ILE A 1 340 ? -40.499 77.515 108.878 1.00 31.16 340 ILE A C 1
ATOM 2485 O O . ILE A 1 340 ? -41.337 78.138 109.515 1.00 31.43 340 ILE A O 1
ATOM 2490 N N . TRP A 1 341 ? -39.612 76.733 109.479 1.00 31.85 341 TRP A N 1
ATOM 2491 C CA . TRP A 1 341 ? -39.599 76.454 110.932 1.00 32.06 341 TRP A CA 1
ATOM 2492 C C . TRP A 1 341 ? -39.078 77.656 111.721 1.00 32.37 341 TRP A C 1
ATOM 2493 O O . TRP A 1 341 ? -38.091 78.242 111.335 1.00 32.34 341 TRP A O 1
ATOM 2504 N N . THR A 1 342 ? -39.712 77.970 112.859 1.00 34.01 342 THR A N 1
ATOM 2505 C CA . THR A 1 342 ? -39.293 79.058 113.766 1.00 34.47 342 THR A CA 1
ATOM 2506 C C . THR A 1 342 ? -38.627 80.258 113.055 1.00 35.44 342 THR A C 1
ATOM 2507 O O . THR A 1 342 ? -37.442 80.565 113.302 1.00 34.50 342 THR A O 1
ATOM 2511 N N . PRO A 1 343 ? -39.377 80.926 112.152 1.00 37.46 343 PRO A N 1
ATOM 2512 C CA . PRO A 1 343 ? -38.809 82.028 111.345 1.00 39.82 343 PRO A CA 1
ATOM 2513 C C . PRO A 1 343 ? -38.507 83.319 112.141 1.00 42.00 343 PRO A C 1
ATOM 2514 O O . PRO A 1 343 ? -37.670 84.125 111.718 1.00 43.03 343 PRO A O 1
ATOM 2518 N N . ASP A 1 344 ? -39.147 83.496 113.294 1.00 43.69 344 ASP A N 1
ATOM 2519 C CA . ASP A 1 344 ? -38.904 84.682 114.111 1.00 44.79 344 ASP A CA 1
ATOM 2520 C C . ASP A 1 344 ? -37.572 84.653 114.848 1.00 45.54 344 ASP A C 1
ATOM 2521 O O . ASP A 1 344 ? -37.088 85.709 115.268 1.00 44.84 344 ASP A O 1
ATOM 2526 N N . ALA A 1 345 ? -36.965 83.470 115.010 1.00 45.15 345 ALA A N 1
ATOM 2527 C CA . ALA A 1 345 ? -35.826 83.371 115.919 1.00 45.99 345 ALA A CA 1
ATOM 2528 C C . ALA A 1 345 ? -34.695 84.300 115.485 1.00 46.27 345 ALA A C 1
ATOM 2529 O O . ALA A 1 345 ? -34.019 84.906 116.314 1.00 46.14 345 ALA A O 1
ATOM 2531 N N . TYR A 1 346 ? -34.477 84.386 114.179 1.00 47.15 346 TYR A N 1
ATOM 2532 C CA . TYR A 1 346 ? -33.454 85.272 113.629 1.00 48.26 346 TYR A CA 1
ATOM 2533 C C . TYR A 1 346 ? -34.011 85.920 112.366 1.00 49.25 346 TYR A C 1
ATOM 2534 O O . TYR A 1 346 ? -33.702 85.478 111.283 1.00 49.60 346 TYR A O 1
ATOM 2543 N N . PRO A 1 347 ? -34.844 86.973 112.493 1.00 50.49 347 PRO A N 1
ATOM 2544 C CA . PRO A 1 347 ? -35.410 87.549 111.247 1.00 50.87 347 PRO A CA 1
ATOM 2545 C C . PRO A 1 347 ? -34.315 88.023 110.255 1.00 51.86 347 PRO A C 1
ATOM 2546 O O . PRO A 1 347 ? -33.248 88.512 110.687 1.00 52.60 347 PRO A O 1
ATOM 2550 N N . TYR B 1 6 ? -30.211 60.055 81.656 1.00 60.14 6 TYR B N 1
ATOM 2551 C CA . TYR B 1 6 ? -29.720 60.159 83.078 1.00 59.94 6 TYR B CA 1
ATOM 2552 C C . TYR B 1 6 ? -29.103 58.862 83.674 1.00 59.96 6 TYR B C 1
ATOM 2553 O O . TYR B 1 6 ? -28.647 58.847 84.852 1.00 61.31 6 TYR B O 1
ATOM 2562 N N . GLY B 1 7 ? -29.100 57.792 82.893 1.00 57.76 7 GLY B N 1
ATOM 2563 C CA . GLY B 1 7 ? -28.362 56.594 83.264 1.00 57.17 7 GLY B CA 1
ATOM 2564 C C . GLY B 1 7 ? -27.372 56.226 82.168 1.00 56.00 7 GLY B C 1
ATOM 2565 O O . GLY B 1 7 ? -27.078 57.031 81.277 1.00 56.42 7 GLY B O 1
ATOM 2566 N N . TYR B 1 8 ? -26.863 55.005 82.216 1.00 54.82 8 TYR B N 1
ATOM 2567 C CA . TYR B 1 8 ? -26.032 54.485 81.096 1.00 53.13 8 TYR B CA 1
ATOM 2568 C C . TYR B 1 8 ? -26.914 54.098 79.921 1.00 51.81 8 TYR B C 1
ATOM 2569 O O . TYR B 1 8 ? -27.904 53.373 80.066 1.00 51.35 8 TYR B O 1
ATOM 2578 N N . ALA B 1 9 ? -26.561 54.586 78.742 1.00 50.86 9 ALA B N 1
ATOM 2579 C CA . ALA B 1 9 ? -27.192 54.084 77.541 1.00 50.31 9 ALA B CA 1
ATOM 2580 C C . ALA B 1 9 ? -26.549 52.702 77.214 1.00 49.61 9 ALA B C 1
ATOM 2581 O O . ALA B 1 9 ? -25.450 52.671 76.644 1.00 49.63 9 ALA B O 1
ATOM 2583 N N . VAL B 1 10 ? -27.218 51.597 77.595 1.00 48.78 10 VAL B N 1
ATOM 2584 C CA . VAL B 1 10 ? -26.724 50.240 77.318 1.00 47.61 10 VAL B CA 1
ATOM 2585 C C . VAL B 1 10 ? -27.556 49.727 76.182 1.00 47.71 10 VAL B C 1
ATOM 2586 O O . VAL B 1 10 ? -28.677 49.220 76.376 1.00 46.79 10 VAL B O 1
ATOM 2590 N N . SER B 1 11 ? -26.935 49.838 74.993 1.00 47.44 11 SER B N 1
ATOM 2591 C CA . SER B 1 11 ? -27.632 49.841 73.719 1.00 46.20 11 SER B CA 1
ATOM 2592 C C . SER B 1 11 ? -27.140 48.588 73.025 1.00 46.61 11 SER B C 1
ATOM 2593 O O . SER B 1 11 ? -25.971 48.488 72.603 1.00 48.23 11 SER B O 1
ATOM 2596 N N . VAL B 1 12 ? -28.034 47.616 72.962 1.00 46.06 12 VAL B N 1
ATOM 2597 C CA . VAL B 1 12 ? -27.810 46.389 72.239 1.00 44.38 12 VAL B CA 1
ATOM 2598 C C . VAL B 1 12 ? -28.536 46.433 70.848 1.00 43.97 12 VAL B C 1
ATOM 2599 O O . VAL B 1 12 ? -29.634 47.037 70.760 1.00 45.07 12 VAL B O 1
ATOM 2603 N N . ARG B 1 13 ? -27.946 45.785 69.830 1.00 42.07 13 ARG B N 1
ATOM 2604 C CA . ARG B 1 13 ? -28.380 45.822 68.432 1.00 40.46 13 ARG B CA 1
ATOM 2605 C C . ARG B 1 13 ? -28.489 44.384 67.869 1.00 39.26 13 ARG B C 1
ATOM 2606 O O . ARG B 1 13 ? -27.487 43.710 67.703 1.00 36.85 13 ARG B O 1
ATOM 2614 N N . VAL B 1 14 ? -29.697 43.952 67.527 1.00 39.40 14 VAL B N 1
ATOM 2615 C CA . VAL B 1 14 ? -29.955 42.677 66.898 1.00 41.32 14 VAL B CA 1
ATOM 2616 C C . VAL B 1 14 ? -30.864 42.850 65.694 1.00 41.55 14 VAL B C 1
ATOM 2617 O O . VAL B 1 14 ? -31.997 43.298 65.838 1.00 40.86 14 VAL B O 1
ATOM 2621 N N . GLY B 1 15 ? -30.385 42.463 64.515 1.00 42.96 15 GLY B N 1
ATOM 2622 C CA . GLY B 1 15 ? -31.188 42.546 63.279 1.00 44.60 15 GLY B CA 1
ATOM 2623 C C . GLY B 1 15 ? -31.660 43.958 63.014 1.00 46.38 15 GLY B C 1
ATOM 2624 O O . GLY B 1 15 ? -32.821 44.201 62.630 1.00 46.79 15 GLY B O 1
ATOM 2625 N N . GLY B 1 16 ? -30.777 44.912 63.296 1.00 47.55 16 GLY B N 1
ATOM 2626 C CA . GLY B 1 16 ? -31.147 46.322 63.208 1.00 48.04 16 GLY B CA 1
ATOM 2627 C C . GLY B 1 16 ? -32.272 46.801 64.115 1.00 48.44 16 GLY B C 1
ATOM 2628 O O . GLY B 1 16 ? -32.882 47.818 63.821 1.00 48.76 16 GLY B O 1
ATOM 2629 N N . LYS B 1 17 ? -32.569 46.092 65.193 1.00 49.07 17 LYS B N 1
ATOM 2630 C CA . LYS B 1 17 ? -33.416 46.600 66.258 1.00 49.37 17 LYS B CA 1
ATOM 2631 C C . LYS B 1 17 ? -32.502 46.925 67.408 1.00 49.38 17 LYS B C 1
ATOM 2632 O O . LYS B 1 17 ? -31.582 46.211 67.652 1.00 47.22 17 LYS B O 1
ATOM 2638 N N . GLU B 1 18 ? -32.752 48.010 68.111 1.00 49.32 18 GLU B N 1
ATOM 2639 C CA . GLU B 1 18 ? -31.887 48.402 69.188 1.00 51.26 18 GLU B CA 1
ATOM 2640 C C . GLU B 1 18 ? -32.697 48.257 70.423 1.00 52.76 18 GLU B C 1
ATOM 2641 O O . GLU B 1 18 ? -33.849 48.533 70.414 1.00 54.42 18 GLU B O 1
ATOM 2647 N N . HIS B 1 19 ? -32.088 47.766 71.483 1.00 55.18 19 HIS B N 1
ATOM 2648 C CA . HIS B 1 19 ? -32.753 47.568 72.764 1.00 55.26 19 HIS B CA 1
ATOM 2649 C C . HIS B 1 19 ? -31.885 48.368 73.772 1.00 55.35 19 HIS B C 1
ATOM 2650 O O . HIS B 1 19 ? -30.671 48.377 73.647 1.00 55.74 19 HIS B O 1
ATOM 2657 N N . ARG B 1 20 ? -32.499 49.071 74.722 1.00 55.08 20 ARG B N 1
ATOM 2658 C CA . ARG B 1 20 ? -31.796 50.026 75.611 1.00 55.03 20 ARG B CA 1
ATOM 2659 C C . ARG B 1 20 ? -32.206 49.914 77.134 1.00 54.15 20 ARG B C 1
ATOM 2660 O O . ARG B 1 20 ? -31.659 50.665 78.010 1.00 51.58 20 ARG B O 1
ATOM 2668 N N . HIS B 1 21 ? -33.163 49.008 77.432 1.00 52.93 21 HIS B N 1
ATOM 2669 C CA . HIS B 1 21 ? -33.821 48.983 78.752 1.00 52.57 21 HIS B CA 1
ATOM 2670 C C . HIS B 1 21 ? -33.886 47.559 79.303 1.00 51.21 21 HIS B C 1
ATOM 2671 O O . HIS B 1 21 ? -34.550 46.709 78.744 1.00 52.54 21 HIS B O 1
ATOM 2678 N N . TRP B 1 22 ? -33.201 47.323 80.422 1.00 49.47 22 TRP B N 1
ATOM 2679 C CA . TRP B 1 22 ? -32.933 45.977 80.971 1.00 47.05 22 TRP B CA 1
ATOM 2680 C C . TRP B 1 22 ? -33.230 45.951 82.459 1.00 45.67 22 TRP B C 1
ATOM 2681 O O . TRP B 1 22 ? -33.032 46.961 83.128 1.00 44.84 22 TRP B O 1
ATOM 2692 N N . GLU B 1 23 ? -33.647 44.790 82.971 1.00 44.62 23 GLU B N 1
ATOM 2693 C CA . GLU B 1 23 ? -33.759 44.543 84.401 1.00 43.13 23 GLU B CA 1
ATOM 2694 C C . GLU B 1 23 ? -32.397 44.159 84.947 1.00 42.35 23 GLU B C 1
ATOM 2695 O O . GLU B 1 23 ? -32.012 44.572 86.058 1.00 40.43 23 GLU B O 1
ATOM 2701 N N . ARG B 1 24 ? -31.635 43.349 84.182 1.00 39.95 24 ARG B N 1
ATOM 2702 C CA . ARG B 1 24 ? -30.235 43.132 84.556 1.00 39.79 24 ARG B CA 1
ATOM 2703 C C . ARG B 1 24 ? -29.404 42.626 83.396 1.00 36.25 24 ARG B C 1
ATOM 2704 O O . ARG B 1 24 ? -29.947 42.216 82.369 1.00 35.57 24 ARG B O 1
ATOM 2712 N N . TYR B 1 25 ? -28.093 42.674 83.574 1.00 33.21 25 TYR B N 1
ATOM 2713 C CA . TYR B 1 25 ? -27.180 42.074 82.593 1.00 32.62 25 TYR B CA 1
ATOM 2714 C C . TYR B 1 25 ? -25.847 41.763 83.254 1.00 31.78 25 TYR B C 1
ATOM 2715 O O . TYR B 1 25 ? -25.517 42.276 84.355 1.00 30.84 25 TYR B O 1
ATOM 2724 N N . ASP B 1 26 ? -25.118 40.865 82.591 1.00 31.38 26 ASP B N 1
ATOM 2725 C CA . ASP B 1 26 ? -23.694 40.616 82.825 1.00 31.58 26 ASP B CA 1
ATOM 2726 C C . ASP B 1 26 ? -22.999 40.524 81.499 1.00 29.44 26 ASP B C 1
ATOM 2727 O O . ASP B 1 26 ? -23.362 39.709 80.675 1.00 27.68 26 ASP B O 1
ATOM 2732 N N . ILE B 1 27 ? -22.006 41.378 81.330 1.00 29.19 27 ILE B N 1
ATOM 2733 C CA . ILE B 1 27 ? -21.205 41.452 80.120 1.00 29.37 27 ILE B CA 1
ATOM 2734 C C . ILE B 1 27 ? -19.769 41.226 80.565 1.00 28.90 27 ILE B C 1
ATOM 2735 O O . ILE B 1 27 ? -19.186 42.089 81.202 1.00 29.39 27 ILE B O 1
ATOM 2740 N N . ASP B 1 28 ? -19.199 40.065 80.242 1.00 28.69 28 ASP B N 1
ATOM 2741 C CA . ASP B 1 28 ? -17.880 39.681 80.770 1.00 28.56 28 ASP B CA 1
ATOM 2742 C C . ASP B 1 28 ? -16.782 39.473 79.673 1.00 27.79 28 ASP B C 1
ATOM 2743 O O . ASP B 1 28 ? -16.955 38.670 78.757 1.00 28.25 28 ASP B O 1
ATOM 2748 N N . SER B 1 29 ? -15.705 40.223 79.772 1.00 27.33 29 SER B N 1
ATOM 2749 C CA . SER B 1 29 ? -14.548 40.118 78.884 1.00 28.70 29 SER B CA 1
ATOM 2750 C C . SER B 1 29 ? -13.280 39.767 79.681 1.00 29.14 29 SER B C 1
ATOM 2751 O O . SER B 1 29 ? -13.123 40.190 80.841 1.00 29.96 29 SER B O 1
ATOM 2754 N N . ASP B 1 30 ? -12.450 38.913 79.087 1.00 28.88 30 ASP B N 1
ATOM 2755 C CA . ASP B 1 30 ? -11.286 38.328 79.775 1.00 29.52 30 ASP B CA 1
ATOM 2756 C C . ASP B 1 30 ? -10.224 37.845 78.761 1.00 29.40 30 ASP B C 1
ATOM 2757 O O . ASP B 1 30 ? -10.536 37.183 77.752 1.00 30.66 30 ASP B O 1
ATOM 2762 N N . PHE B 1 31 ? -8.961 38.172 79.010 1.00 29.57 31 PHE B N 1
ATOM 2763 C CA . PHE B 1 31 ? -7.902 37.812 78.088 1.00 30.29 31 PHE B CA 1
ATOM 2764 C C . PHE B 1 31 ? -7.717 36.264 78.014 1.00 30.91 31 PHE B C 1
ATOM 2765 O O . PHE B 1 31 ? -7.379 35.741 76.946 1.00 30.10 31 PHE B O 1
ATOM 2773 N N . LEU B 1 32 ? -7.946 35.567 79.137 1.00 31.47 32 LEU B N 1
ATOM 2774 C CA . LEU B 1 32 ? -7.652 34.149 79.251 1.00 31.74 32 LEU B CA 1
ATOM 2775 C C . LEU B 1 32 ? -8.842 33.256 78.968 1.00 32.70 32 LEU B C 1
ATOM 2776 O O . LEU B 1 32 ? -8.666 32.207 78.375 1.00 37.20 32 LEU B O 1
ATOM 2781 N N . ILE B 1 33 ? -10.056 33.678 79.226 1.00 31.70 33 ILE B N 1
ATOM 2782 C CA . ILE B 1 33 ? -11.231 32.865 78.887 1.00 31.26 33 ILE B CA 1
ATOM 2783 C C . ILE B 1 33 ? -11.523 33.075 77.400 1.00 30.93 33 ILE B C 1
ATOM 2784 O O . ILE B 1 33 ? -11.684 34.243 76.972 1.00 29.89 33 ILE B O 1
ATOM 2789 N N . PRO B 1 34 ? -11.512 31.979 76.593 1.00 29.65 34 PRO B N 1
ATOM 2790 C CA . PRO B 1 34 ? -11.583 32.137 75.123 1.00 29.66 34 PRO B CA 1
ATOM 2791 C C . PRO B 1 34 ? -12.673 33.058 74.586 1.00 28.00 34 PRO B C 1
ATOM 2792 O O . PRO B 1 34 ? -12.365 34.026 73.908 1.00 27.79 34 PRO B O 1
ATOM 2796 N N . ALA B 1 35 ? -13.914 32.780 74.901 1.00 26.85 35 ALA B N 1
ATOM 2797 C CA . ALA B 1 35 ? -15.024 33.544 74.313 1.00 27.59 35 ALA B CA 1
ATOM 2798 C C . ALA B 1 35 ? -15.647 34.407 75.382 1.00 26.43 35 ALA B C 1
ATOM 2799 O O . ALA B 1 35 ? -16.226 33.904 76.316 1.00 27.99 35 ALA B O 1
ATOM 2801 N N . ASP B 1 36 ? -15.551 35.718 75.245 1.00 26.59 36 ASP B N 1
ATOM 2802 C CA . ASP B 1 36 ? -16.309 36.611 76.107 1.00 27.13 36 ASP B CA 1
ATOM 2803 C C . ASP B 1 36 ? -17.820 36.393 75.962 1.00 26.94 36 ASP B C 1
ATOM 2804 O O . ASP B 1 36 ? -18.316 35.807 74.993 1.00 27.63 36 ASP B O 1
ATOM 2809 N N . SER B 1 37 ? -18.573 36.835 76.945 1.00 26.84 37 SER B N 1
ATOM 2810 C CA . SER B 1 37 ? -19.957 36.459 76.973 1.00 28.48 37 SER B CA 1
ATOM 2811 C C . SER B 1 37 ? -20.869 37.571 77.464 1.00 27.63 37 SER B C 1
ATOM 2812 O O . SER B 1 37 ? -20.467 38.520 78.137 1.00 28.46 37 SER B O 1
ATOM 2815 N N . PHE B 1 38 ? -22.124 37.433 77.122 1.00 29.59 38 PHE B N 1
ATOM 2816 C CA . PHE B 1 38 ? -23.112 38.345 77.656 1.00 29.78 38 PHE B CA 1
ATOM 2817 C C . PHE B 1 38 ? -24.375 37.665 78.052 1.00 30.40 38 PHE B C 1
ATOM 2818 O O . PHE B 1 38 ? -24.755 36.635 77.514 1.00 28.35 38 PHE B O 1
ATOM 2826 N N . ASP B 1 39 ? -25.101 38.318 78.964 1.00 31.60 39 ASP B N 1
ATOM 2827 C CA . ASP B 1 39 ? -26.385 37.825 79.361 1.00 34.58 39 ASP B CA 1
ATOM 2828 C C . ASP B 1 39 ? -27.260 39.044 79.699 1.00 34.54 39 ASP B C 1
ATOM 2829 O O . ASP B 1 39 ? -26.841 39.914 80.425 1.00 32.03 39 ASP B O 1
ATOM 2834 N N . PHE B 1 40 ? -28.457 39.094 79.107 1.00 36.17 40 PHE B N 1
ATOM 2835 C CA . PHE B 1 40 ? -29.395 40.185 79.287 1.00 36.60 40 PHE B CA 1
ATOM 2836 C C . PHE B 1 40 ? -30.747 39.710 79.685 1.00 39.26 40 PHE B C 1
ATOM 2837 O O . PHE B 1 40 ? -31.240 38.704 79.176 1.00 39.93 40 PHE B O 1
ATOM 2845 N N . VAL B 1 41 ? -31.362 40.449 80.594 1.00 42.19 41 VAL B N 1
ATOM 2846 C CA . VAL B 1 41 ? -32.762 40.190 80.918 1.00 45.60 41 VAL B CA 1
ATOM 2847 C C . VAL B 1 41 ? -33.578 41.468 80.676 1.00 46.34 41 VAL B C 1
ATOM 2848 O O . VAL B 1 41 ? -33.218 42.533 81.177 1.00 44.44 41 VAL B O 1
ATOM 2852 N N . ILE B 1 42 ? -34.624 41.346 79.849 1.00 48.44 42 ILE B N 1
ATOM 2853 C CA . ILE B 1 42 ? -35.754 42.319 79.860 1.00 49.16 42 ILE B CA 1
ATOM 2854 C C . ILE B 1 42 ? -36.804 41.916 80.952 1.00 50.09 42 ILE B C 1
ATOM 2855 O O . ILE B 1 42 ? -37.304 40.742 81.006 1.00 50.25 42 ILE B O 1
ATOM 2860 N N . PRO B 1 52 ? -40.441 37.125 70.022 1.00 51.72 52 PRO B N 1
ATOM 2861 C CA . PRO B 1 52 ? -39.653 37.054 68.786 1.00 51.65 52 PRO B CA 1
ATOM 2862 C C . PRO B 1 52 ? -38.323 36.238 68.970 1.00 51.30 52 PRO B C 1
ATOM 2863 O O . PRO B 1 52 ? -37.524 36.576 69.844 1.00 51.26 52 PRO B O 1
ATOM 2867 N N . ASP B 1 53 ? -38.102 35.191 68.176 1.00 50.31 53 ASP B N 1
ATOM 2868 C CA . ASP B 1 53 ? -36.926 34.342 68.382 1.00 49.95 53 ASP B CA 1
ATOM 2869 C C . ASP B 1 53 ? -35.638 34.934 67.802 1.00 49.54 53 ASP B C 1
ATOM 2870 O O . ASP B 1 53 ? -35.385 34.789 66.610 1.00 49.15 53 ASP B O 1
ATOM 2875 N N . LEU B 1 54 ? -34.813 35.523 68.672 1.00 48.26 54 LEU B N 1
ATOM 2876 C CA . LEU B 1 54 ? -33.526 36.131 68.292 1.00 48.12 54 LEU B CA 1
ATOM 2877 C C . LEU B 1 54 ? -32.307 35.175 68.325 1.00 48.44 54 LEU B C 1
ATOM 2878 O O . LEU B 1 54 ? -31.181 35.600 68.033 1.00 48.44 54 LEU B O 1
ATOM 2883 N N . SER B 1 55 ? -32.508 33.904 68.683 1.00 48.19 55 SER B N 1
ATOM 2884 C CA . SER B 1 55 ? -31.361 33.018 68.903 1.00 47.54 55 SER B CA 1
ATOM 2885 C C . SER B 1 55 ? -30.718 32.688 67.564 1.00 47.57 55 SER B C 1
ATOM 2886 O O . SER B 1 55 ? -31.404 32.452 66.573 1.00 47.73 55 SER B O 1
ATOM 2889 N N . GLY B 1 56 ? -29.392 32.713 67.536 1.00 47.08 56 GLY B N 1
ATOM 2890 C CA . GLY B 1 56 ? -28.649 32.555 66.302 1.00 46.65 56 GLY B CA 1
ATOM 2891 C C . GLY B 1 56 ? -28.357 33.855 65.590 1.00 46.45 56 GLY B C 1
ATOM 2892 O O . GLY B 1 56 ? -27.548 33.849 64.666 1.00 47.06 56 GLY B O 1
ATOM 2893 N N . GLU B 1 57 ? -28.973 34.966 66.032 1.00 45.74 57 GLU B N 1
ATOM 2894 C CA . GLU B 1 57 ? -28.742 36.287 65.440 1.00 44.88 57 GLU B CA 1
ATOM 2895 C C . GLU B 1 57 ? -27.464 36.971 65.908 1.00 43.38 57 GLU B C 1
ATOM 2896 O O . GLU B 1 57 ? -27.112 36.919 67.079 1.00 39.83 57 GLU B O 1
ATOM 2902 N N . SER B 1 58 ? -26.839 37.713 64.989 1.00 42.79 58 SER B N 1
ATOM 2903 C CA . SER B 1 58 ? -25.700 38.530 65.318 1.00 43.08 58 SER B CA 1
ATOM 2904 C C . SER B 1 58 ? -26.164 39.685 66.137 1.00 41.75 58 SER B C 1
ATOM 2905 O O . SER B 1 58 ? -27.310 40.106 66.017 1.00 42.63 58 SER B O 1
ATOM 2908 N N . CYS B 1 59 ? -25.293 40.199 66.993 1.00 40.40 59 CYS B N 1
ATOM 2909 C CA . CYS B 1 59 ? -25.663 41.313 67.813 1.00 39.77 59 CYS B CA 1
ATOM 2910 C C . CYS B 1 59 ? -24.469 42.088 68.329 1.00 39.04 59 CYS B C 1
ATOM 2911 O O . CYS B 1 59 ? -23.358 41.584 68.347 1.00 38.42 59 CYS B O 1
ATOM 2914 N N . GLU B 1 60 ? -24.698 43.343 68.702 1.00 38.02 60 GLU B N 1
ATOM 2915 C CA . GLU B 1 60 ? -23.642 44.194 69.200 1.00 37.93 60 GLU B CA 1
ATOM 2916 C C . GLU B 1 60 ? -24.090 44.848 70.471 1.00 38.61 60 GLU B C 1
ATOM 2917 O O . GLU B 1 60 ? -25.308 45.009 70.665 1.00 38.55 60 GLU B O 1
ATOM 2923 N N . VAL B 1 61 ? -23.105 45.213 71.324 1.00 39.01 61 VAL B N 1
ATOM 2924 C CA . VAL B 1 61 ? -23.320 45.787 72.656 1.00 38.27 61 VAL B CA 1
ATOM 2925 C C . VAL B 1 61 ? -22.529 47.032 72.700 1.00 39.32 61 VAL B C 1
ATOM 2926 O O . VAL B 1 61 ? -21.298 47.017 72.569 1.00 38.25 61 VAL B O 1
ATOM 2930 N N . VAL B 1 62 ? -23.246 48.161 72.851 1.00 40.87 62 VAL B N 1
ATOM 2931 C CA . VAL B 1 62 ? -22.607 49.461 73.080 1.00 41.10 62 VAL B CA 1
ATOM 2932 C C . VAL B 1 62 ? -23.160 50.107 74.355 1.00 41.53 62 VAL B C 1
ATOM 2933 O O . VAL B 1 62 ? -24.275 49.844 74.833 1.00 41.50 62 VAL B O 1
ATOM 2937 N N . ILE B 1 63 ? -22.302 50.935 74.910 1.00 43.20 63 ILE B N 1
ATOM 2938 C CA . ILE B 1 63 ? -22.549 51.618 76.144 1.00 43.85 63 ILE B CA 1
ATOM 2939 C C . ILE B 1 63 ? -22.041 53.039 75.881 1.00 44.82 63 ILE B C 1
ATOM 2940 O O . ILE B 1 63 ? -20.827 53.263 75.629 1.00 44.20 63 ILE B O 1
ATOM 2945 N N . ASP B 1 64 ? -22.996 53.989 75.902 1.00 46.23 64 ASP B N 1
ATOM 2946 C CA . ASP B 1 64 ? -22.722 55.417 75.734 1.00 45.66 64 ASP B CA 1
ATOM 2947 C C . ASP B 1 64 ? -21.745 55.778 74.583 1.00 45.35 64 ASP B C 1
ATOM 2948 O O . ASP B 1 64 ? -20.708 56.464 74.763 1.00 42.99 64 ASP B O 1
ATOM 2953 N N . GLY B 1 65 ? -22.094 55.297 73.400 1.00 44.51 65 GLY B N 1
ATOM 2954 C CA . GLY B 1 65 ? -21.303 55.597 72.203 1.00 45.25 65 GLY B CA 1
ATOM 2955 C C . GLY B 1 65 ? -20.038 54.772 71.948 1.00 45.45 65 GLY B C 1
ATOM 2956 O O . GLY B 1 65 ? -19.400 54.976 70.912 1.00 45.78 65 GLY B O 1
ATOM 2957 N N . GLN B 1 66 ? -19.671 53.825 72.824 1.00 44.15 66 GLN B N 1
ATOM 2958 C CA . GLN B 1 66 ? -18.465 53.042 72.581 1.00 44.25 66 GLN B CA 1
ATOM 2959 C C . GLN B 1 66 ? -18.815 51.547 72.447 1.00 42.84 66 GLN B C 1
ATOM 2960 O O . GLN B 1 66 ? -19.466 50.986 73.336 1.00 44.03 66 GLN B O 1
ATOM 2966 N N . ILE B 1 67 ? -18.411 50.918 71.328 1.00 41.42 67 ILE B N 1
ATOM 2967 C CA . ILE B 1 67 ? -18.674 49.448 71.080 1.00 39.84 67 ILE B CA 1
ATOM 2968 C C . ILE B 1 67 ? -18.029 48.656 72.186 1.00 37.60 67 ILE B C 1
ATOM 2969 O O . ILE B 1 67 ? -16.916 49.039 72.683 1.00 37.22 67 ILE B O 1
ATOM 2974 N N . VAL B 1 68 ? -18.765 47.655 72.660 1.00 35.56 68 VAL B N 1
ATOM 2975 C CA . VAL B 1 68 ? -18.303 46.874 73.831 1.00 34.18 68 VAL B CA 1
ATOM 2976 C C . VAL B 1 68 ? -18.158 45.341 73.542 1.00 31.79 68 VAL B C 1
ATOM 2977 O O . VAL B 1 68 ? -17.265 44.727 74.055 1.00 30.58 68 VAL B O 1
ATOM 2981 N N . MET B 1 69 ? -19.014 44.769 72.693 1.00 30.21 69 MET B N 1
ATOM 2982 C CA . MET B 1 69 ? -18.915 43.373 72.279 1.00 29.88 69 MET B CA 1
ATOM 2983 C C . MET B 1 69 ? -19.701 43.155 70.982 1.00 29.65 69 MET B C 1
ATOM 2984 O O . MET B 1 69 ? -20.777 43.713 70.767 1.00 29.14 69 MET B O 1
ATOM 2989 N N . THR B 1 70 ? -19.149 42.287 70.166 1.00 29.52 70 THR B N 1
ATOM 2990 C CA . THR B 1 70 ? -19.697 41.852 68.877 1.00 29.31 70 THR B CA 1
ATOM 2991 C C . THR B 1 70 ? -19.897 40.327 68.987 1.00 29.44 70 THR B C 1
ATOM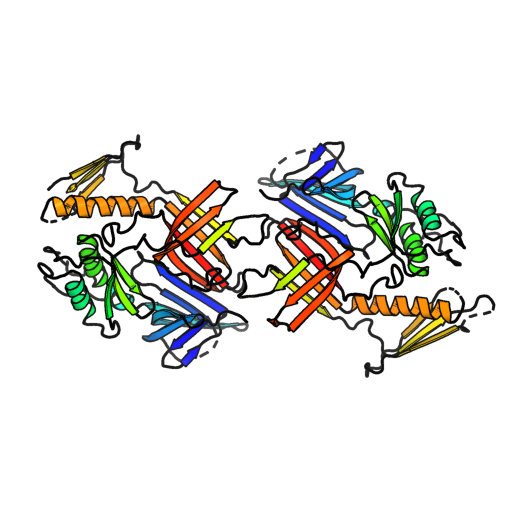 2992 O O . THR B 1 70 ? -18.936 39.571 69.202 1.00 27.63 70 THR B O 1
ATOM 2996 N N . GLY B 1 71 ? -21.146 39.849 68.903 1.00 29.12 71 GLY B N 1
ATOM 2997 C CA . GLY B 1 71 ? -21.308 38.412 68.971 1.00 29.81 71 GLY B CA 1
ATOM 2998 C C . GLY B 1 71 ? -22.538 37.867 68.361 1.00 30.24 71 GLY B C 1
ATOM 2999 O O . GLY B 1 71 ? -23.082 38.431 67.426 1.00 29.19 71 GLY B O 1
ATOM 3000 N N . ILE B 1 72 ? -22.961 36.734 68.910 1.00 30.06 72 ILE B N 1
ATOM 3001 C CA . ILE B 1 72 ? -24.076 35.987 68.362 1.00 30.48 72 ILE B CA 1
ATOM 3002 C C . ILE B 1 72 ? -24.884 35.562 69.577 1.00 30.37 72 ILE B C 1
ATOM 3003 O O . ILE B 1 72 ? -24.335 35.089 70.535 1.00 31.29 72 ILE B O 1
ATOM 3008 N N . ILE B 1 73 ? -26.181 35.795 69.542 1.00 31.07 73 ILE B N 1
ATOM 3009 C CA . ILE B 1 73 ? -27.114 35.294 70.548 1.00 31.19 73 ILE B CA 1
ATOM 3010 C C . ILE B 1 73 ? -27.151 33.768 70.471 1.00 30.68 73 ILE B C 1
ATOM 3011 O O . ILE B 1 73 ? -27.551 33.220 69.473 1.00 32.24 73 ILE B O 1
ATOM 3016 N N . GLY B 1 74 ? -26.685 33.079 71.499 1.00 30.32 74 GLY B N 1
ATOM 3017 C CA . GLY B 1 74 ? -26.678 31.626 71.519 1.00 30.84 74 GLY B CA 1
ATOM 3018 C C . GLY B 1 74 ? -27.983 31.011 71.972 1.00 30.64 74 GLY B C 1
ATOM 3019 O O . GLY B 1 74 ? -28.333 29.929 71.569 1.00 31.54 74 GLY B O 1
ATOM 3020 N N . SER B 1 75 ? -28.668 31.686 72.863 1.00 32.03 75 SER B N 1
ATOM 3021 C CA . SER B 1 75 ? -29.840 31.140 73.522 1.00 33.35 75 SER B CA 1
ATOM 3022 C C . SER B 1 75 ? -30.755 32.260 74.033 1.00 33.20 75 SER B C 1
ATOM 3023 O O . SER B 1 75 ? -30.338 33.397 74.341 1.00 31.14 75 SER B O 1
ATOM 3026 N N . GLN B 1 76 ? -32.036 31.936 74.028 1.00 34.57 76 GLN B N 1
ATOM 3027 C CA . GLN B 1 76 ? -33.071 32.846 74.448 1.00 35.11 76 GLN B CA 1
ATOM 3028 C C . GLN B 1 76 ? -34.001 32.088 75.339 1.00 36.19 76 GLN B C 1
ATOM 3029 O O . GLN B 1 76 ? -34.285 30.920 75.096 1.00 36.21 76 GLN B O 1
ATOM 3035 N N . ARG B 1 77 ? -34.505 32.761 76.358 1.00 38.96 77 ARG B N 1
ATOM 3036 C CA . ARG B 1 77 ? -35.504 32.160 77.226 1.00 40.31 77 ARG B CA 1
ATOM 3037 C C . ARG B 1 77 ? -36.638 33.150 77.482 1.00 38.61 77 ARG B C 1
ATOM 3038 O O . ARG B 1 77 ? -36.415 34.305 77.763 1.00 36.54 77 ARG B O 1
ATOM 3046 N N . HIS B 1 78 ? -37.862 32.675 77.327 1.00 39.09 78 HIS B N 1
ATOM 3047 C CA . HIS B 1 78 ? -39.008 33.422 77.768 1.00 39.56 78 HIS B CA 1
ATOM 3048 C C . HIS B 1 78 ? -39.702 32.683 78.917 1.00 39.15 78 HIS B C 1
ATOM 3049 O O . HIS B 1 78 ? -40.217 31.574 78.723 1.00 39.87 78 HIS B O 1
ATOM 3056 N N . GLY B 1 79 ? -39.688 33.291 80.093 1.00 38.41 79 GLY B N 1
ATOM 3057 C CA . GLY B 1 79 ? -40.342 32.722 81.282 1.00 39.10 79 GLY B CA 1
ATOM 3058 C C . GLY B 1 79 ? -41.497 33.570 81.802 1.00 38.72 79 GLY B C 1
ATOM 3059 O O . GLY B 1 79 ? -41.383 34.789 81.865 1.00 37.84 79 GLY B O 1
ATOM 3060 N N . LYS B 1 80 ? -42.590 32.919 82.183 1.00 38.89 80 LYS B N 1
ATOM 3061 C CA . LYS B 1 80 ? -43.654 33.598 82.898 1.00 40.41 80 LYS B CA 1
ATOM 3062 C C . LYS B 1 80 ? -44.464 32.780 83.899 1.00 40.83 80 LYS B C 1
ATOM 3063 O O . LYS B 1 80 ? -44.736 31.592 83.713 1.00 39.79 80 LYS B O 1
ATOM 3069 N N . SER B 1 81 ? -44.846 33.477 84.958 1.00 41.88 81 SER B N 1
ATOM 3070 C CA . SER B 1 81 ? -45.790 33.001 85.934 1.00 44.12 81 SER B CA 1
ATOM 3071 C C . SER B 1 81 ? -46.863 34.076 86.115 1.00 44.45 81 SER B C 1
ATOM 3072 O O . SER B 1 81 ? -46.828 35.118 85.439 1.00 43.30 81 SER B O 1
ATOM 3075 N N . LYS B 1 82 ? -47.821 33.814 87.010 1.00 45.48 82 LYS B N 1
ATOM 3076 C CA . LYS B 1 82 ? -48.910 34.745 87.293 1.00 46.98 82 LYS B CA 1
ATOM 3077 C C . LYS B 1 82 ? -48.364 36.155 87.601 1.00 46.05 82 LYS B C 1
ATOM 3078 O O . LYS B 1 82 ? -48.738 37.099 86.960 1.00 46.29 82 LYS B O 1
ATOM 3084 N N . GLY B 1 83 ? -47.437 36.302 88.515 1.00 45.84 83 GLY B N 1
ATOM 3085 C CA . GLY B 1 83 ? -46.924 37.656 88.794 1.00 47.06 83 GLY B CA 1
ATOM 3086 C C . GLY B 1 83 ? -45.787 38.247 87.935 1.00 47.48 83 GLY B C 1
ATOM 3087 O O . GLY B 1 83 ? -45.516 39.441 88.011 1.00 47.14 83 GLY B O 1
ATOM 3088 N N . SER B 1 84 ? -45.129 37.448 87.106 1.00 48.30 84 SER B N 1
ATOM 3089 C CA . SER B 1 84 ? -43.969 37.947 86.390 1.00 49.30 84 SER B CA 1
ATOM 3090 C C . SER B 1 84 ? -43.744 37.297 85.045 1.00 49.12 84 SER B C 1
ATOM 3091 O O . SER B 1 84 ? -44.187 36.194 84.782 1.00 48.16 84 SER B O 1
ATOM 3094 N N . ARG B 1 85 ? -42.984 37.997 84.216 1.00 50.81 85 ARG B N 1
ATOM 3095 C CA . ARG B 1 85 ? -42.741 37.642 82.829 1.00 51.53 85 ARG B CA 1
ATOM 3096 C C . ARG B 1 85 ? -41.274 38.082 82.561 1.00 52.06 85 ARG B C 1
ATOM 3097 O O . ARG B 1 85 ? -40.912 39.228 82.878 1.00 52.00 85 ARG B O 1
ATOM 3105 N N . GLU B 1 86 ? -40.379 37.184 82.106 1.00 50.31 86 GLU B N 1
ATOM 3106 C CA . GLU B 1 86 ? -39.059 37.698 81.656 1.00 50.52 86 GLU B CA 1
ATOM 3107 C C . GLU B 1 86 ? -38.434 36.990 80.464 1.00 48.18 86 GLU B C 1
ATOM 3108 O O . GLU B 1 86 ? -38.685 35.813 80.199 1.00 47.95 86 GLU B O 1
ATOM 3114 N N . LEU B 1 87 ? -37.705 37.796 79.698 1.00 46.13 87 LEU B N 1
ATOM 3115 C CA . LEU B 1 87 ? -37.134 37.425 78.449 1.00 44.17 87 LEU B CA 1
ATOM 3116 C C . LEU B 1 87 ? -35.655 37.564 78.667 1.00 43.33 87 LEU B C 1
ATOM 3117 O O . LEU B 1 87 ? -35.195 38.611 79.099 1.00 42.98 87 LEU B O 1
ATOM 3122 N N . SER B 1 88 ? -34.907 36.487 78.436 1.00 41.25 88 SER B N 1
ATOM 3123 C CA . SER B 1 88 ? -33.451 36.595 78.539 1.00 40.42 88 SER B CA 1
ATOM 3124 C C . SER B 1 88 ? -32.800 36.166 77.225 1.00 38.07 88 SER B C 1
ATOM 3125 O O . SER B 1 88 ? -33.350 35.367 76.490 1.00 36.56 88 SER B O 1
ATOM 3128 N N . LEU B 1 89 ? -31.650 36.788 76.970 1.00 37.59 89 LEU B N 1
ATOM 3129 C CA . LEU B 1 89 ? -30.767 36.534 75.831 1.00 38.15 89 LEU B CA 1
ATOM 3130 C C . LEU B 1 89 ? -29.353 36.364 76.357 1.00 37.25 89 LEU B C 1
ATOM 3131 O O . LEU B 1 89 ? -28.869 37.164 77.194 1.00 37.80 89 LEU B O 1
ATOM 3136 N N . SER B 1 90 ? -28.663 35.337 75.867 1.00 36.53 90 SER B N 1
ATOM 3137 C CA . SER B 1 90 ? -27.255 35.247 76.134 1.00 34.65 90 SER B CA 1
ATOM 3138 C C . SER B 1 90 ? -26.469 34.825 74.909 1.00 32.16 90 SER B C 1
ATOM 3139 O O . SER B 1 90 ? -27.029 34.322 73.965 1.00 31.90 90 SER B O 1
ATOM 3142 N N . GLY B 1 91 ? -25.168 35.021 74.980 1.00 28.71 91 GLY B N 1
ATOM 3143 C CA . GLY B 1 91 ? -24.290 34.629 73.938 1.00 28.95 91 GLY B CA 1
ATOM 3144 C C . GLY B 1 91 ? -22.847 34.891 74.271 1.00 27.92 91 GLY B C 1
ATOM 3145 O O . GLY B 1 91 ? -22.505 35.270 75.378 1.00 26.80 91 GLY B O 1
ATOM 3146 N N . ARG B 1 92 ? -22.042 34.741 73.225 1.00 27.54 92 ARG B N 1
ATOM 3147 C CA . ARG B 1 92 ? -20.628 34.898 73.255 1.00 27.56 92 ARG B CA 1
ATOM 3148 C C . ARG B 1 92 ? -20.186 35.785 72.102 1.00 26.45 92 ARG B C 1
ATOM 3149 O O . ARG B 1 92 ? -20.929 36.030 71.203 1.00 26.67 92 ARG B O 1
ATOM 3157 N N . ASP B 1 93 ? -18.995 36.321 72.221 1.00 25.66 93 ASP B N 1
ATOM 3158 C CA . ASP B 1 93 ? -18.348 37.007 71.136 1.00 25.47 93 ASP B CA 1
ATOM 3159 C C . ASP B 1 93 ? -18.023 36.027 69.976 1.00 24.52 93 ASP B C 1
ATOM 3160 O O . ASP B 1 93 ? -18.394 34.842 69.997 1.00 25.28 93 ASP B O 1
ATOM 3165 N N . LEU B 1 94 ? -17.361 36.525 68.939 1.00 25.24 94 LEU B N 1
ATOM 3166 C CA . LEU B 1 94 ? -17.104 35.759 67.734 1.00 25.86 94 LEU B CA 1
ATOM 3167 C C . LEU B 1 94 ? -16.060 34.630 67.901 1.00 26.57 94 LEU B C 1
ATOM 3168 O O . LEU B 1 94 ? -15.959 33.737 67.037 1.00 26.88 94 LEU B O 1
ATOM 3173 N N . ALA B 1 95 ? -15.273 34.648 68.991 1.00 26.70 95 ALA B N 1
ATOM 3174 C CA . ALA B 1 95 ? -14.443 33.463 69.345 1.00 26.68 95 ALA B CA 1
ATOM 3175 C C . ALA B 1 95 ? -15.288 32.228 69.528 1.00 26.99 95 ALA B C 1
ATOM 3176 O O . ALA B 1 95 ? -14.759 31.124 69.471 1.00 26.28 95 ALA B O 1
ATOM 3178 N N . GLY B 1 96 ? -16.606 32.379 69.752 1.00 27.58 96 GLY B N 1
ATOM 3179 C CA . GLY B 1 96 ? -17.519 31.232 69.937 1.00 28.33 96 GLY B CA 1
ATOM 3180 C C . GLY B 1 96 ? -17.446 30.248 68.781 1.00 28.96 96 GLY B C 1
ATOM 3181 O O . GLY B 1 96 ? -17.416 29.041 68.954 1.00 28.55 96 GLY B O 1
ATOM 3182 N N . PHE B 1 97 ? -17.319 30.788 67.586 1.00 30.72 97 PHE B N 1
ATOM 3183 C CA . PHE B 1 97 ? -17.117 29.998 66.390 1.00 30.94 97 PHE B CA 1
ATOM 3184 C C . PHE B 1 97 ? -15.847 29.174 66.422 1.00 31.03 97 PHE B C 1
ATOM 3185 O O . PHE B 1 97 ? -15.851 28.038 66.005 1.00 30.64 97 PHE B O 1
ATOM 3193 N N . LEU B 1 98 ? -14.754 29.792 66.868 1.00 30.87 98 LEU B N 1
ATOM 3194 C CA . LEU B 1 98 ? -13.446 29.178 66.769 1.00 30.62 98 LEU B CA 1
ATOM 3195 C C . LEU B 1 98 ? -13.272 28.212 67.952 1.00 28.95 98 LEU B C 1
ATOM 3196 O O . LEU B 1 98 ? -12.602 27.220 67.837 1.00 28.09 98 LEU B O 1
ATOM 3201 N N . VAL B 1 99 ? -13.939 28.517 69.063 1.00 28.62 99 VAL B N 1
ATOM 3202 C CA . VAL B 1 99 ? -14.059 27.647 70.224 1.00 30.46 99 VAL B CA 1
ATOM 3203 C C . VAL B 1 99 ? -14.827 26.379 69.849 1.00 30.93 99 VAL B C 1
ATOM 3204 O O . VAL B 1 99 ? -14.431 25.333 70.226 1.00 31.48 99 VAL B O 1
ATOM 3208 N N . ASP B 1 100 ? -15.905 26.485 69.084 1.00 32.97 100 ASP B N 1
ATOM 3209 C CA . ASP B 1 100 ? -16.745 25.315 68.806 1.00 34.28 100 ASP B CA 1
ATOM 3210 C C . ASP B 1 100 ? -16.198 24.444 67.685 1.00 36.30 100 ASP B C 1
ATOM 3211 O O . ASP B 1 100 ? -16.400 23.251 67.710 1.00 37.07 100 ASP B O 1
ATOM 3216 N N . CYS B 1 101 ? -15.525 25.037 66.699 1.00 37.65 101 CYS B N 1
ATOM 3217 C CA . CYS B 1 101 ? -15.287 24.341 65.439 1.00 38.81 101 CYS B CA 1
ATOM 3218 C C . CYS B 1 101 ? -13.887 23.727 65.424 1.00 39.17 101 CYS B C 1
ATOM 3219 O O . CYS B 1 101 ? -13.006 24.163 66.141 1.00 38.17 101 CYS B O 1
ATOM 3222 N N . SER B 1 102 ? -13.732 22.658 64.639 1.00 40.44 102 SER B N 1
ATOM 3223 C CA . SER B 1 102 ? -12.465 21.906 64.464 1.00 40.55 102 SER B CA 1
ATOM 3224 C C . SER B 1 102 ? -11.442 22.685 63.687 1.00 40.07 102 SER B C 1
ATOM 3225 O O . SER B 1 102 ? -11.756 23.343 62.693 1.00 39.06 102 SER B O 1
ATOM 3228 N N . ALA B 1 103 ? -10.215 22.651 64.178 1.00 40.41 103 ALA B N 1
ATOM 3229 C CA . ALA B 1 103 ? -9.133 23.291 63.455 1.00 41.93 103 ALA B CA 1
ATOM 3230 C C . ALA B 1 103 ? -8.879 22.336 62.303 1.00 42.54 103 ALA B C 1
ATOM 3231 O O . ALA B 1 103 ? -8.969 21.112 62.510 1.00 42.65 103 ALA B O 1
ATOM 3233 N N . PRO B 1 104 ? -8.545 22.876 61.118 1.00 43.84 104 PRO B N 1
ATOM 3234 C CA . PRO B 1 104 ? -8.106 22.119 59.942 1.00 44.52 104 PRO B CA 1
ATOM 3235 C C . PRO B 1 104 ? -6.662 21.622 60.133 1.00 44.84 104 PRO B C 1
ATOM 3236 O O . PRO B 1 104 ? -5.987 21.980 61.122 1.00 43.63 104 PRO B O 1
ATOM 3240 N N . GLN B 1 105 ? -6.196 20.781 59.217 1.00 46.12 105 GLN B N 1
ATOM 3241 C CA . GLN B 1 105 ? -4.800 20.379 59.228 1.00 46.60 105 GLN B CA 1
ATOM 3242 C C . GLN B 1 105 ? -4.112 21.541 58.565 1.00 47.16 105 GLN B C 1
ATOM 3243 O O . GLN B 1 105 ? -4.406 21.867 57.402 1.00 48.45 105 GLN B O 1
ATOM 3249 N N . LEU B 1 106 ? -3.280 22.234 59.327 1.00 46.68 106 LEU B N 1
ATOM 3250 C CA . LEU B 1 106 ? -2.601 23.417 58.811 1.00 46.05 106 LEU B CA 1
ATOM 3251 C C . LEU B 1 106 ? -1.139 23.269 59.190 1.00 45.32 106 LEU B C 1
ATOM 3252 O O . LEU B 1 106 ? -0.830 23.010 60.359 1.00 46.70 106 LEU B O 1
ATOM 3257 N N . ASN B 1 107 ? -0.251 23.396 58.211 1.00 43.65 107 ASN B N 1
ATOM 3258 C CA . ASN B 1 107 ? 1.161 23.547 58.512 1.00 41.86 107 ASN B CA 1
ATOM 3259 C C . ASN B 1 107 ? 1.480 25.016 58.534 1.00 39.04 107 ASN B C 1
ATOM 3260 O O . ASN B 1 107 ? 1.466 25.681 57.490 1.00 37.54 107 ASN B O 1
ATOM 3265 N N . VAL B 1 108 ? 1.740 25.507 59.738 1.00 36.20 108 VAL B N 1
ATOM 3266 C CA . VAL B 1 108 ? 2.048 26.909 59.966 1.00 36.04 108 VAL B CA 1
ATOM 3267 C C . VAL B 1 108 ? 3.547 27.208 59.989 1.00 34.08 108 VAL B C 1
ATOM 3268 O O . VAL B 1 108 ? 3.955 28.361 60.007 1.00 34.55 108 VAL B O 1
ATOM 3272 N N . LYS B 1 109 ? 4.376 26.183 59.931 1.00 33.19 109 LYS B N 1
ATOM 3273 C CA . LYS B 1 109 ? 5.827 26.410 59.870 1.00 32.53 109 LYS B CA 1
ATOM 3274 C C . LYS B 1 109 ? 6.258 27.374 58.761 1.00 31.60 109 LYS B C 1
ATOM 3275 O O . LYS B 1 109 ? 5.910 27.190 57.589 1.00 30.13 109 LYS B O 1
ATOM 3281 N N . GLY B 1 110 ? 6.974 28.429 59.162 1.00 30.13 110 GLY B N 1
ATOM 3282 C CA . GLY B 1 110 ? 7.474 29.445 58.238 1.00 29.74 110 GLY B CA 1
ATOM 3283 C C . GLY B 1 110 ? 6.511 30.576 58.044 1.00 28.09 110 GLY B C 1
ATOM 3284 O O . GLY B 1 110 ? 6.875 31.681 57.611 1.00 29.20 110 GLY B O 1
ATOM 3285 N N . MET B 1 111 ? 5.251 30.297 58.346 1.00 28.05 111 MET B N 1
ATOM 3286 C CA . MET B 1 111 ? 4.246 31.320 58.380 1.00 26.54 111 MET B CA 1
ATOM 3287 C C . MET B 1 111 ? 4.526 32.263 59.554 1.00 25.81 111 MET B C 1
ATOM 3288 O O . MET B 1 111 ? 5.002 31.864 60.584 1.00 26.75 111 MET B O 1
ATOM 3293 N N . THR B 1 112 ? 4.261 33.521 59.296 1.00 26.58 112 THR B N 1
ATOM 3294 C CA . THR B 1 112 ? 4.033 34.634 60.232 1.00 26.96 112 THR B CA 1
ATOM 3295 C C . THR B 1 112 ? 2.847 34.335 61.139 1.00 28.06 112 THR B C 1
ATOM 3296 O O . THR B 1 112 ? 1.796 33.833 60.670 1.00 27.94 112 THR B O 1
ATOM 3300 N N . VAL B 1 113 ? 2.995 34.648 62.446 1.00 28.18 113 VAL B N 1
ATOM 3301 C CA . VAL B 1 113 ? 1.957 34.405 63.405 1.00 27.73 113 VAL B CA 1
ATOM 3302 C C . VAL B 1 113 ? 0.693 35.141 62.944 1.00 28.21 113 VAL B C 1
ATOM 3303 O O . VAL B 1 113 ? -0.386 34.592 63.062 1.00 27.69 113 VAL B O 1
ATOM 3307 N N . LEU B 1 114 ? 0.810 36.352 62.398 1.00 28.31 114 LEU B N 1
ATOM 3308 C CA . LEU B 1 114 ? -0.398 37.074 61.948 1.00 29.29 114 LEU B CA 1
ATOM 3309 C C . LEU B 1 114 ? -1.053 36.330 60.761 1.00 29.41 114 LEU B C 1
ATOM 3310 O O . LEU B 1 114 ? -2.273 36.157 60.707 1.00 28.52 114 LEU B O 1
ATOM 3315 N N . ASP B 1 115 ? -0.240 35.887 59.821 1.00 29.21 115 ASP B N 1
ATOM 3316 C CA . ASP B 1 115 ? -0.784 35.136 58.671 1.00 29.73 115 ASP B CA 1
ATOM 3317 C C . ASP B 1 115 ? -1.486 33.827 59.100 1.00 29.00 115 ASP B C 1
ATOM 3318 O O . ASP B 1 115 ? -2.562 33.545 58.621 1.00 28.60 115 ASP B O 1
ATOM 3323 N N . ALA B 1 116 ? -0.836 33.027 59.942 1.00 28.26 116 ALA B N 1
ATOM 3324 C CA . ALA B 1 116 ? -1.443 31.831 60.522 1.00 28.35 116 ALA B CA 1
ATOM 3325 C C . ALA B 1 116 ? -2.809 32.144 61.248 1.00 28.50 116 ALA B C 1
ATOM 3326 O O . ALA B 1 116 ? -3.773 31.390 61.094 1.00 27.25 116 ALA B O 1
ATOM 3328 N N . ALA B 1 117 ? -2.882 33.248 62.011 1.00 27.84 117 ALA B N 1
ATOM 3329 C CA . ALA B 1 117 ? -4.111 33.638 62.675 1.00 29.03 117 ALA B CA 1
ATOM 3330 C C . ALA B 1 117 ? -5.185 34.003 61.648 1.00 29.52 117 ALA B C 1
ATOM 3331 O O . ALA B 1 117 ? -6.372 33.657 61.815 1.00 27.01 117 ALA B O 1
ATOM 3333 N N . LYS B 1 118 ? -4.770 34.741 60.616 1.00 29.77 118 LYS B N 1
ATOM 3334 C CA . LYS B 1 118 ? -5.673 35.142 59.529 1.00 31.33 118 LYS B CA 1
ATOM 3335 C C . LYS B 1 118 ? -6.261 33.916 58.857 1.00 31.70 118 LYS B C 1
ATOM 3336 O O . LYS B 1 118 ? -7.447 33.868 58.597 1.00 33.32 118 LYS B O 1
ATOM 3342 N N . LYS B 1 119 ? -5.418 32.929 58.601 1.00 31.92 119 LYS B N 1
ATOM 3343 C CA . LYS B 1 119 ? -5.814 31.711 57.904 1.00 32.05 119 LYS B CA 1
ATOM 3344 C C . LYS B 1 119 ? -6.787 30.875 58.755 1.00 31.64 119 LYS B C 1
ATOM 3345 O O . LYS B 1 119 ? -7.770 30.345 58.240 1.00 30.82 119 LYS B O 1
ATOM 3351 N N . LEU B 1 120 ? -6.475 30.749 60.046 1.00 31.28 120 LEU B N 1
ATOM 3352 C CA . LEU B 1 120 ? -7.350 30.053 60.994 1.00 31.10 120 LEU B CA 1
ATOM 3353 C C . LEU B 1 120 ? -8.730 30.701 61.141 1.00 30.75 120 LEU B C 1
ATOM 3354 O O . LEU B 1 120 ? -9.726 29.995 61.338 1.00 32.54 120 LEU B O 1
ATOM 3359 N N . ALA B 1 121 ? -8.786 32.019 61.032 1.00 29.92 121 ALA B N 1
ATOM 3360 C CA . ALA B 1 121 ? -10.026 32.784 61.147 1.00 31.11 121 ALA B CA 1
ATOM 3361 C C . ALA B 1 121 ? -10.803 32.952 59.837 1.00 31.35 121 ALA B C 1
ATOM 3362 O O . ALA B 1 121 ? -11.948 33.423 59.888 1.00 32.36 121 ALA B O 1
ATOM 3364 N N . ALA B 1 122 ? -10.158 32.642 58.703 1.00 31.34 122 ALA B N 1
ATOM 3365 C CA . ALA B 1 122 ? -10.647 32.912 57.360 1.00 32.28 122 ALA B CA 1
ATOM 3366 C C . ALA B 1 122 ? -12.077 32.390 57.113 1.00 32.82 122 ALA B C 1
ATOM 3367 O O . ALA B 1 122 ? -12.881 33.133 56.594 1.00 33.95 122 ALA B O 1
ATOM 3369 N N . PRO B 1 123 ? -12.405 31.162 57.547 1.00 33.93 123 PRO B N 1
ATOM 3370 C CA . PRO B 1 123 ? -13.770 30.643 57.379 1.00 34.85 123 PRO B CA 1
ATOM 3371 C C . PRO B 1 123 ? -14.901 31.457 58.015 1.00 36.34 123 PRO B C 1
ATOM 3372 O O . PRO B 1 123 ? -16.072 31.213 57.702 1.00 38.57 123 PRO B O 1
ATOM 3376 N N . TRP B 1 124 ? -14.581 32.432 58.870 1.00 36.35 124 TRP B N 1
ATOM 3377 C CA . TRP B 1 124 ? -15.572 33.256 59.504 1.00 36.52 124 TRP B CA 1
ATOM 3378 C C . TRP B 1 124 ? -15.398 34.731 59.134 1.00 37.49 124 TRP B C 1
ATOM 3379 O O . TRP B 1 124 ? -14.747 35.483 59.854 1.00 38.22 124 TRP B O 1
ATOM 3390 N N . PRO B 1 125 ? -16.013 35.154 58.011 1.00 38.80 125 PRO B N 1
ATOM 3391 C CA . PRO B 1 125 ? -15.902 36.543 57.535 1.00 38.90 125 PRO B CA 1
ATOM 3392 C C . PRO B 1 125 ? -16.477 37.529 58.506 1.00 39.33 125 PRO B C 1
ATOM 3393 O O . PRO B 1 125 ? -16.069 38.699 58.527 1.00 39.37 125 PRO B O 1
ATOM 3397 N N . GLN B 1 126 ? -17.405 37.039 59.338 1.00 40.13 126 GLN B N 1
ATOM 33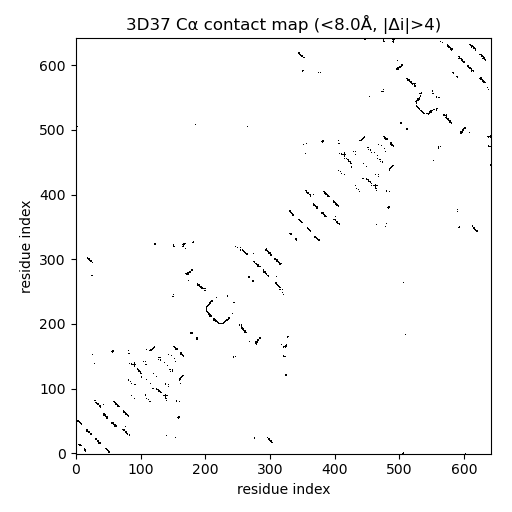98 C CA . GLN B 1 126 ? -17.930 37.776 60.512 1.00 39.25 126 GLN B CA 1
ATOM 3399 C C . GLN B 1 126 ? -16.751 38.433 61.275 1.00 38.34 126 GLN B C 1
ATOM 3400 O O . GLN B 1 126 ? -16.855 39.531 61.816 1.00 38.76 126 GLN B O 1
ATOM 3406 N N . ILE B 1 127 ? -15.613 37.740 61.333 1.00 37.95 127 ILE B N 1
ATOM 3407 C CA . ILE B 1 127 ? -14.371 38.321 61.864 1.00 37.88 127 ILE B CA 1
ATOM 3408 C C . ILE B 1 127 ? -13.689 39.102 60.703 1.00 38.46 127 ILE B C 1
ATOM 3409 O O . ILE B 1 127 ? -13.051 38.498 59.816 1.00 37.52 127 ILE B O 1
ATOM 3414 N N . LYS B 1 128 ? -13.823 40.424 60.721 1.00 39.02 128 LYS B N 1
ATOM 3415 C CA . LYS B 1 128 ? -13.491 41.246 59.549 1.00 40.53 128 LYS B CA 1
ATOM 3416 C C . LYS B 1 128 ? -12.049 41.755 59.547 1.00 40.02 128 LYS B C 1
ATOM 3417 O O . LYS B 1 128 ? -11.499 42.025 58.493 1.00 42.04 128 LYS B O 1
ATOM 3423 N N . ALA B 1 129 ? -11.429 41.893 60.712 1.00 39.35 129 ALA B N 1
ATOM 3424 C CA . ALA B 1 129 ? -10.003 42.143 60.761 1.00 37.83 129 ALA B CA 1
ATOM 3425 C C . ALA B 1 129 ? -9.336 41.174 61.726 1.00 36.81 129 ALA B C 1
ATOM 3426 O O . ALA B 1 129 ? -9.968 40.666 62.654 1.00 35.92 129 ALA B O 1
ATOM 3428 N N . VAL B 1 130 ? -8.084 40.870 61.427 1.00 35.25 130 VAL B N 1
ATOM 3429 C CA . VAL B 1 130 ? -7.175 40.136 62.279 1.00 34.79 130 VAL B CA 1
ATOM 3430 C C . VAL B 1 130 ? -5.918 40.977 62.356 1.00 34.86 130 VAL B C 1
ATOM 3431 O O . VAL B 1 130 ? -5.319 41.309 61.307 1.00 35.67 130 VAL B O 1
ATOM 3435 N N . VAL B 1 131 ? -5.546 41.361 63.577 1.00 35.47 131 VAL B N 1
ATOM 3436 C CA . VAL B 1 131 ? -4.448 42.314 63.823 1.00 35.35 131 VAL B CA 1
ATOM 3437 C C . VAL B 1 131 ? -3.439 41.782 64.832 1.00 35.54 131 VAL B C 1
ATOM 3438 O O . VAL B 1 131 ? -3.736 40.954 65.675 1.00 35.30 131 VAL B O 1
ATOM 3442 N N . LEU B 1 132 ? -2.218 42.251 64.718 1.00 35.93 132 LEU B N 1
ATOM 3443 C CA . LEU B 1 132 ? -1.191 41.929 65.665 1.00 36.61 132 LEU B CA 1
ATOM 3444 C C . LEU B 1 132 ? -1.043 43.097 66.652 1.00 37.40 132 LEU B C 1
ATOM 3445 O O . LEU B 1 132 ? -0.831 44.242 66.263 1.00 36.31 132 LEU B O 1
ATOM 3450 N N . LYS B 1 133 ? -1.237 42.803 67.938 1.00 38.10 133 LYS B N 1
ATOM 3451 C CA . LYS B 1 133 ? -0.842 43.729 69.007 1.00 38.93 133 LYS B CA 1
ATOM 3452 C C . LYS B 1 133 ? 0.480 43.289 69.687 1.00 39.51 133 LYS B C 1
ATOM 3453 O O . LYS B 1 133 ? 0.515 42.961 70.873 1.00 38.42 133 LYS B O 1
ATOM 3459 N N . ALA B 1 134 ? 1.557 43.300 68.884 1.00 40.06 134 ALA B N 1
ATOM 3460 C CA . ALA B 1 134 ? 2.933 43.203 69.354 1.00 40.93 134 ALA B CA 1
ATOM 3461 C C . ALA B 1 134 ? 3.854 44.010 68.415 1.00 42.67 134 ALA B C 1
ATOM 3462 O O . ALA B 1 134 ? 3.385 44.623 67.427 1.00 42.01 134 ALA B O 1
ATOM 3464 N N . GLU B 1 135 ? 5.156 44.018 68.717 1.00 43.91 135 GLU B N 1
ATOM 3465 C CA . GLU B 1 135 ? 6.087 44.922 68.027 1.00 44.88 135 GLU B CA 1
ATOM 3466 C C . GLU B 1 135 ? 6.399 44.335 66.679 1.00 45.11 135 GLU B C 1
ATOM 3467 O O . GLU B 1 135 ? 6.316 45.008 65.646 1.00 45.06 135 GLU B O 1
ATOM 3473 N N . ASN B 1 136 ? 6.777 43.062 66.722 1.00 45.41 136 ASN B N 1
ATOM 3474 C CA . ASN B 1 136 ? 7.043 42.318 65.542 1.00 44.34 136 ASN B CA 1
ATOM 3475 C C . ASN B 1 136 ? 6.103 41.096 65.392 1.00 43.84 136 ASN B C 1
ATOM 3476 O O . ASN B 1 136 ? 5.237 40.793 66.265 1.00 43.48 136 ASN B O 1
ATOM 3481 N N . ASN B 1 137 ? 6.293 40.433 64.248 1.00 42.59 137 ASN B N 1
ATOM 3482 C CA . ASN B 1 137 ? 5.424 39.434 63.680 1.00 41.61 137 ASN B CA 1
ATOM 3483 C C . ASN B 1 137 ? 6.253 38.229 63.275 1.00 40.69 137 ASN B C 1
ATOM 3484 O O . ASN B 1 137 ? 6.489 38.017 62.080 1.00 40.44 137 ASN B O 1
ATOM 3489 N N . PRO B 1 138 ? 6.689 37.405 64.255 1.00 40.29 138 PRO B N 1
ATOM 3490 C CA . PRO B 1 138 ? 7.658 36.353 63.944 1.00 40.50 138 PRO B CA 1
ATOM 3491 C C . PRO B 1 138 ? 7.129 35.147 63.185 1.00 40.75 138 PRO B C 1
ATOM 3492 O O . PRO B 1 138 ? 5.963 34.719 63.389 1.00 41.24 138 PRO B O 1
ATOM 3496 N N . ALA B 1 139 ? 8.008 34.554 62.384 1.00 40.49 139 ALA B N 1
ATOM 3497 C CA . ALA B 1 139 ? 7.739 33.304 61.706 1.00 40.47 139 ALA B CA 1
ATOM 3498 C C . ALA B 1 139 ? 7.626 32.232 62.772 1.00 40.63 139 ALA B C 1
ATOM 3499 O O . ALA B 1 139 ? 8.286 32.333 63.801 1.00 41.34 139 ALA B O 1
ATOM 3501 N N . LEU B 1 140 ? 6.766 31.243 62.529 1.00 40.60 140 LEU B N 1
ATOM 3502 C CA . LEU B 1 140 ? 6.469 30.142 63.455 1.00 40.26 140 LEU B CA 1
ATOM 3503 C C . LEU B 1 140 ? 7.262 28.880 63.128 1.00 40.05 140 LEU B C 1
ATOM 3504 O O . LEU B 1 140 ? 7.652 28.682 61.993 1.00 38.84 140 LEU B O 1
ATOM 3509 N N . GLY B 1 141 ? 7.445 28.009 64.119 1.00 40.72 141 GLY B N 1
ATOM 3510 C CA . GLY B 1 141 ? 8.020 26.681 63.927 1.00 42.33 141 GLY B CA 1
ATOM 3511 C C . GLY B 1 141 ? 6.962 25.655 63.587 1.00 43.53 141 GLY B C 1
ATOM 3512 O O . GLY B 1 141 ? 5.849 26.032 63.248 1.00 43.28 141 GLY B O 1
ATOM 3513 N N . LYS B 1 142 ? 7.299 24.358 63.616 1.00 45.50 142 LYS B N 1
ATOM 3514 C CA . LYS B 1 142 ? 6.282 23.315 63.346 1.00 46.77 142 LYS B CA 1
ATOM 3515 C C . LYS B 1 142 ? 5.413 23.279 64.583 1.00 48.42 142 LYS B C 1
ATOM 3516 O O . LYS B 1 142 ? 5.905 23.046 65.669 1.00 49.91 142 LYS B O 1
ATOM 3522 N N . ILE B 1 143 ? 4.136 23.575 64.432 1.00 50.24 143 ILE B N 1
ATOM 3523 C CA . ILE B 1 143 ? 3.170 23.375 65.502 1.00 50.70 143 ILE B CA 1
ATOM 3524 C C . ILE B 1 143 ? 2.296 22.242 65.023 1.00 51.92 143 ILE B C 1
ATOM 3525 O O . ILE B 1 143 ? 1.755 22.324 63.928 1.00 52.74 143 ILE B O 1
ATOM 3530 N N . ASP B 1 144 ? 2.165 21.177 65.803 1.00 53.21 144 ASP B N 1
ATOM 3531 C CA . ASP B 1 144 ? 1.239 20.104 65.432 1.00 54.04 144 ASP B CA 1
ATOM 3532 C C . ASP B 1 144 ? -0.151 20.407 65.950 1.00 54.86 144 ASP B C 1
ATOM 3533 O O . ASP B 1 144 ? -0.315 20.857 67.100 1.00 54.32 144 ASP B O 1
ATOM 3538 N N . ILE B 1 145 ? -1.140 20.191 65.080 1.00 55.39 145 ILE B N 1
ATOM 3539 C CA . ILE B 1 145 ? -2.540 20.291 65.479 1.00 55.81 145 ILE B CA 1
ATOM 3540 C C . ILE B 1 145 ? -3.174 18.868 65.477 1.00 56.21 145 ILE B C 1
ATOM 3541 O O . ILE B 1 145 ? -3.222 18.186 64.449 1.00 55.99 145 ILE B O 1
ATOM 3546 N N . GLU B 1 146 ? -3.642 18.433 66.646 1.00 56.47 146 GLU B N 1
ATOM 3547 C CA . GLU B 1 146 ? -4.187 17.094 66.817 1.00 56.58 146 GLU B CA 1
ATOM 3548 C C . GLU B 1 146 ? -5.633 17.040 66.328 1.00 56.76 146 GLU B C 1
ATOM 3549 O O . GLU B 1 146 ? -6.403 17.976 66.564 1.00 57.11 146 GLU B O 1
ATOM 3555 N N . PRO B 1 147 ? -6.022 15.934 65.669 1.00 56.45 147 PRO B N 1
ATOM 3556 C CA . PRO B 1 147 ? -7.461 15.649 65.466 1.00 55.29 147 PRO B CA 1
ATOM 3557 C C . PRO B 1 147 ? -8.301 16.022 66.677 1.00 54.05 147 PRO B C 1
ATOM 3558 O O . PRO B 1 147 ? -7.887 15.786 67.816 1.00 54.04 147 PRO B O 1
ATOM 3562 N N . GLY B 1 148 ? -9.461 16.617 66.419 1.00 52.64 148 GLY B N 1
ATOM 3563 C CA . GLY B 1 148 ? -10.371 17.044 67.472 1.00 51.02 148 GLY B CA 1
ATOM 3564 C C . GLY B 1 148 ? -10.102 18.452 68.022 1.00 49.48 148 GLY B C 1
ATOM 3565 O O . GLY B 1 148 ? -11.040 19.113 68.482 1.00 48.76 148 GLY B O 1
ATOM 3566 N N . GLU B 1 149 ? -8.842 18.914 67.969 1.00 47.00 149 GLU B N 1
ATOM 3567 C CA . GLU B 1 149 ? -8.501 20.249 68.486 1.00 45.25 149 GLU B CA 1
ATOM 3568 C C . GLU B 1 149 ? -9.384 21.300 67.851 1.00 41.34 149 GLU B C 1
ATOM 3569 O O . GLU B 1 149 ? -9.714 21.223 66.674 1.00 40.34 149 GLU B O 1
ATOM 3575 N N . THR B 1 150 ? -9.768 22.294 68.636 1.00 38.62 150 THR B N 1
ATOM 3576 C CA . THR B 1 150 ? -10.605 23.362 68.092 1.00 36.64 150 THR B CA 1
ATOM 3577 C C . THR B 1 150 ? -9.712 24.388 67.426 1.00 33.24 150 THR B C 1
ATOM 3578 O O . THR B 1 150 ? -8.499 24.404 67.629 1.00 32.59 150 THR B O 1
ATOM 3582 N N . VAL B 1 151 ? -10.336 25.276 66.673 1.00 30.98 151 VAL B N 1
ATOM 3583 C CA . VAL B 1 151 ? -9.657 26.396 66.096 1.00 29.27 151 VAL B CA 1
ATOM 3584 C C . VAL B 1 151 ? -9.038 27.304 67.176 1.00 28.73 151 VAL B C 1
ATOM 3585 O O . VAL B 1 151 ? -7.911 27.764 66.968 1.00 25.80 151 VAL B O 1
ATOM 3589 N N . TRP B 1 152 ? -9.714 27.474 68.329 1.00 26.25 152 TRP B N 1
ATOM 3590 C CA . TRP B 1 152 ? -9.221 28.354 69.362 1.00 27.30 152 TRP B CA 1
ATOM 3591 C C . TRP B 1 152 ? -7.998 27.727 70.026 1.00 27.35 152 TRP B C 1
ATOM 3592 O O . TRP B 1 152 ? -7.021 28.410 70.345 1.00 26.19 152 TRP B O 1
ATOM 3603 N N . GLN B 1 153 ? -8.077 26.429 70.265 1.00 27.63 153 GLN B N 1
ATOM 3604 C CA . GLN B 1 153 ? -6.945 25.707 70.829 1.00 29.27 153 GLN B CA 1
ATOM 3605 C C . GLN B 1 153 ? -5.725 25.820 69.962 1.00 28.10 153 GLN B C 1
ATOM 3606 O O . GLN B 1 153 ? -4.657 26.078 70.468 1.00 27.33 153 GLN B O 1
ATOM 3612 N N . ALA B 1 154 ? -5.917 25.643 68.662 1.00 28.12 154 ALA B N 1
ATOM 3613 C CA . ALA B 1 154 ? -4.851 25.783 67.690 1.00 28.11 154 ALA B CA 1
ATOM 3614 C C . ALA B 1 154 ? -4.275 27.192 67.678 1.00 27.46 154 ALA B C 1
ATOM 3615 O O . ALA B 1 154 ? -3.063 27.362 67.730 1.00 26.48 154 ALA B O 1
ATOM 3617 N N . LEU B 1 155 ? -5.148 28.197 67.609 1.00 27.35 155 LEU B N 1
ATOM 3618 C CA . LEU B 1 155 ? -4.726 29.571 67.635 1.00 27.68 155 LEU B CA 1
ATOM 3619 C C . LEU B 1 155 ? -3.944 29.920 68.920 1.00 27.81 155 LEU B C 1
ATOM 3620 O O . LEU B 1 155 ? -2.934 30.672 68.885 1.00 26.29 155 LEU B O 1
ATOM 3625 N N . THR B 1 156 ? -4.433 29.411 70.052 1.00 27.42 156 THR B N 1
ATOM 3626 C CA . THR B 1 156 ? -3.766 29.625 71.361 1.00 28.08 156 THR B CA 1
ATOM 3627 C C . THR B 1 156 ? -2.358 29.017 71.366 1.00 29.35 156 THR B C 1
ATOM 3628 O O . THR B 1 156 ? -1.429 29.674 71.781 1.00 28.64 156 THR B O 1
ATOM 3632 N N . HIS B 1 157 ? -2.215 27.774 70.904 1.00 31.14 157 HIS B N 1
ATOM 3633 C CA . HIS B 1 157 ? -0.919 27.133 70.823 1.00 32.77 157 HIS B CA 1
ATOM 3634 C C . HIS B 1 157 ? 0.068 27.921 69.920 1.00 32.96 157 HIS B C 1
ATOM 3635 O O . HIS B 1 157 ? 1.200 28.212 70.306 1.00 33.31 157 HIS B O 1
ATOM 3642 N N . ILE B 1 158 ? -0.393 28.294 68.729 1.00 32.29 158 ILE B N 1
ATOM 3643 C CA . ILE B 1 158 ? 0.363 29.100 67.818 1.00 32.80 158 ILE B CA 1
ATOM 3644 C C . ILE B 1 158 ? 0.852 30.409 68.450 1.00 32.23 158 ILE B C 1
ATOM 3645 O O . ILE B 1 158 ? 2.053 30.661 68.485 1.00 31.96 158 ILE B O 1
ATOM 3650 N N . ALA B 1 159 ? -0.085 31.233 68.885 1.00 30.89 159 ALA B N 1
ATOM 3651 C CA . ALA B 1 159 ? 0.188 32.469 69.554 1.00 31.89 159 ALA B CA 1
ATOM 3652 C C . ALA B 1 159 ? 1.115 32.224 70.744 1.00 31.84 159 ALA B C 1
ATOM 3653 O O . ALA B 1 159 ? 2.110 32.900 70.875 1.00 31.12 159 ALA B O 1
ATOM 3655 N N . ASN B 1 160 ? 0.792 31.241 71.593 1.00 32.68 160 ASN B N 1
ATOM 3656 C CA . ASN B 1 160 ? 1.563 31.047 72.817 1.00 33.34 160 ASN B CA 1
ATOM 3657 C C . ASN B 1 160 ? 3.002 30.680 72.451 1.00 33.56 160 ASN B C 1
ATOM 3658 O O . ASN B 1 160 ? 3.937 31.156 73.092 1.00 34.46 160 ASN B O 1
ATOM 3663 N N . SER B 1 161 ? 3.187 29.906 71.372 1.00 33.58 161 SER B N 1
ATOM 3664 C CA . SER B 1 161 ? 4.528 29.493 70.920 1.00 32.14 161 SER B CA 1
ATOM 3665 C C . SER B 1 161 ? 5.494 30.630 70.752 1.00 31.70 161 SER B C 1
ATOM 3666 O O . SER B 1 161 ? 6.664 30.394 70.923 1.00 32.23 161 SER B O 1
ATOM 3669 N N . VAL B 1 162 ? 5.019 31.834 70.400 1.00 31.63 162 VAL B N 1
ATOM 3670 C CA . VAL B 1 162 ? 5.867 33.009 70.306 1.00 30.79 162 VAL B CA 1
ATOM 3671 C C . VAL B 1 162 ? 5.552 34.036 71.399 1.00 30.61 162 VAL B C 1
ATOM 3672 O O . VAL B 1 162 ? 5.600 35.228 71.156 1.00 28.70 162 VAL B O 1
ATOM 3676 N N . GLY B 1 163 ? 5.144 33.585 72.600 1.00 31.81 163 GLY B N 1
ATOM 3677 C CA . GLY B 1 163 ? 4.886 34.512 73.703 1.00 31.30 163 GLY B CA 1
ATOM 3678 C C . GLY B 1 163 ? 3.659 35.413 73.602 1.00 32.63 163 GLY B C 1
ATOM 3679 O O . GLY B 1 163 ? 3.567 36.458 74.286 1.00 32.40 163 GLY B O 1
ATOM 3680 N N . LEU B 1 164 ? 2.699 35.030 72.754 1.00 31.76 164 LEU B N 1
ATOM 3681 C CA . LEU B 1 164 ? 1.516 35.879 72.576 1.00 30.85 164 LEU B CA 1
ATOM 3682 C C . LEU B 1 164 ? 0.258 35.104 72.901 1.00 29.43 164 LEU B C 1
ATOM 3683 O O . LEU B 1 164 ? 0.335 33.957 73.297 1.00 29.86 164 LEU B O 1
ATOM 3688 N N . HIS B 1 165 ? -0.875 35.779 72.751 1.00 28.38 165 HIS B N 1
ATOM 3689 C CA . HIS B 1 165 ? -2.180 35.256 73.104 1.00 27.46 165 HIS B CA 1
ATOM 3690 C C . HIS B 1 165 ? -3.276 35.848 72.216 1.00 26.24 165 HIS B C 1
ATOM 3691 O O . HIS B 1 165 ? -3.123 36.970 71.723 1.00 25.56 165 HIS B O 1
ATOM 3698 N N . PRO B 1 166 ? -4.325 35.054 71.944 1.00 25.95 166 PRO B N 1
ATOM 3699 C CA . PRO B 1 166 ? -5.489 35.522 71.178 1.00 26.63 166 PRO B CA 1
ATOM 3700 C C . PRO B 1 166 ? -6.676 36.040 71.964 1.00 26.75 166 PRO B C 1
ATOM 3701 O O . PRO B 1 166 ? -7.022 35.488 73.010 1.00 25.02 166 PRO B O 1
ATOM 3705 N N . TRP B 1 167 ? -7.330 37.042 71.389 1.00 27.31 167 TRP B N 1
ATOM 3706 C CA . TRP B 1 167 ? -8.580 37.566 71.928 1.00 27.85 167 TRP B CA 1
ATOM 3707 C C . TRP B 1 167 ? -9.285 38.432 70.919 1.00 28.01 167 TRP B C 1
ATOM 3708 O O . TRP B 1 167 ? -8.679 38.958 69.962 1.00 26.84 167 TRP B O 1
ATOM 3719 N N . LEU B 1 168 ? -10.575 38.533 71.130 1.00 27.74 168 LEU B N 1
ATOM 3720 C CA . LEU B 1 168 ? -11.452 39.366 70.360 1.00 29.04 168 LEU B CA 1
ATOM 3721 C C . LEU B 1 168 ? -11.566 40.682 71.074 1.00 28.62 168 LEU B C 1
ATOM 3722 O O . LEU B 1 168 ? -11.781 40.727 72.285 1.00 28.79 168 LEU B O 1
ATOM 3727 N N . GLU B 1 169 ? -11.439 41.747 70.300 1.00 29.64 169 GLU B N 1
ATOM 3728 C CA . GLU B 1 169 ? -11.704 43.100 70.753 1.00 30.71 169 GLU B CA 1
ATOM 3729 C C . GLU B 1 169 ? -13.173 43.430 70.617 1.00 29.49 169 GLU B C 1
ATOM 3730 O O . GLU B 1 169 ? -13.911 42.705 69.973 1.00 29.46 169 GLU B O 1
ATOM 3736 N N . PRO B 1 170 ? -13.632 44.502 71.287 1.00 30.00 170 PRO B N 1
ATOM 3737 C CA . PRO B 1 170 ? -15.030 44.890 71.215 1.00 30.11 170 PRO B CA 1
ATOM 3738 C C . PRO B 1 170 ? -15.689 44.999 69.816 1.00 30.33 170 PRO B C 1
ATOM 3739 O O . PRO B 1 170 ? -16.859 44.669 69.698 1.00 29.46 170 PRO B O 1
ATOM 3743 N N . ASP B 1 171 ? -14.972 45.476 68.787 1.00 31.13 171 ASP B N 1
ATOM 3744 C CA . ASP B 1 171 ? -15.541 45.614 67.422 1.00 31.60 171 ASP B CA 1
ATOM 3745 C C . ASP B 1 171 ? -15.457 44.333 66.599 1.00 32.39 171 ASP B C 1
ATOM 3746 O O . ASP B 1 171 ? -15.785 44.368 65.419 1.00 32.99 171 ASP B O 1
ATOM 3751 N N . GLY B 1 172 ? -15.004 43.218 67.210 1.00 32.88 172 GLY B N 1
ATOM 3752 C CA . GLY B 1 172 ? -14.968 41.922 66.552 1.00 30.93 172 GLY B CA 1
ATOM 3753 C C . GLY B 1 172 ? -13.652 41.623 65.866 1.00 30.21 172 GLY B C 1
ATOM 3754 O O . GLY B 1 172 ? -13.547 40.662 65.118 1.00 29.92 172 GLY B O 1
ATOM 3755 N N . THR B 1 173 ? -12.640 42.433 66.118 1.00 29.81 173 THR B N 1
ATOM 3756 C CA . THR B 1 173 ? -11.329 42.232 65.515 1.00 29.73 173 THR B CA 1
ATOM 3757 C C . THR B 1 173 ? -10.675 41.156 66.360 1.00 29.09 173 THR B C 1
ATOM 3758 O O . THR B 1 173 ? -10.750 41.201 67.576 1.00 29.67 173 THR B O 1
ATOM 3762 N N . LEU B 1 174 ? -10.061 40.187 65.715 1.00 28.43 174 LEU B N 1
ATOM 3763 C CA . LEU B 1 174 ? -9.281 39.175 66.387 1.00 28.62 174 LEU B CA 1
ATOM 3764 C C . LEU B 1 174 ? -7.880 39.677 66.554 1.00 28.58 174 LEU B C 1
ATOM 3765 O O . LEU B 1 174 ? -7.258 40.151 65.584 1.00 27.55 174 LEU B O 1
ATOM 3770 N N . VAL B 1 175 ? -7.364 39.606 67.772 1.00 29.08 175 VAL B N 1
ATOM 3771 C CA . VAL B 1 175 ? -5.971 39.951 67.932 1.00 30.11 175 VAL B CA 1
ATOM 3772 C C . VAL B 1 175 ? -5.130 38.804 68.426 1.00 30.12 175 VAL B C 1
ATOM 3773 O O . VAL B 1 175 ? -5.596 37.983 69.225 1.00 28.39 175 VAL B O 1
ATOM 3777 N N . VAL B 1 176 ? -3.894 38.781 67.935 1.00 28.94 176 VAL B N 1
ATOM 3778 C CA . VAL B 1 176 ? -2.858 37.999 68.543 1.00 30.86 176 VAL B CA 1
ATOM 3779 C C . VAL B 1 176 ? -1.832 39.022 68.996 1.00 31.56 176 VAL B C 1
ATOM 3780 O O . VAL B 1 176 ? -1.455 39.893 68.225 1.00 30.73 176 VAL B O 1
ATOM 3784 N N . GLY B 1 177 ? -1.427 38.934 70.268 1.00 32.81 177 GLY B N 1
ATOM 3785 C CA . GLY B 1 177 ? -0.751 40.039 70.932 1.00 32.84 177 GLY B CA 1
ATOM 3786 C C . GLY B 1 177 ? -0.407 39.819 72.410 1.00 33.46 177 GLY B C 1
ATOM 3787 O O . GLY B 1 177 ? -0.413 38.688 72.941 1.00 32.72 177 GLY B O 1
ATOM 3788 N N . GLY B 1 178 ? -0.063 40.925 73.060 1.00 33.66 178 GLY B N 1
ATOM 3789 C CA . GLY B 1 178 ? 0.198 40.921 74.473 1.00 35.31 178 GLY B CA 1
ATOM 3790 C C . GLY B 1 178 ? -0.006 42.298 75.038 1.00 35.73 178 GLY B C 1
ATOM 3791 O O . GLY B 1 178 ? -0.426 43.220 74.340 1.00 36.02 178 GLY B O 1
ATOM 3792 N N . ALA B 1 179 ? 0.301 42.456 76.300 1.00 37.03 179 ALA B N 1
ATOM 3793 C CA . ALA B 1 179 ? 0.072 43.701 76.997 1.00 38.40 179 ALA B CA 1
ATOM 3794 C C . ALA B 1 179 ? 1.082 44.817 76.668 1.00 39.57 179 ALA B C 1
ATOM 3795 O O . ALA B 1 179 ? 2.230 44.560 76.472 1.00 38.62 179 ALA B O 1
ATOM 3797 N N . ASP B 1 180 ? 0.609 46.049 76.588 1.00 42.59 180 ASP B N 1
ATOM 3798 C CA . ASP B 1 180 ? 1.448 47.224 76.486 1.00 43.09 180 ASP B CA 1
ATOM 3799 C C . ASP B 1 180 ? 1.463 47.841 77.864 1.00 44.53 180 ASP B C 1
ATOM 3800 O O . ASP B 1 180 ? 0.480 48.375 78.321 1.00 46.24 180 ASP B O 1
ATOM 3805 N N . TYR B 1 181 ? 2.595 47.748 78.519 1.00 45.49 181 TYR B N 1
ATOM 3806 C CA . TYR B 1 181 ? 2.745 48.233 79.851 1.00 45.54 181 TYR B CA 1
ATOM 3807 C C . TYR B 1 181 ? 3.304 49.632 79.804 1.00 46.87 181 TYR B C 1
ATOM 3808 O O . TYR B 1 181 ? 3.623 50.213 80.795 1.00 46.84 181 TYR B O 1
ATOM 3817 N N . SER B 1 182 ? 3.384 50.170 78.617 1.00 48.39 182 SER B N 1
ATOM 3818 C CA . SER B 1 182 ? 3.871 51.499 78.454 1.00 50.06 182 SER B CA 1
ATOM 3819 C C . SER B 1 182 ? 2.765 52.506 78.666 1.00 50.99 182 SER B C 1
ATOM 3820 O O . SER B 1 182 ? 2.999 53.580 79.141 1.00 51.70 182 SER B O 1
ATOM 3823 N N . SER B 1 183 ? 1.540 52.163 78.326 1.00 52.61 183 SER B N 1
ATOM 3824 C CA . SER B 1 183 ? 0.477 53.129 78.496 1.00 53.11 183 SER B CA 1
ATOM 3825 C C . SER B 1 183 ? 0.232 53.388 79.956 1.00 53.70 183 SER B C 1
ATOM 3826 O O . SER B 1 183 ? 0.131 52.470 80.751 1.00 53.80 183 SER B O 1
ATOM 3829 N N . PRO B 1 184 ? 0.162 54.661 80.311 1.00 53.86 184 PRO B N 1
ATOM 3830 C CA . PRO B 1 184 ? 0.089 55.016 81.734 1.00 53.07 184 PRO B CA 1
ATOM 3831 C C . PRO B 1 184 ? -1.248 54.646 82.317 1.00 52.38 184 PRO B C 1
ATOM 3832 O O . PRO B 1 184 ? -2.230 54.667 81.599 1.00 52.60 184 PRO B O 1
ATOM 3836 N N . PRO B 1 185 ? -1.292 54.325 83.617 1.00 51.73 185 PRO B N 1
ATOM 3837 C CA . PRO B 1 185 ? -2.549 53.974 84.248 1.00 51.69 185 PRO B CA 1
ATOM 3838 C C . PRO B 1 185 ? -3.620 54.992 83.905 1.00 51.60 185 PRO B C 1
ATOM 3839 O O . PRO B 1 185 ? -3.333 56.184 83.827 1.00 52.69 185 PRO B O 1
ATOM 3843 N N . VAL B 1 186 ? -4.841 54.523 83.730 1.00 50.95 186 VAL B N 1
ATOM 3844 C CA . VAL B 1 186 ? -5.903 55.301 83.109 1.00 50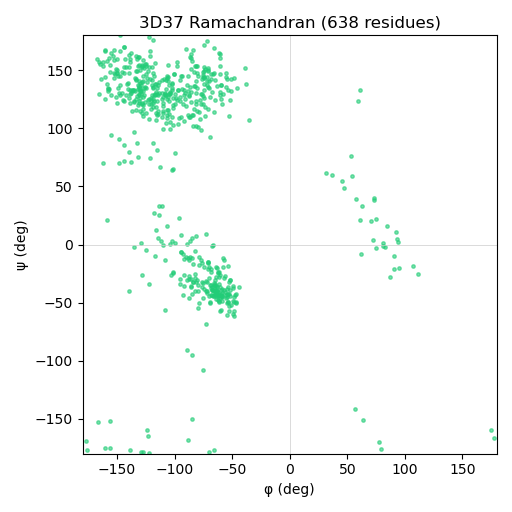.61 186 VAL B CA 1
ATOM 3845 C C . VAL B 1 186 ? -6.995 55.705 84.142 1.00 50.62 186 VAL B C 1
ATOM 3846 O O . VAL B 1 186 ? -7.991 56.382 83.821 1.00 51.30 186 VAL B O 1
ATOM 3850 N N . ALA B 1 187 ? -6.789 55.286 85.386 1.00 49.39 187 ALA B N 1
ATOM 3851 C CA . ALA B 1 187 ? -7.668 55.636 86.482 1.00 48.47 187 ALA B CA 1
ATOM 3852 C C . ALA B 1 187 ? -6.904 55.308 87.744 1.00 47.21 187 ALA B C 1
ATOM 3853 O O . ALA B 1 187 ? -5.957 54.501 87.709 1.00 45.63 187 ALA B O 1
ATOM 3855 N N . THR B 1 188 ? -7.281 55.987 88.826 1.00 46.30 188 THR B N 1
ATOM 3856 C CA . THR B 1 188 ? -6.816 55.654 90.164 1.00 46.42 188 THR B CA 1
ATOM 3857 C C . THR B 1 188 ? -8.056 55.306 90.944 1.00 46.39 188 THR B C 1
ATOM 3858 O O . THR B 1 188 ? -9.071 56.010 90.852 1.00 47.17 188 THR B O 1
ATOM 3862 N N . LEU B 1 189 ? -7.985 54.229 91.705 1.00 45.35 189 LEU B N 1
ATOM 3863 C CA . LEU B 1 189 ? -9.107 53.811 92.519 1.00 45.37 189 LEU B CA 1
ATOM 3864 C C . LEU B 1 189 ? -8.656 53.696 93.952 1.00 44.69 189 LEU B C 1
ATOM 3865 O O . LEU B 1 189 ? -7.607 53.111 94.229 1.00 44.98 189 LEU B O 1
ATOM 3870 N N . CYS B 1 190 ? -9.459 54.218 94.871 1.00 44.13 190 CYS B N 1
ATOM 3871 C CA . CYS B 1 190 ? -9.117 54.145 96.272 1.00 44.80 190 CYS B CA 1
ATOM 3872 C C . CYS B 1 190 ? -10.241 53.584 97.118 1.00 44.08 190 CYS B C 1
ATOM 3873 O O . CYS B 1 190 ? -11.407 53.623 96.757 1.00 43.81 190 CYS B O 1
ATOM 3876 N N . TRP B 1 191 ? -9.825 53.013 98.230 1.00 44.27 191 TRP B N 1
ATOM 3877 C CA . TRP B 1 191 ? -10.681 52.554 99.295 1.00 46.25 191 TRP B CA 1
ATOM 3878 C C . TRP B 1 191 ? -10.607 53.526 100.479 1.00 47.49 191 TRP B C 1
ATOM 3879 O O . TRP B 1 191 ? -9.524 53.945 100.879 1.00 47.36 191 TRP B O 1
ATOM 3890 N N . SER B 1 192 ? -11.756 53.822 101.072 1.00 49.81 192 SER B N 1
ATOM 3891 C CA . SER B 1 192 ? -11.797 54.654 102.271 1.00 51.44 192 SER B CA 1
ATOM 3892 C C . SER B 1 192 ? -13.175 54.453 102.814 1.00 52.92 192 SER B C 1
ATOM 3893 O O . SER B 1 192 ? -14.156 54.557 102.058 1.00 53.02 192 SER B O 1
ATOM 3896 N N . ARG B 1 193 ? -13.239 54.145 104.096 1.00 54.75 193 ARG B N 1
ATOM 3897 C CA . ARG B 1 193 ? -14.455 54.205 104.885 1.00 56.24 193 ARG B CA 1
ATOM 3898 C C . ARG B 1 193 ? -14.787 55.660 105.315 1.00 57.27 193 ARG B C 1
ATOM 3899 O O . ARG B 1 193 ? -15.926 55.975 105.636 1.00 58.49 193 ARG B O 1
ATOM 3907 N N . THR B 1 194 ? -13.801 56.555 105.253 1.00 57.85 194 THR B N 1
ATOM 3908 C CA . THR B 1 194 ? -14.067 57.985 105.371 1.00 57.47 194 THR B CA 1
ATOM 3909 C C . THR B 1 194 ? -14.352 58.632 104.044 1.00 58.62 194 THR B C 1
ATOM 3910 O O . THR B 1 194 ? -15.490 58.619 103.619 1.00 60.09 194 THR B O 1
ATOM 3914 N N . ASP B 1 195 ? -13.295 59.132 103.394 1.00 58.49 195 ASP B N 1
ATOM 3915 C CA . ASP B 1 195 ? -13.273 59.848 102.109 1.00 58.07 195 ASP B CA 1
ATOM 3916 C C . ASP B 1 195 ? -14.267 59.407 101.040 1.00 57.82 195 ASP B C 1
ATOM 3917 O O . ASP B 1 195 ? -14.145 58.374 100.439 1.00 58.39 195 ASP B O 1
ATOM 3922 N N . SER B 1 196 ? -15.271 60.204 100.797 1.00 57.48 196 SER B N 1
ATOM 3923 C CA . SER B 1 196 ? -16.287 59.804 99.850 1.00 57.11 196 SER B CA 1
ATOM 3924 C C . SER B 1 196 ? -15.885 59.917 98.371 1.00 56.31 196 SER B C 1
ATOM 3925 O O . SER B 1 196 ? -16.545 59.352 97.535 1.00 56.11 196 SER B O 1
ATOM 3928 N N . ARG B 1 197 ? -14.811 60.647 98.063 1.00 55.96 197 ARG B N 1
ATOM 3929 C CA . ARG B 1 197 ? -14.189 60.602 96.704 1.00 55.54 197 ARG B CA 1
ATOM 3930 C C . ARG B 1 197 ? -13.852 59.151 96.256 1.00 54.30 197 ARG B C 1
ATOM 3931 O O . ARG B 1 197 ? -13.607 58.897 95.072 1.00 54.57 197 ARG B O 1
ATOM 3939 N N . CYS B 1 198 ? -13.785 58.219 97.205 1.00 52.73 198 CYS B N 1
ATOM 3940 C CA . CYS B 1 198 ? -13.347 56.844 96.915 1.00 51.11 198 CYS B CA 1
ATOM 3941 C C . CYS B 1 198 ? -14.469 55.951 96.379 1.00 49.32 198 CYS B C 1
ATOM 3942 O O . CYS B 1 198 ? -15.565 55.858 96.923 1.00 49.61 198 CYS B O 1
ATOM 3945 N N . ASN B 1 199 ? -14.094 55.205 95.362 1.00 47.57 199 ASN B N 1
ATOM 3946 C CA . ASN B 1 199 ? -14.951 54.644 94.352 1.00 45.93 199 ASN B CA 1
ATOM 3947 C C . ASN B 1 199 ? -15.247 53.126 94.603 1.00 44.70 199 ASN B C 1
ATOM 3948 O O . ASN B 1 199 ? -16.240 52.545 94.116 1.00 43.71 199 ASN B O 1
ATOM 3953 N N . ILE B 1 200 ? -14.343 52.483 95.334 1.00 42.49 200 ILE B N 1
ATOM 3954 C CA . ILE B 1 200 ? -14.353 51.053 95.490 1.00 41.24 200 ILE B CA 1
ATOM 3955 C C . ILE B 1 200 ? -15.447 50.656 96.486 1.00 40.57 200 ILE B C 1
ATOM 3956 O O . ILE B 1 200 ? -15.383 51.055 97.647 1.00 39.73 200 ILE B O 1
ATOM 3961 N N . GLU B 1 201 ? -16.402 49.831 96.027 1.00 38.86 201 GLU B N 1
ATOM 3962 C CA . GLU B 1 201 ? -17.498 49.324 96.824 1.00 39.87 201 GLU B CA 1
ATOM 3963 C C . GLU B 1 201 ? -17.156 47.997 97.471 1.00 39.70 201 GLU B C 1
ATOM 3964 O O . GLU B 1 201 ? -17.515 47.719 98.612 1.00 36.83 201 GLU B O 1
ATOM 3970 N N . ARG B 1 202 ? -16.394 47.188 96.757 1.00 40.68 202 ARG B N 1
ATOM 3971 C CA . ARG B 1 202 ? -15.971 45.951 97.317 1.00 42.54 202 ARG B CA 1
ATOM 3972 C C . ARG B 1 202 ? -14.572 45.598 96.821 1.00 41.66 202 ARG B C 1
ATOM 3973 O O . ARG B 1 202 ? -14.158 45.986 95.697 1.00 39.65 202 ARG B O 1
ATOM 3981 N N . MET B 1 203 ? -13.823 44.911 97.677 1.00 42.56 203 MET B N 1
ATOM 3982 C CA . MET B 1 203 ? -12.455 44.453 97.337 1.00 44.02 203 MET B CA 1
ATOM 3983 C C . MET B 1 203 ? -12.171 43.042 97.847 1.00 43.50 203 MET B C 1
ATOM 3984 O O . MET B 1 203 ? -12.320 42.749 99.044 1.00 42.00 203 MET B O 1
ATOM 3989 N N . ASP B 1 204 ? -11.747 42.176 96.918 1.00 42.91 204 ASP B N 1
ATOM 3990 C CA . ASP B 1 204 ? -11.423 40.773 97.218 1.00 43.48 204 ASP B CA 1
ATOM 3991 C C . ASP B 1 204 ? -10.034 40.472 96.752 1.00 42.28 204 ASP B C 1
ATOM 3992 O O . ASP B 1 204 ? -9.716 40.676 95.597 1.00 41.25 204 ASP B O 1
ATOM 3997 N N . ILE B 1 205 ? -9.196 40.026 97.671 1.00 41.71 205 ILE B N 1
ATOM 3998 C CA . ILE B 1 205 ? -7.838 39.710 97.355 1.00 41.63 205 ILE B CA 1
ATOM 3999 C C . ILE B 1 205 ? -7.634 38.189 97.575 1.00 41.66 205 ILE B C 1
ATOM 4000 O O . ILE B 1 205 ? -7.996 37.657 98.620 1.00 41.36 205 ILE B O 1
ATOM 4005 N N . GLU B 1 206 ? -7.067 37.524 96.568 1.00 40.71 206 GLU B N 1
ATOM 4006 C CA . GLU B 1 206 ? -6.788 36.077 96.623 1.00 42.49 206 GLU B CA 1
ATOM 4007 C C . GLU B 1 206 ? -5.335 35.776 96.306 1.00 39.79 206 GLU B C 1
ATOM 4008 O O . GLU B 1 206 ? -4.767 36.230 95.312 1.00 38.13 206 GLU B O 1
ATOM 4014 N N . TRP B 1 207 ? -4.738 35.014 97.198 1.00 40.79 207 TRP B N 1
ATOM 4015 C CA . TRP B 1 207 ? -3.423 34.458 97.042 1.00 40.66 207 TRP B CA 1
ATOM 4016 C C . TRP B 1 207 ? -3.605 32.935 97.069 1.00 40.77 207 TRP B C 1
ATOM 4017 O O . TRP B 1 207 ? -4.297 32.403 97.898 1.00 39.18 207 TRP B O 1
ATOM 4028 N N . ASP B 1 208 ? -2.950 32.259 96.140 1.00 41.28 208 ASP B N 1
ATOM 4029 C CA . ASP B 1 208 ? -3.074 30.827 95.956 1.00 41.44 208 ASP B CA 1
ATOM 4030 C C . ASP B 1 208 ? -1.657 30.321 95.637 1.00 41.17 208 ASP B C 1
ATOM 4031 O O . ASP B 1 208 ? -0.931 30.920 94.820 1.00 37.78 208 ASP B O 1
ATOM 4036 N N . THR B 1 209 ? -1.268 29.244 96.300 1.00 41.81 209 THR B N 1
ATOM 4037 C CA . THR B 1 209 ? 0.045 28.652 96.079 1.00 42.64 209 THR B CA 1
ATOM 4038 C C . THR B 1 209 ? 0.048 27.409 95.205 1.00 42.26 209 THR B C 1
ATOM 4039 O O . THR B 1 209 ? 1.098 26.836 95.028 1.00 40.93 209 THR B O 1
ATOM 4043 N N . ASP B 1 210 ? -1.086 26.974 94.650 1.00 43.80 210 ASP B N 1
ATOM 4044 C CA . ASP B 1 210 ? -1.115 25.636 94.023 1.00 43.80 210 ASP B CA 1
ATOM 4045 C C . ASP B 1 210 ? -0.178 25.458 92.797 1.00 44.16 210 ASP B C 1
ATOM 4046 O O . ASP B 1 210 ? 0.167 24.322 92.457 1.00 41.99 210 ASP B O 1
ATOM 4051 N N . ASN B 1 211 ? 0.232 26.561 92.161 1.00 43.58 211 ASN B N 1
ATOM 4052 C CA . ASN B 1 211 ? 1.144 26.480 91.037 1.00 44.36 211 ASN B CA 1
ATOM 4053 C C . ASN B 1 211 ? 2.458 27.196 91.326 1.00 43.59 211 ASN B C 1
ATOM 4054 O O . ASN B 1 211 ? 3.132 27.645 90.410 1.00 41.65 211 ASN B O 1
ATOM 4059 N N . ARG B 1 212 ? 2.840 27.291 92.593 1.00 43.69 212 ARG B N 1
ATOM 4060 C CA . ARG B 1 212 ? 4.210 27.685 92.854 1.00 45.68 212 ARG B CA 1
ATOM 4061 C C . ARG B 1 212 ? 5.036 26.460 93.152 1.00 46.00 212 ARG B C 1
ATOM 4062 O O . ARG B 1 212 ? 4.704 25.664 94.014 1.00 45.95 212 ARG B O 1
ATOM 4070 N N . PHE B 1 213 ? 6.121 26.338 92.399 1.00 46.14 213 PHE B N 1
ATOM 4071 C CA . PHE B 1 213 ? 6.950 25.170 92.411 1.00 46.70 213 PHE B CA 1
ATOM 4072 C C . PHE B 1 213 ? 8.323 25.589 92.846 1.00 47.38 213 PHE B C 1
ATOM 4073 O O . PHE B 1 213 ? 8.709 26.756 92.716 1.00 47.77 213 PHE B O 1
ATOM 4081 N N . SER B 1 214 ? 9.024 24.637 93.442 1.00 48.64 214 SER B N 1
ATOM 4082 C CA . SER B 1 214 ? 10.347 24.858 94.000 1.00 49.27 214 SER B CA 1
ATOM 4083 C C . SER B 1 214 ? 11.386 24.670 92.894 1.00 49.74 214 SER B C 1
ATOM 4084 O O . SER B 1 214 ? 12.391 25.356 92.868 1.00 50.29 214 SER B O 1
ATOM 4087 N N . GLU B 1 215 ? 11.130 23.714 92.008 1.00 50.35 215 GLU B N 1
ATOM 4088 C CA . GLU B 1 215 ? 11.934 23.469 90.844 1.00 50.77 215 GLU B CA 1
ATOM 4089 C C . GLU B 1 215 ? 11.073 22.926 89.716 1.00 50.90 215 GLU B C 1
ATOM 4090 O O . GLU B 1 215 ? 10.292 21.997 89.918 1.00 51.20 215 GLU B O 1
ATOM 4096 N N . VAL B 1 216 ? 11.271 23.460 88.515 1.00 50.47 216 VAL B N 1
ATOM 4097 C CA . VAL B 1 216 ? 10.524 23.037 87.344 1.00 50.21 216 VAL B CA 1
ATOM 4098 C C . VAL B 1 216 ? 11.519 22.680 86.214 1.00 50.52 216 VAL B C 1
ATOM 4099 O O . VAL B 1 216 ? 12.328 23.521 85.792 1.00 49.91 216 VAL B O 1
ATOM 4103 N N . THR B 1 217 ? 11.451 21.419 85.772 1.00 50.88 217 THR B N 1
ATOM 4104 C CA . THR B 1 217 ? 12.237 20.905 84.679 1.00 51.11 217 THR B CA 1
ATOM 4105 C C . THR B 1 217 ? 11.399 20.832 83.406 1.00 51.40 217 THR B C 1
ATOM 4106 O O . THR B 1 217 ? 10.395 20.098 83.322 1.00 51.44 217 THR B O 1
ATOM 4110 N N . PHE B 1 218 ? 11.821 21.598 82.405 1.00 51.76 218 PHE B N 1
ATOM 4111 C CA . PHE B 1 218 ? 11.076 21.710 81.151 1.00 52.12 218 PHE B CA 1
ATOM 4112 C C . PHE B 1 218 ? 11.769 20.896 80.051 1.00 52.48 218 PHE B C 1
ATOM 4113 O O . PHE B 1 218 ? 12.987 21.016 79.852 1.00 52.59 218 PHE B O 1
ATOM 4121 N N . LEU B 1 219 ? 10.986 20.080 79.343 1.00 53.05 219 LEU B N 1
ATOM 4122 C CA . LEU B 1 219 ? 11.517 19.115 78.362 1.00 53.90 219 LEU B CA 1
ATOM 4123 C C . LEU B 1 219 ? 10.848 19.244 76.975 1.00 54.57 219 LEU B C 1
ATOM 4124 O O . LEU B 1 219 ? 9.609 19.311 76.856 1.00 54.87 219 LEU B O 1
ATOM 4129 N N . LEU B 1 234 ? 17.750 19.733 74.574 1.00 68.07 234 LEU B N 1
ATOM 4130 C CA . LEU B 1 234 ? 16.518 20.466 74.878 1.00 67.93 234 LEU B CA 1
ATOM 4131 C C . LEU B 1 234 ? 16.031 20.176 76.321 1.00 67.88 234 LEU B C 1
ATOM 4132 O O . LEU B 1 234 ? 15.087 19.407 76.536 1.00 68.00 234 LEU B O 1
ATOM 4137 N N . LYS B 1 235 ? 16.709 20.791 77.298 1.00 67.54 235 LYS B N 1
ATOM 4138 C CA . LYS B 1 235 ? 16.296 20.769 78.715 1.00 67.08 235 LYS B CA 1
ATOM 4139 C C . LYS B 1 235 ? 16.747 22.044 79.467 1.00 66.78 235 LYS B C 1
ATOM 4140 O O . LYS B 1 235 ? 17.940 22.376 79.466 1.00 66.23 235 LYS B O 1
ATOM 4146 N N . TRP B 1 236 ? 15.800 22.730 80.128 1.00 66.14 236 TRP B N 1
ATOM 4147 C CA . TRP B 1 236 ? 16.133 23.851 81.036 1.00 65.67 236 TRP B CA 1
ATOM 4148 C C . TRP B 1 236 ? 15.444 23.654 82.389 1.00 65.25 236 TRP B C 1
ATOM 4149 O O . TRP B 1 236 ? 14.243 23.373 82.442 1.00 65.40 236 TRP B O 1
ATOM 4160 N N . VAL B 1 237 ? 16.199 23.814 83.471 1.00 64.57 237 VAL B N 1
ATOM 4161 C CA . VAL B 1 237 ? 15.647 23.746 84.824 1.00 64.40 237 VAL B CA 1
ATOM 4162 C C . VAL B 1 237 ? 15.527 25.135 85.448 1.00 64.11 237 VAL B C 1
ATOM 4163 O O . VAL B 1 237 ? 16.472 25.921 85.429 1.00 63.94 237 VAL B O 1
ATOM 4167 N N . TYR B 1 238 ? 14.336 25.427 85.979 1.00 64.21 238 TYR B N 1
ATOM 4168 C CA . TYR B 1 238 ? 14.086 26.623 86.802 1.00 63.85 238 TYR B CA 1
ATOM 4169 C C . TYR B 1 238 ? 14.045 26.209 88.263 1.00 63.50 238 TYR B C 1
ATOM 4170 O O . TYR B 1 238 ? 13.469 25.173 88.594 1.00 63.03 238 TYR B O 1
ATOM 4179 N N . LYS B 1 239 ? 14.654 27.032 89.116 1.00 63.66 239 LYS B N 1
ATOM 4180 C CA . LYS B 1 239 ? 14.682 26.822 90.552 1.00 63.81 239 LYS B CA 1
ATOM 4181 C C . LYS B 1 239 ? 14.254 28.118 91.210 1.00 63.68 239 LYS B C 1
ATOM 4182 O O . LYS B 1 239 ? 14.694 29.193 90.822 1.00 63.01 239 LYS B O 1
ATOM 4188 N N . ASP B 1 240 ? 13.370 27.997 92.196 1.00 64.00 240 ASP B N 1
ATOM 4189 C CA . ASP B 1 240 ? 12.824 29.129 92.918 1.00 64.28 240 ASP B CA 1
ATOM 4190 C C . ASP B 1 240 ? 13.647 29.205 94.174 1.00 64.66 240 ASP B C 1
ATOM 4191 O O . ASP B 1 240 ? 13.701 28.205 94.906 1.00 64.88 240 ASP B O 1
ATOM 4196 N N . PRO B 1 241 ? 14.280 30.378 94.446 1.00 65.07 241 PRO B N 1
ATOM 4197 C CA . PRO B 1 241 ? 15.264 30.427 95.545 1.00 64.80 241 PRO B CA 1
ATOM 4198 C C . PRO B 1 241 ? 14.658 30.546 96.962 1.00 64.71 241 PRO B C 1
ATOM 4199 O O . PRO B 1 241 ? 15.216 29.986 97.916 1.00 65.09 241 PRO B O 1
ATOM 4203 N N . THR B 1 242 ? 13.545 31.266 97.091 1.00 64.08 242 THR B N 1
ATOM 4204 C CA . THR B 1 242 ? 12.865 31.453 98.380 1.00 63.48 242 THR B CA 1
ATOM 4205 C C . THR B 1 242 ? 11.938 30.283 98.780 1.00 62.73 242 THR B C 1
ATOM 4206 O O . THR B 1 242 ? 11.648 30.116 99.968 1.00 63.24 242 THR B O 1
ATOM 4210 N N . MET B 1 243 ? 11.440 29.522 97.797 1.00 61.61 243 MET B N 1
ATOM 4211 C CA . MET B 1 243 ? 10.713 28.257 98.047 1.00 60.25 243 MET B CA 1
ATOM 4212 C C . MET B 1 243 ? 11.563 27.370 98.942 1.00 59.24 243 MET B C 1
ATOM 4213 O O . MET B 1 243 ? 12.620 26.905 98.505 1.00 59.59 243 MET B O 1
ATOM 4218 N N . THR B 1 244 ? 11.122 27.170 100.184 1.00 57.44 244 THR B N 1
ATOM 4219 C CA . THR B 1 244 ? 11.742 26.215 101.105 1.00 56.31 244 THR B CA 1
ATOM 4220 C C . THR B 1 244 ? 11.156 24.783 100.953 1.00 55.27 244 THR B C 1
ATOM 4221 O O . THR B 1 244 ? 11.842 23.789 101.229 1.00 55.06 244 THR B O 1
ATOM 4225 N N . LEU B 1 245 ? 9.901 24.681 100.512 1.00 53.73 245 LEU B N 1
ATOM 4226 C CA . LEU B 1 245 ? 9.198 23.397 100.431 1.00 52.51 245 LEU B CA 1
ATOM 4227 C C . LEU B 1 245 ? 9.502 22.694 99.116 1.00 51.58 245 LEU B C 1
ATOM 4228 O O . LEU B 1 245 ? 9.729 23.351 98.085 1.00 51.35 245 LEU B O 1
ATOM 4233 N N . HIS B 1 246 ? 9.450 21.363 99.145 1.00 50.05 246 HIS B N 1
ATOM 4234 C CA . HIS B 1 246 ? 9.737 20.546 97.965 1.00 49.63 246 HIS B CA 1
ATOM 4235 C C . HIS B 1 246 ? 8.479 20.406 97.099 1.00 48.69 246 HIS B C 1
ATOM 4236 O O . HIS B 1 246 ? 7.505 19.773 97.504 1.00 47.47 246 HIS B O 1
ATOM 4243 N N . ARG B 1 247 ? 8.492 21.024 95.918 1.00 47.99 247 ARG B N 1
ATOM 4244 C CA . ARG B 1 247 ? 7.384 20.875 94.979 1.00 47.81 247 ARG B CA 1
ATOM 4245 C C . ARG B 1 247 ? 7.894 20.858 93.561 1.00 47.44 247 ARG B C 1
ATOM 4246 O O . ARG B 1 247 ? 7.681 21.819 92.825 1.00 46.31 247 ARG B O 1
ATOM 4254 N N . PRO B 1 248 ? 8.564 19.758 93.161 1.00 47.76 248 PRO B N 1
ATOM 4255 C CA . PRO B 1 248 ? 9.174 19.683 91.839 1.00 48.26 248 PRO B CA 1
ATOM 4256 C C . PRO B 1 248 ? 8.111 19.483 90.780 1.00 48.69 248 PRO B C 1
ATOM 4257 O O . PRO B 1 248 ? 7.045 18.924 91.061 1.00 49.14 248 PRO B O 1
ATOM 4261 N N . LYS B 1 249 ? 8.386 19.938 89.571 1.00 49.21 249 LYS B N 1
ATOM 4262 C CA . LYS B 1 249 ? 7.489 19.681 88.460 1.00 49.46 249 LYS B CA 1
ATOM 4263 C C . LYS B 1 249 ? 8.313 19.470 87.209 1.00 49.60 249 LYS B C 1
ATOM 4264 O O . LYS B 1 249 ? 9.405 19.993 87.089 1.00 49.05 249 LYS B O 1
ATOM 4270 N N . THR B 1 250 ? 7.768 18.703 86.282 1.00 50.27 250 THR B N 1
ATOM 4271 C CA . THR B 1 250 ? 8.390 18.487 84.989 1.00 51.42 250 THR B CA 1
ATOM 4272 C C . THR B 1 250 ? 7.361 18.749 83.924 1.00 52.50 250 THR B C 1
ATOM 4273 O O . THR B 1 250 ? 6.220 18.313 84.071 1.00 51.98 250 THR B O 1
ATOM 4277 N N . VAL B 1 251 ? 7.765 19.441 82.856 1.00 53.60 251 VAL B N 1
ATOM 4278 C CA . VAL B 1 251 ? 6.840 19.795 81.784 1.00 54.02 251 VAL B CA 1
ATOM 4279 C C . VAL B 1 251 ? 7.433 19.430 80.415 1.00 54.42 251 VAL B C 1
ATOM 4280 O O . VAL B 1 251 ? 8.613 19.666 80.163 1.00 53.15 251 VAL B O 1
ATOM 4284 N N . VAL B 1 252 ? 6.585 18.836 79.569 1.00 55.13 252 VAL B N 1
ATOM 4285 C CA . VAL B 1 252 ? 6.873 18.620 78.157 1.00 56.15 252 VAL B CA 1
ATOM 4286 C C . VAL B 1 252 ? 6.335 19.819 77.330 1.00 56.73 252 VAL B C 1
ATOM 4287 O O . VAL B 1 252 ? 5.119 19.963 77.140 1.00 56.92 252 VAL B O 1
ATOM 4291 N N . VAL B 1 253 ? 7.246 20.673 76.860 1.00 57.43 253 VAL B N 1
ATOM 4292 C CA . VAL B 1 253 ? 6.902 21.850 76.046 1.00 57.39 253 VAL B CA 1
ATOM 4293 C C . VAL B 1 253 ? 6.533 21.474 74.586 1.00 57.80 253 VAL B C 1
ATOM 4294 O O . VAL B 1 253 ? 7.246 20.737 73.875 1.00 57.52 253 VAL B O 1
ATOM 4298 N N . ASP B 1 257 ? 11.555 23.317 69.238 1.00 75.47 257 ASP B N 1
ATOM 4299 C CA . ASP B 1 257 ? 12.584 22.736 68.368 1.00 75.48 257 ASP B CA 1
ATOM 4300 C C . ASP B 1 257 ? 13.965 23.167 68.852 1.00 75.21 257 ASP B C 1
ATOM 4301 O O . ASP B 1 257 ? 14.815 22.326 69.142 1.00 75.42 257 ASP B O 1
ATOM 4306 N N . ASN B 1 258 ? 14.169 24.482 68.934 1.00 74.89 258 ASN B N 1
ATOM 4307 C CA . ASN B 1 258 ? 15.403 25.083 69.458 1.00 74.37 258 ASN B CA 1
ATOM 4308 C C . ASN B 1 258 ? 15.334 25.179 70.986 1.00 73.63 258 ASN B C 1
ATOM 4309 O O . ASN B 1 258 ? 14.239 25.165 71.557 1.00 73.57 258 ASN B O 1
ATOM 4314 N N . LEU B 1 259 ? 16.498 25.271 71.630 1.00 72.60 259 LEU B N 1
ATOM 4315 C CA . LEU B 1 259 ? 16.603 25.588 73.059 1.00 72.23 259 LEU B CA 1
ATOM 4316 C C . LEU B 1 259 ? 16.147 27.034 73.354 1.00 71.84 259 LEU B C 1
ATOM 4317 O O . LEU B 1 259 ? 15.486 27.292 74.369 1.00 71.73 259 LEU B O 1
ATOM 4322 N N . ALA B 1 260 ? 16.488 27.977 72.471 1.00 71.26 260 ALA B N 1
ATOM 4323 C CA . ALA B 1 260 ? 15.919 29.333 72.542 1.00 70.77 260 ALA B CA 1
ATOM 4324 C C . ALA B 1 260 ? 14.386 29.279 72.611 1.00 70.30 260 ALA B C 1
ATOM 4325 O O . ALA B 1 260 ? 13.757 30.054 73.344 1.00 70.18 260 ALA B O 1
ATOM 4327 N N . ALA B 1 261 ? 13.800 28.358 71.843 1.00 69.75 261 ALA B N 1
ATOM 4328 C CA . ALA B 1 261 ? 12.353 28.112 71.847 1.00 69.65 261 ALA B CA 1
ATOM 4329 C C . ALA B 1 261 ? 11.846 27.480 73.168 1.00 69.38 261 ALA B C 1
ATOM 4330 O O . ALA B 1 261 ? 10.662 27.621 73.506 1.00 69.63 261 ALA B O 1
ATOM 4332 N N . LEU B 1 262 ? 12.743 26.806 73.901 1.00 68.76 262 LEU B N 1
ATOM 4333 C CA . LEU B 1 262 ? 12.434 26.225 75.214 1.00 68.46 262 LEU B CA 1
ATOM 4334 C C . LEU B 1 262 ? 12.283 27.290 76.311 1.00 67.97 262 LEU B C 1
ATOM 4335 O O . LEU B 1 262 ? 11.180 27.473 76.820 1.00 67.85 262 LEU B O 1
ATOM 4340 N N . GLN B 1 263 ? 13.379 27.965 76.679 1.00 67.34 263 GLN B N 1
ATOM 4341 C CA . GLN B 1 263 ? 13.321 29.031 77.700 1.00 66.86 263 GLN B CA 1
ATOM 4342 C C . GLN B 1 263 ? 12.269 30.107 77.378 1.00 65.86 263 GLN B C 1
ATOM 4343 O O . GLN B 1 263 ? 11.621 30.602 78.276 1.00 65.46 263 GLN B O 1
ATOM 4349 N N . LYS B 1 264 ? 12.090 30.452 76.105 1.00 64.92 264 LYS B N 1
ATOM 4350 C CA . LYS B 1 264 ? 11.009 31.363 75.687 1.00 64.26 264 LYS B CA 1
ATOM 4351 C C . LYS B 1 264 ? 9.673 30.858 76.232 1.00 63.47 264 LYS B C 1
ATOM 4352 O O . LYS B 1 264 ? 8.972 31.563 76.973 1.00 63.31 264 LYS B O 1
ATOM 4358 N N . GLN B 1 265 ? 9.349 29.617 75.870 1.00 62.01 265 GLN B N 1
ATOM 4359 C CA . GLN B 1 265 ? 8.065 29.030 76.202 1.00 61.20 265 GLN B CA 1
ATOM 4360 C C . GLN B 1 265 ? 8.004 28.637 77.676 1.00 59.86 265 GLN B C 1
ATOM 4361 O O . GLN B 1 265 ? 6.977 28.825 78.321 1.00 60.28 265 GLN B O 1
ATOM 4367 N N . ALA B 1 266 ? 9.115 28.231 78.253 1.00 58.19 266 ALA B N 1
ATOM 4368 C CA . ALA B 1 266 ? 9.150 27.926 79.670 1.00 56.58 266 ALA B CA 1
ATOM 4369 C C . ALA B 1 266 ? 8.952 29.122 80.608 1.00 55.83 266 ALA B C 1
ATOM 4370 O O . ALA B 1 266 ? 8.322 29.021 81.644 1.00 56.82 266 ALA B O 1
ATOM 4372 N N . LYS B 1 267 ? 9.532 30.246 80.235 1.00 53.04 267 LYS B N 1
ATOM 4373 C CA . LYS B 1 267 ? 9.461 31.449 81.017 1.00 51.29 267 LYS B CA 1
ATOM 4374 C C . LYS B 1 267 ? 8.064 32.011 80.976 1.00 48.92 267 LYS B C 1
ATOM 4375 O O . LYS B 1 267 ? 7.633 32.657 81.881 1.00 47.90 267 LYS B O 1
ATOM 4381 N N . LYS B 1 268 ? 7.376 31.742 79.898 1.00 46.23 268 LYS B N 1
ATOM 4382 C CA . LYS B 1 268 ? 5.986 32.143 79.725 1.00 45.43 268 LYS B CA 1
ATOM 4383 C C . LYS B 1 268 ? 5.058 31.288 80.597 1.00 43.81 268 LYS B C 1
ATOM 4384 O O . LYS B 1 268 ? 4.081 31.804 81.153 1.00 42.24 268 LYS B O 1
ATOM 4390 N N . GLN B 1 269 ? 5.347 29.985 80.677 1.00 41.59 269 GLN B N 1
ATOM 4391 C CA . GLN B 1 269 ? 4.635 29.123 81.621 1.00 40.25 269 GLN B CA 1
ATOM 4392 C C . GLN B 1 269 ? 4.803 29.549 83.074 1.00 37.98 269 GLN B C 1
ATOM 4393 O O . GLN B 1 269 ? 3.822 29.556 83.823 1.00 36.33 269 GLN B O 1
ATOM 4399 N N . LEU B 1 270 ? 6.039 29.854 83.468 1.00 36.45 270 LEU B N 1
ATOM 4400 C CA . LEU B 1 270 ? 6.333 30.430 84.790 1.00 36.34 270 LEU B CA 1
ATOM 4401 C C . LEU B 1 270 ? 5.530 31.714 85.075 1.00 34.56 270 LEU B C 1
ATOM 4402 O O . LEU B 1 270 ? 4.978 31.882 86.158 1.00 33.59 270 LEU B O 1
ATOM 4407 N N . ALA B 1 271 ? 5.477 32.604 84.090 1.00 33.56 271 ALA B N 1
ATOM 4408 C CA . ALA B 1 271 ? 4.760 33.883 84.204 1.00 33.37 271 ALA B CA 1
ATOM 4409 C C . ALA B 1 271 ? 3.255 33.666 84.367 1.00 32.38 271 ALA B C 1
ATOM 4410 O O . ALA B 1 271 ? 2.589 34.288 85.214 1.00 31.86 271 ALA B O 1
ATOM 4412 N N . ASP B 1 272 ? 2.723 32.721 83.603 1.00 32.47 272 ASP B N 1
ATOM 4413 C CA . ASP B 1 272 ? 1.309 32.383 83.687 1.00 32.53 272 ASP B CA 1
ATOM 4414 C C . ASP B 1 272 ? 0.929 31.785 85.042 1.00 31.32 272 ASP B C 1
ATOM 4415 O O . ASP B 1 272 ? -0.069 32.152 85.579 1.00 29.41 272 ASP B O 1
ATOM 4420 N N . TRP B 1 273 ? 1.782 30.946 85.612 1.00 30.91 273 TRP B N 1
ATOM 4421 C CA . TRP B 1 273 ? 1.579 30.405 86.949 1.00 31.71 273 TRP B CA 1
ATOM 4422 C C . TRP B 1 273 ? 1.662 31.486 88.023 1.00 31.50 273 TRP B C 1
ATOM 4423 O O . TRP B 1 273 ? 0.895 31.469 88.977 1.00 30.62 273 TRP B O 1
ATOM 4434 N N . ARG B 1 274 ? 2.597 32.423 87.852 1.00 32.45 274 ARG B N 1
ATOM 4435 C CA . ARG B 1 274 ? 2.776 33.537 88.788 1.00 32.65 274 ARG B CA 1
ATOM 4436 C C . ARG B 1 274 ? 1.491 34.351 88.841 1.00 31.65 274 ARG B C 1
ATOM 4437 O O . ARG B 1 274 ? 1.019 34.686 89.897 1.00 30.51 274 ARG B O 1
ATOM 4445 N N . LEU B 1 275 ? 0.908 34.597 87.672 1.00 33.39 275 LEU B N 1
ATOM 4446 C CA . LEU B 1 275 ? -0.363 35.324 87.542 1.00 33.49 275 LEU B CA 1
ATOM 4447 C C . LEU B 1 275 ? -1.520 34.591 88.217 1.00 33.22 275 LEU B C 1
ATOM 4448 O O . LEU B 1 275 ? -2.365 35.224 88.866 1.00 32.13 275 LEU B O 1
ATOM 4453 N N . GLU B 1 276 ? -1.554 33.266 88.107 1.00 33.48 276 GLU B N 1
ATOM 4454 C CA . GLU B 1 276 ? -2.613 32.498 88.768 1.00 35.89 276 GLU B CA 1
ATOM 4455 C C . GLU B 1 276 ? -2.578 32.631 90.273 1.00 35.67 276 GLU B C 1
ATOM 4456 O O . GLU B 1 276 ? -3.567 32.421 90.903 1.00 37.88 276 GLU B O 1
ATOM 4462 N N . GLY B 1 277 ? -1.426 32.965 90.832 1.00 36.75 277 GLY B N 1
ATOM 4463 C CA . GLY B 1 277 ? -1.214 32.997 92.268 1.00 36.32 277 GLY B CA 1
ATOM 4464 C C . GLY B 1 277 ? -1.760 34.216 92.976 1.00 36.73 277 GLY B C 1
ATOM 4465 O O . GLY B 1 277 ? -1.859 34.201 94.197 1.00 36.90 277 GLY B O 1
ATOM 4466 N N . PHE B 1 278 ? -2.187 35.241 92.229 1.00 36.14 278 PHE B N 1
ATOM 4467 C CA . PHE B 1 278 ? -2.720 36.439 92.853 1.00 35.89 278 PHE B CA 1
ATOM 4468 C C . PHE B 1 278 ? -3.784 37.092 91.994 1.00 34.84 278 PHE B C 1
ATOM 4469 O O . PHE B 1 278 ? -3.607 37.307 90.788 1.00 36.39 278 PHE B O 1
ATOM 4477 N N . THR B 1 279 ? -4.897 37.383 92.610 1.00 34.12 279 THR B N 1
ATOM 4478 C CA . THR B 1 279 ? -5.966 38.156 91.981 1.00 34.32 279 THR B CA 1
ATOM 4479 C C . THR B 1 279 ? -6.528 39.190 92.961 1.00 33.62 279 THR B C 1
ATOM 4480 O O . THR B 1 279 ? -6.829 38.883 94.124 1.00 34.30 279 THR B O 1
ATOM 4484 N N . LEU B 1 280 ? -6.659 40.412 92.440 1.00 33.47 280 LEU B N 1
ATOM 4485 C CA . LEU B 1 280 ? -7.309 41.537 93.084 1.00 33.26 280 LEU B CA 1
ATOM 4486 C C . LEU B 1 280 ? -8.602 41.842 92.339 1.00 32.45 280 LEU B C 1
ATOM 4487 O O . LEU B 1 280 ? -8.596 42.317 91.199 1.00 32.24 280 LEU B O 1
ATOM 4492 N N . THR B 1 281 ? -9.701 41.549 92.981 1.00 31.32 281 THR B N 1
ATOM 4493 C CA . THR B 1 281 ? -11.013 41.802 92.412 1.00 33.35 281 THR B CA 1
ATOM 4494 C C . THR B 1 281 ? -11.663 43.023 93.113 1.00 34.00 281 THR B C 1
ATOM 4495 O O . THR B 1 281 ? -11.984 42.975 94.315 1.00 35.29 281 THR B O 1
ATOM 4499 N N . ILE B 1 282 ? -11.869 44.081 92.325 1.00 34.41 282 ILE B N 1
ATOM 4500 C CA . ILE B 1 282 ? -12.489 45.334 92.781 1.00 34.14 282 ILE B CA 1
ATOM 4501 C C . ILE B 1 282 ? -13.823 45.548 92.090 1.00 34.60 282 ILE B C 1
ATOM 4502 O O . ILE B 1 282 ? -13.906 45.444 90.888 1.00 33.46 282 ILE B O 1
ATOM 4507 N N . THR B 1 283 ? -14.863 45.817 92.881 1.00 34.89 283 THR B N 1
ATOM 4508 C CA . THR B 1 283 ? -16.165 46.186 92.400 1.00 35.35 283 THR B CA 1
ATOM 4509 C C . THR B 1 283 ? -16.337 47.697 92.627 1.00 36.60 283 THR B C 1
ATOM 4510 O O . THR B 1 283 ? -16.161 48.202 93.759 1.00 35.86 283 THR B O 1
ATOM 4514 N N . VAL B 1 284 ? -16.627 48.393 91.522 1.00 36.11 284 VAL B N 1
ATOM 4515 C CA . VAL B 1 284 ? -16.898 49.823 91.494 1.00 35.95 284 VAL B CA 1
ATOM 4516 C C . VAL B 1 284 ? -18.310 50.039 91.014 1.00 36.52 284 VAL B C 1
ATOM 4517 O O . VAL B 1 284 ? -18.908 49.196 90.323 1.00 35.66 284 VAL B O 1
ATOM 4521 N N . GLY B 1 285 ? -18.877 51.186 91.374 1.00 35.30 285 GLY B N 1
ATOM 4522 C CA . GLY B 1 285 ? -20.189 51.541 90.829 1.00 34.39 285 GLY B CA 1
ATOM 4523 C C . GLY B 1 285 ? -20.038 52.132 89.458 1.00 32.51 285 GLY B C 1
ATOM 4524 O O . GLY B 1 285 ? -19.015 52.698 89.152 1.00 32.21 285 GLY B O 1
ATOM 4525 N N . GLY B 1 286 ? -21.066 52.021 88.634 1.00 32.36 286 GLY B N 1
ATOM 4526 C CA . GLY B 1 286 ? -20.980 52.540 87.269 1.00 33.80 286 GLY B CA 1
ATOM 4527 C C . GLY B 1 286 ? -20.181 51.650 86.283 1.00 34.60 286 GLY B C 1
ATOM 4528 O O . GLY B 1 286 ? -19.762 50.556 86.623 1.00 32.55 286 GLY B O 1
ATOM 4529 N N . HIS B 1 287 ? -19.911 52.182 85.093 1.00 34.73 287 HIS B N 1
ATOM 4530 C CA . HIS B 1 287 ? -19.237 51.437 83.992 1.00 36.18 287 HIS B CA 1
ATOM 4531 C C . HIS B 1 287 ? -18.044 52.146 83.361 1.00 37.33 287 HIS B C 1
ATOM 4532 O O . HIS B 1 287 ? -17.403 51.603 82.472 1.00 37.68 287 HIS B O 1
ATOM 4539 N N . LYS B 1 288 ? -17.722 53.330 83.868 1.00 39.27 288 LYS B N 1
ATOM 4540 C CA . LYS B 1 288 ? -16.760 54.221 83.248 1.00 40.33 288 LYS B CA 1
ATOM 4541 C C . LYS B 1 288 ? -15.794 54.727 84.268 1.00 40.92 288 LYS B C 1
ATOM 4542 O O . LYS B 1 288 ? -16.134 54.834 85.436 1.00 40.89 288 LYS B O 1
ATOM 4548 N N . THR B 1 289 ? -14.576 55.002 83.840 1.00 41.96 289 THR B N 1
ATOM 4549 C CA . THR B 1 289 ? -13.607 55.643 84.713 1.00 44.81 289 THR B CA 1
ATOM 4550 C C . THR B 1 289 ? -14.062 57.104 85.067 1.00 46.26 289 THR B C 1
ATOM 4551 O O . THR B 1 289 ? -15.008 57.644 84.472 1.00 45.15 289 THR B O 1
ATOM 4555 N N . ARG B 1 290 ? -13.378 57.709 86.037 1.00 48.92 290 ARG B N 1
ATOM 4556 C CA . ARG B 1 290 ? -13.696 59.076 86.486 1.00 51.16 290 ARG B CA 1
ATOM 4557 C C . ARG B 1 290 ? -13.390 60.104 85.425 1.00 51.33 290 ARG B C 1
ATOM 4558 O O . ARG B 1 290 ? -13.625 61.274 85.679 1.00 52.65 290 ARG B O 1
ATOM 4566 N N . ASP B 1 291 ? -12.855 59.661 84.268 1.00 51.44 291 ASP B N 1
ATOM 4567 C CA . ASP B 1 291 ? -12.724 60.457 83.034 1.00 50.53 291 ASP B CA 1
ATOM 4568 C C . ASP B 1 291 ? -13.533 59.936 81.814 1.00 49.76 291 ASP B C 1
ATOM 4569 O O . ASP B 1 291 ? -13.291 60.373 80.695 1.00 50.34 291 ASP B O 1
ATOM 4574 N N . GLY B 1 292 ? -14.459 58.999 81.989 1.00 48.54 292 GLY B N 1
ATOM 4575 C CA . GLY B 1 292 ? -15.379 58.605 80.898 1.00 47.55 292 GLY B CA 1
ATOM 4576 C C . GLY B 1 292 ? -14.997 57.425 80.009 1.00 46.55 292 GLY B C 1
ATOM 4577 O O . GLY B 1 292 ? -15.704 57.108 79.045 1.00 45.61 292 GLY B O 1
ATOM 4578 N N . VAL B 1 293 ? -13.890 56.761 80.329 1.00 45.50 293 VAL B N 1
ATOM 4579 C CA . VAL B 1 293 ? -13.481 55.532 79.591 1.00 44.46 293 VAL B CA 1
ATOM 4580 C C . VAL B 1 293 ? -14.151 54.248 80.155 1.00 42.63 293 VAL B C 1
ATOM 4581 O O . VAL B 1 293 ? -14.022 53.963 81.328 1.00 40.84 293 VAL B O 1
ATOM 4585 N N . LEU B 1 294 ? -14.878 53.509 79.308 1.00 41.49 294 LEU B N 1
ATOM 4586 C CA . LEU B 1 294 ? -15.463 52.221 79.685 1.00 41.19 294 LEU B CA 1
ATOM 4587 C C . LEU B 1 294 ? -14.345 51.255 80.080 1.00 39.87 294 LEU B C 1
ATOM 4588 O O . LEU B 1 294 ? -13.384 51.090 79.337 1.00 40.28 294 LEU B O 1
ATOM 4593 N N . TRP B 1 295 ? -14.467 50.632 81.251 1.00 37.98 295 TRP B N 1
ATOM 4594 C CA . TRP B 1 295 ? -13.476 49.639 81.697 1.00 37.51 295 TRP B CA 1
ATOM 4595 C C . TRP B 1 295 ? -13.321 48.592 80.623 1.00 35.66 295 TRP B C 1
ATOM 4596 O O . TRP B 1 295 ? -14.318 48.125 80.102 1.00 35.15 295 TRP B O 1
ATOM 4607 N N . GLN B 1 296 ? -12.084 48.251 80.284 1.00 36.47 296 GLN B N 1
ATOM 4608 C CA . GLN B 1 296 ? -11.791 47.261 79.247 1.00 36.75 296 GLN B CA 1
ATOM 4609 C C . GLN B 1 296 ? -10.518 46.545 79.647 1.00 35.54 296 GLN B C 1
ATOM 4610 O O . GLN B 1 296 ? -9.597 47.196 80.113 1.00 36.65 296 GLN B O 1
ATOM 4616 N N . PRO B 1 297 ? -10.467 45.192 79.499 1.00 34.04 297 PRO B N 1
ATOM 4617 C CA . PRO B 1 297 ? -9.189 44.495 79.713 1.00 34.51 297 PRO B CA 1
ATOM 4618 C C . PRO B 1 297 ? -8.056 45.116 78.917 1.00 34.98 297 PRO B C 1
ATOM 4619 O O . PRO B 1 297 ? -8.257 45.567 77.785 1.00 35.34 297 PRO B O 1
ATOM 4623 N N . GLY B 1 298 ? -6.872 45.167 79.514 1.00 35.75 298 GLY B N 1
ATOM 4624 C CA . GLY B 1 298 ? -5.739 45.822 78.879 1.00 36.27 298 GLY B CA 1
ATOM 4625 C C . GLY B 1 298 ? -5.251 47.115 79.521 1.00 37.23 298 GLY B C 1
ATOM 4626 O O . GLY B 1 298 ? -4.079 47.493 79.363 1.00 37.54 298 GLY B O 1
ATOM 4627 N N . LEU B 1 299 ? -6.139 47.798 80.223 1.00 38.13 299 LEU B N 1
ATOM 4628 C CA . LEU B 1 299 ? -5.820 49.040 80.961 1.00 38.51 299 LEU B CA 1
ATOM 4629 C C . LEU B 1 299 ? -5.051 48.722 82.234 1.00 39.19 299 LEU B C 1
ATOM 4630 O O . LEU B 1 299 ? -5.244 47.671 82.851 1.00 38.48 299 LEU B O 1
ATOM 4635 N N . ARG B 1 300 ? -4.180 49.654 82.608 1.00 39.12 300 ARG B N 1
ATOM 4636 C CA . ARG B 1 300 ? -3.554 49.638 83.910 1.00 39.24 300 ARG B CA 1
ATOM 4637 C C . ARG B 1 300 ? -4.255 50.635 84.872 1.00 39.47 300 ARG B C 1
ATOM 4638 O O . ARG B 1 300 ? -4.813 51.669 84.467 1.00 38.55 300 ARG B O 1
ATOM 4646 N N . VAL B 1 301 ? -4.275 50.257 86.143 1.00 39.92 301 VAL B N 1
ATOM 4647 C CA . VAL B 1 301 ? -5.116 50.896 87.144 1.00 39.55 301 VAL B CA 1
ATOM 4648 C C . VAL B 1 301 ? -4.270 51.030 88.403 1.00 39.38 301 VAL B C 1
ATOM 4649 O O . VAL B 1 301 ? -3.717 50.060 88.901 1.00 39.14 301 VAL B O 1
ATOM 4653 N N . HIS B 1 302 ? -4.112 52.264 88.859 1.00 39.70 302 HIS B N 1
ATOM 4654 C CA . HIS B 1 302 ? -3.481 52.573 90.135 1.00 40.05 302 HIS B CA 1
ATOM 4655 C C . HIS B 1 302 ? -4.464 52.314 91.285 1.00 39.57 302 HIS B C 1
ATOM 4656 O O . HIS B 1 302 ? -5.563 52.815 91.262 1.00 40.13 302 HIS B O 1
ATOM 4663 N N . VAL B 1 303 ? -4.090 51.484 92.250 1.00 39.22 303 VAL B N 1
ATOM 4664 C CA . VAL B 1 303 ? -4.973 51.198 93.377 1.00 40.07 303 VAL B CA 1
ATOM 4665 C C . VAL B 1 303 ? -4.322 51.660 94.699 1.00 40.61 303 VAL B C 1
ATOM 4666 O O . VAL B 1 303 ? -3.176 51.303 94.998 1.00 40.02 303 VAL B O 1
ATOM 4670 N N . ILE B 1 304 ? -5.091 52.432 95.472 1.00 41.28 304 ILE B N 1
ATOM 4671 C CA . ILE B 1 304 ? -4.663 52.911 96.792 1.00 41.49 304 ILE B CA 1
ATOM 4672 C C . ILE B 1 304 ? -5.644 52.455 97.837 1.00 42.29 304 ILE B C 1
ATOM 4673 O O . ILE B 1 304 ? -6.835 52.751 97.774 1.00 41.26 304 ILE B O 1
ATOM 4678 N N . ASP B 1 305 ? -5.137 51.707 98.791 1.00 44.00 305 ASP B N 1
ATOM 4679 C CA . ASP B 1 305 ? -5.939 51.295 99.905 1.00 45.99 305 ASP B CA 1
ATOM 4680 C C . ASP B 1 305 ? -5.067 51.592 101.105 1.00 46.94 305 ASP B C 1
ATOM 4681 O O . ASP B 1 305 ? -4.300 50.729 101.554 1.00 46.50 305 ASP B O 1
ATOM 4686 N N . ASP B 1 306 ? -5.183 52.835 101.595 1.00 48.49 306 ASP B N 1
ATOM 4687 C CA . ASP B 1 306 ? -4.340 53.342 102.702 1.00 49.56 306 ASP B CA 1
ATOM 4688 C C . ASP B 1 306 ? -4.524 52.415 103.918 1.00 49.97 306 ASP B C 1
ATOM 4689 O O . ASP B 1 306 ? -3.603 52.208 104.687 1.00 50.70 306 ASP B O 1
ATOM 4694 N N . GLU B 1 307 ? -5.690 51.792 104.019 1.00 50.84 307 GLU B N 1
ATOM 4695 C CA . GLU B 1 307 ? -6.036 50.893 105.127 1.00 51.62 307 GLU B CA 1
ATOM 4696 C C . GLU B 1 307 ? -5.342 49.509 105.072 1.00 51.79 307 GLU B C 1
ATOM 4697 O O . GLU B 1 307 ? -4.928 48.991 106.107 1.00 52.56 307 GLU B O 1
ATOM 4703 N N . HIS B 1 308 ? -5.197 48.931 103.883 1.00 51.91 308 HIS B N 1
ATOM 4704 C CA . HIS B 1 308 ? -4.532 47.632 103.692 1.00 51.38 308 HIS B CA 1
ATOM 4705 C C . HIS B 1 308 ? -3.077 47.879 103.357 1.00 50.64 308 HIS B C 1
ATOM 4706 O O . HIS B 1 308 ? -2.312 46.949 103.220 1.00 50.92 308 HIS B O 1
ATOM 4713 N N . GLY B 1 309 ? -2.714 49.137 103.162 1.00 49.70 309 GLY B N 1
ATOM 4714 C CA . GLY B 1 309 ? -1.341 49.501 102.803 1.00 48.53 309 GLY B CA 1
ATOM 4715 C C . GLY B 1 309 ? -0.972 49.156 101.365 1.00 47.68 309 GLY B C 1
ATOM 4716 O O . GLY B 1 309 ? 0.166 48.757 101.095 1.00 48.46 309 GLY B O 1
ATOM 4717 N N . ILE B 1 310 ? -1.921 49.336 100.444 1.00 45.45 310 ILE B N 1
ATOM 4718 C CA . ILE B 1 310 ? -1.674 49.094 99.031 1.00 44.53 310 ILE B CA 1
ATOM 4719 C C . ILE B 1 310 ? -1.523 50.418 98.311 1.00 42.73 310 ILE B C 1
ATOM 4720 O O . ILE B 1 310 ? -2.369 51.305 98.440 1.00 41.16 310 ILE B O 1
ATOM 4725 N N . ASP B 1 311 ? -0.448 50.521 97.539 1.00 42.40 311 ASP B N 1
ATOM 4726 C CA . ASP B 1 311 ? -0.278 51.587 96.556 1.00 41.76 311 ASP B CA 1
ATOM 4727 C C . ASP B 1 311 ? 0.521 51.095 95.363 1.00 40.74 311 ASP B C 1
ATOM 4728 O O . ASP B 1 311 ? 1.751 51.204 95.339 1.00 39.77 311 ASP B O 1
ATOM 4733 N N . ALA B 1 312 ? -0.186 50.581 94.354 1.00 39.71 312 ALA B N 1
ATOM 4734 C CA . ALA B 1 312 ? 0.482 49.992 93.207 1.00 38.53 312 ALA B CA 1
ATOM 4735 C C . ALA B 1 312 ? -0.349 50.070 91.947 1.00 37.15 312 ALA B C 1
ATOM 4736 O O . ALA B 1 312 ? -1.529 50.351 91.974 1.00 36.20 312 ALA B O 1
ATOM 4738 N N . VAL B 1 313 ? 0.298 49.800 90.830 1.00 37.37 313 VAL B N 1
ATOM 4739 C CA . VAL B 1 313 ? -0.363 49.662 89.537 1.00 37.43 313 VAL B CA 1
ATOM 4740 C C . VAL B 1 313 ? -0.603 48.206 89.265 1.00 36.57 313 VAL B C 1
ATOM 4741 O O . VAL B 1 313 ? 0.270 47.381 89.473 1.00 36.98 313 VAL B O 1
ATOM 4745 N N . PHE B 1 314 ? -1.822 47.907 88.845 1.00 36.31 314 PHE B N 1
ATOM 4746 C CA . PHE B 1 314 ? -2.238 46.574 88.405 1.00 35.85 314 PHE B CA 1
ATOM 4747 C C . PHE B 1 314 ? -2.757 46.603 86.971 1.00 35.77 314 PHE B C 1
ATOM 4748 O O . PHE B 1 314 ? -3.132 47.667 86.415 1.00 35.12 314 PHE B O 1
ATOM 4756 N N . PHE B 1 315 ? -2.798 45.404 86.391 1.00 34.45 315 PHE B N 1
ATOM 4757 C CA . PHE B 1 315 ? -3.120 45.230 85.012 1.00 33.56 315 PHE B CA 1
ATOM 4758 C C . PHE B 1 315 ? -4.552 44.602 84.961 1.00 32.77 315 PHE B C 1
ATOM 4759 O O . PHE B 1 315 ? -4.834 43.637 85.643 1.00 33.44 315 PHE B O 1
ATOM 4767 N N . LEU B 1 316 ? -5.471 45.171 84.199 1.00 32.09 316 LEU B N 1
ATOM 4768 C CA . LEU B 1 316 ? -6.836 44.648 84.170 1.00 33.10 316 LEU B CA 1
ATOM 4769 C C . LEU B 1 316 ? -6.881 43.484 83.187 1.00 32.64 316 LEU B C 1
ATOM 4770 O O . LEU B 1 316 ? -6.635 43.685 82.010 1.00 33.16 316 LEU B O 1
ATOM 4775 N N . MET B 1 317 ? -7.167 42.275 83.670 1.00 33.31 317 MET B N 1
ATOM 4776 C CA . MET B 1 317 ? -7.168 41.061 82.819 1.00 32.52 317 MET B CA 1
ATOM 4777 C C . MET B 1 317 ? -8.573 40.631 82.422 1.00 31.38 317 MET B C 1
ATOM 4778 O O . MET B 1 317 ? -8.753 39.945 81.442 1.00 29.64 317 MET B O 1
ATOM 4783 N N . GLY B 1 318 ? -9.553 41.017 83.237 1.00 31.73 318 GLY B N 1
ATOM 4784 C CA . GLY B 1 318 ? -10.952 40.645 83.088 1.00 31.37 318 GLY B CA 1
ATOM 4785 C C . GLY B 1 318 ? -11.861 41.716 83.658 1.00 31.04 318 GLY B C 1
ATOM 4786 O O . GLY B 1 318 ? -11.495 42.431 84.588 1.00 30.63 318 GLY B O 1
ATOM 4787 N N . ARG B 1 319 ? -13.061 41.830 83.098 1.00 31.51 319 ARG B N 1
ATOM 4788 C CA . ARG B 1 319 ? -13.933 42.965 83.398 1.00 31.03 319 ARG B CA 1
ATOM 4789 C C . ARG B 1 319 ? -15.347 42.493 83.143 1.00 30.59 319 ARG B C 1
ATOM 4790 O O . ARG B 1 319 ? -15.683 41.951 82.088 1.00 26.99 319 ARG B O 1
ATOM 4798 N N . ARG B 1 320 ? -16.192 42.708 84.146 1.00 30.47 320 ARG B N 1
ATOM 4799 C CA . ARG B 1 320 ? -17.566 42.352 84.065 1.00 31.92 320 ARG B CA 1
ATOM 4800 C C . ARG B 1 320 ? -18.453 43.577 84.357 1.00 30.86 320 ARG B C 1
ATOM 4801 O O . ARG B 1 320 ? -18.493 44.070 85.514 1.00 31.14 320 ARG B O 1
ATOM 4809 N N . PHE B 1 321 ? -19.174 44.034 83.323 1.00 29.41 321 PHE B N 1
ATOM 4810 C CA . PHE B 1 321 ? -20.254 45.008 83.490 1.00 29.95 321 PHE B CA 1
ATOM 4811 C C . PHE B 1 321 ? -21.476 44.323 84.024 1.00 29.72 321 PHE B C 1
ATOM 4812 O O . PHE B 1 321 ? -21.914 43.310 83.492 1.00 30.35 321 PHE B O 1
ATOM 4820 N N . MET B 1 322 ? -22.034 44.880 85.085 1.00 29.28 322 MET B N 1
ATOM 4821 C CA . MET B 1 322 ? -23.156 44.278 85.751 1.00 31.16 322 MET B CA 1
ATOM 4822 C C . MET B 1 322 ? -24.264 45.341 86.030 1.00 31.22 322 MET B C 1
ATOM 4823 O O . MET B 1 322 ? -23.972 46.496 86.335 1.00 30.54 322 MET B O 1
ATOM 4828 N N . LEU B 1 323 ? -25.503 44.906 85.895 1.00 33.13 323 LEU B N 1
ATOM 4829 C CA . LEU B 1 323 ? -26.653 45.628 86.383 1.00 34.60 323 LEU B CA 1
ATOM 4830 C C . LEU B 1 323 ? -27.457 44.647 87.144 1.00 35.65 323 LEU B C 1
ATOM 4831 O O . LEU B 1 323 ? -27.809 43.652 86.576 1.00 35.98 323 LEU B O 1
ATOM 4836 N N . SER B 1 324 ? -27.823 44.984 88.390 1.00 37.90 324 SER B N 1
ATOM 4837 C CA . SER B 1 324 ? -28.774 44.192 89.218 1.00 40.98 324 SER B CA 1
ATOM 4838 C C . SER B 1 324 ? -29.847 45.098 89.845 1.00 42.16 324 SER B C 1
ATOM 4839 O O . SER B 1 324 ? -29.621 46.286 90.066 1.00 41.11 324 SER B O 1
ATOM 4842 N N . ARG B 1 325 ? -31.008 44.536 90.139 1.00 45.63 325 ARG B N 1
ATOM 4843 C CA . ARG B 1 325 ? -32.006 45.309 90.922 1.00 48.03 325 ARG B CA 1
ATOM 4844 C C . ARG B 1 325 ? -31.423 45.799 92.235 1.00 48.66 325 ARG B C 1
ATOM 4845 O O . ARG B 1 325 ? -31.543 46.965 92.549 1.00 49.43 325 ARG B O 1
ATOM 4853 N N . MET B 1 326 ? -30.732 44.934 92.959 1.00 50.08 326 MET B N 1
ATOM 4854 C CA . MET B 1 326 ? -30.199 45.268 94.265 1.00 50.40 326 MET B CA 1
ATOM 4855 C C . MET B 1 326 ? -29.028 46.230 94.270 1.00 49.24 326 MET B C 1
ATOM 4856 O O . MET B 1 326 ? -28.938 47.101 95.168 1.00 49.19 326 MET B O 1
ATOM 4861 N N . ASP B 1 327 ? -28.091 46.099 93.325 1.00 46.76 327 ASP B N 1
ATOM 4862 C CA . ASP B 1 327 ? -26.938 47.014 93.341 1.00 45.53 327 ASP B CA 1
ATOM 4863 C C . ASP B 1 327 ? -26.826 47.972 92.168 1.00 43.11 327 ASP B C 1
ATOM 4864 O O . ASP B 1 327 ? -25.882 48.705 92.118 1.00 41.25 327 ASP B O 1
ATOM 4869 N N . GLY B 1 328 ? -27.802 48.016 91.263 1.00 41.34 328 GLY B N 1
ATOM 4870 C CA . GLY B 1 328 ? -27.689 48.950 90.133 1.00 40.55 328 GLY B CA 1
ATOM 4871 C C . GLY B 1 328 ? -26.493 48.583 89.255 1.00 39.42 328 GLY B C 1
ATOM 4872 O O . GLY B 1 328 ? -26.062 47.416 89.218 1.00 36.63 328 GLY B O 1
ATOM 4873 N N . THR B 1 329 ? -25.918 49.579 88.598 1.00 38.81 329 THR B N 1
ATOM 4874 C CA . THR B 1 329 ? -24.835 49.331 87.657 1.00 38.52 329 THR B CA 1
ATOM 4875 C C . THR B 1 329 ? -23.481 49.337 88.375 1.00 36.80 329 THR B C 1
ATOM 4876 O O . THR B 1 329 ? -23.192 50.205 89.195 1.00 34.51 329 THR B O 1
ATOM 4880 N N . GLN B 1 330 ? -22.692 48.309 88.090 1.00 34.73 330 GLN B N 1
ATOM 4881 C CA . GLN B 1 330 ? -21.348 48.176 88.627 1.00 35.14 330 GLN B CA 1
ATOM 4882 C C . GLN B 1 330 ? -20.396 47.543 87.611 1.00 33.21 330 GLN B C 1
ATOM 4883 O O . GLN B 1 330 ? -20.835 47.082 86.580 1.00 32.62 330 GLN B O 1
ATOM 4889 N N . THR B 1 331 ? -19.115 47.569 87.928 1.00 32.60 331 THR B N 1
ATOM 4890 C CA . THR B 1 331 ? -18.104 46.856 87.193 1.00 34.19 331 THR B CA 1
ATOM 4891 C C . THR B 1 331 ? -17.269 46.071 88.186 1.00 34.11 331 THR B C 1
ATOM 4892 O O . THR B 1 331 ? -16.759 46.612 89.158 1.00 32.90 331 THR B O 1
ATOM 4896 N N . GLU B 1 332 ? -17.164 44.770 87.925 1.00 34.19 332 GLU B N 1
ATOM 4897 C CA . GLU B 1 332 ? -16.119 43.963 88.538 1.00 34.51 332 GLU B CA 1
ATOM 4898 C C . GLU B 1 332 ? -14.854 44.008 87.710 1.00 33.70 332 GLU B C 1
ATOM 4899 O O . GLU B 1 332 ? -14.883 43.794 86.463 1.00 33.65 332 GLU B O 1
ATOM 4905 N N . LEU B 1 333 ? -13.740 44.343 88.389 1.00 33.23 333 LEU B N 1
ATOM 4906 C CA . LEU B 1 333 ? -12.450 44.523 87.787 1.00 33.02 333 LEU B CA 1
ATOM 4907 C C . LEU B 1 333 ? -11.472 43.456 88.335 1.00 33.58 333 LEU B C 1
ATOM 4908 O O . LEU B 1 333 ? -11.106 43.467 89.523 1.00 33.83 333 LEU B O 1
ATOM 4913 N N . ARG B 1 334 ? -11.042 42.546 87.458 1.00 32.24 334 ARG B N 1
ATOM 4914 C CA . ARG B 1 334 ? -10.166 41.444 87.861 1.00 32.08 334 ARG B CA 1
ATOM 4915 C C . ARG B 1 334 ? -8.767 41.835 87.428 1.00 32.26 334 ARG B C 1
ATOM 4916 O O . ARG B 1 334 ? -8.386 41.826 86.227 1.00 31.30 334 ARG B O 1
ATOM 4924 N N . LEU B 1 335 ? -8.025 42.256 88.453 1.00 32.14 335 LEU B N 1
ATOM 4925 C CA . LEU B 1 335 ? -6.783 42.928 88.308 1.00 31.90 335 LEU B CA 1
ATOM 4926 C C . LEU B 1 335 ? -5.663 41.984 88.700 1.00 31.28 335 LEU B C 1
ATOM 4927 O O . LEU B 1 335 ? -5.765 41.187 89.621 1.00 29.92 335 LEU B O 1
ATOM 4932 N N . LYS B 1 336 ? -4.585 42.078 87.948 1.00 31.87 336 LYS B N 1
ATOM 4933 C CA . LYS B 1 336 ? -3.404 41.235 88.176 1.00 32.89 336 LYS B CA 1
ATOM 4934 C C . LYS B 1 336 ? -2.150 42.057 88.442 1.00 32.66 336 LYS B C 1
ATOM 4935 O O . LYS B 1 336 ? -2.112 43.245 88.139 1.00 33.39 336 LYS B O 1
ATOM 4941 N N . GLU B 1 337 ? -1.109 41.383 88.934 1.00 33.12 337 GLU B N 1
ATOM 4942 C CA . GLU B 1 337 ? 0.220 41.953 89.039 1.00 32.41 337 GLU B CA 1
ATOM 4943 C C . GLU B 1 337 ? 0.684 42.564 87.722 1.00 32.40 337 GLU B C 1
ATOM 4944 O O . GLU B 1 337 ? 0.609 41.942 86.637 1.00 30.56 337 GLU B O 1
ATOM 4950 N N . ASP B 1 338 ? 1.200 43.793 87.814 1.00 32.01 338 ASP B N 1
ATOM 4951 C CA . ASP B 1 338 ? 1.611 44.529 86.620 1.00 32.62 338 ASP B CA 1
ATOM 4952 C C . ASP B 1 338 ? 2.869 43.944 85.972 1.00 32.69 338 ASP B C 1
ATOM 4953 O O . ASP B 1 338 ? 3.707 43.365 86.642 1.00 32.37 338 ASP B O 1
ATOM 4958 N N . GLY B 1 339 ? 2.984 44.065 84.655 1.00 33.70 339 GLY B N 1
ATOM 4959 C CA . GLY B 1 339 ? 4.182 43.628 83.952 1.00 34.08 339 GLY B CA 1
ATOM 4960 C C . GLY B 1 339 ? 4.424 42.125 83.744 1.00 34.55 339 GLY B C 1
ATOM 4961 O O . GLY B 1 339 ? 5.345 41.781 83.040 1.00 35.65 339 GLY B O 1
ATOM 4962 N N . ILE B 1 340 ? 3.583 41.231 84.260 1.00 34.83 340 ILE B N 1
ATOM 4963 C CA . ILE B 1 340 ? 3.874 39.785 84.198 1.00 34.79 340 ILE B CA 1
ATOM 4964 C C . ILE B 1 340 ? 3.387 39.082 82.895 1.00 34.70 340 ILE B C 1
ATOM 4965 O O . ILE B 1 340 ? 4.127 38.326 82.273 1.00 34.18 340 ILE B O 1
ATOM 4970 N N . TRP B 1 341 ? 2.158 39.344 82.479 1.00 34.26 341 TRP B N 1
ATOM 4971 C CA . TRP B 1 341 ? 1.577 38.670 81.337 1.00 34.00 341 TRP B CA 1
ATOM 4972 C C . TRP B 1 341 ? 2.196 39.144 80.049 1.00 34.04 341 TRP B C 1
ATOM 4973 O O . TRP B 1 341 ? 2.491 40.342 79.886 1.00 34.09 341 TRP B O 1
ATOM 4984 N N . THR B 1 342 ? 2.413 38.187 79.146 1.00 35.27 342 THR B N 1
ATOM 4985 C CA . THR B 1 342 ? 2.934 38.403 77.772 1.00 35.38 342 THR B CA 1
ATOM 4986 C C . THR B 1 342 ? 3.980 39.508 77.658 1.00 36.85 342 THR B C 1
ATOM 4987 O O . THR B 1 342 ? 3.838 40.489 76.905 1.00 36.49 342 THR B O 1
ATOM 4991 N N . PRO B 1 343 ? 5.075 39.328 78.383 1.00 38.43 343 PRO B N 1
ATOM 4992 C CA . PRO B 1 343 ? 6.120 40.311 78.394 1.00 40.46 343 PRO B CA 1
ATOM 4993 C C . PRO B 1 343 ? 6.919 40.382 77.065 1.00 42.30 343 PRO B C 1
ATOM 4994 O O . PRO B 1 343 ? 7.602 41.366 76.826 1.00 42.51 343 PRO B O 1
ATOM 4998 N N . ASP B 1 344 ? 6.816 39.372 76.203 1.00 43.64 344 ASP B N 1
ATOM 4999 C CA . ASP B 1 344 ? 7.446 39.470 74.865 1.00 44.73 344 ASP B CA 1
ATOM 5000 C C . ASP B 1 344 ? 6.711 40.456 73.923 1.00 45.50 344 ASP B C 1
ATOM 5001 O O . ASP B 1 344 ? 7.359 41.106 73.107 1.00 46.34 344 ASP B O 1
ATOM 5006 N N . ALA B 1 345 ? 5.385 40.597 74.031 1.00 45.37 345 ALA B N 1
ATOM 5007 C CA . ALA B 1 345 ? 4.636 41.371 73.028 1.00 45.97 345 ALA B CA 1
ATOM 5008 C C . ALA B 1 345 ? 5.269 42.744 72.719 1.00 46.84 345 ALA B C 1
ATOM 5009 O O . ALA B 1 345 ? 5.456 43.139 71.560 1.00 45.75 345 ALA B O 1
ATOM 5011 N N . TYR B 1 346 ? 5.573 43.472 73.783 1.00 48.40 346 TYR B N 1
ATOM 5012 C CA . TYR B 1 346 ? 6.155 44.804 73.693 1.00 49.22 346 TYR B CA 1
ATOM 5013 C C . TYR B 1 346 ? 7.146 44.960 74.851 1.00 50.63 346 TYR B C 1
ATOM 5014 O O . TYR B 1 346 ? 6.767 45.470 75.923 1.00 51.22 346 TYR B O 1
ATOM 5023 N N . PRO B 1 347 ? 8.402 44.508 74.664 1.00 51.84 347 PRO B N 1
ATOM 5024 C CA . PRO B 1 347 ? 9.373 44.570 75.776 1.00 52.19 347 PRO B CA 1
ATOM 5025 C C . PRO B 1 347 ? 9.678 46.008 76.241 1.00 52.85 347 PRO B C 1
ATOM 5026 O O . PRO B 1 347 ? 9.683 46.950 75.423 1.00 53.21 347 PRO B O 1
#

Nearest PDB structures (foldseek):
  3d37-assembly1_A  TM=1.003E+00  e=8.540E-76  Neisseria meningitidis MC58
  3d37-assembly1_B  TM=9.915E-01  e=4.522E-64  Neisseria meningitidis MC58
  3cdd-assembly2_D  TM=8.650E-01  e=3.025E-27  Shewanella oneidensis MR-1
  3cdd-assembly1_C  TM=8.849E-01  e=1.485E-26  Shewanella oneidensis MR-1
  3cdd-assembly1_A  TM=8.414E-01  e=1.762E-26  Shewanella oneidensis MR-1